Protein AF-0000000070462585 (afdb_homodimer)

pLDDT: mean 96.31, std 3.97, range [63.62, 98.94]

Radius of gyration: 27.95 Å; Cα contacts (8 Å, |Δi|>4): 1468; chains: 2; bounding box: 55×90×60 Å

Organism: Naegleria fowleri (NCBI:txid5763)

Foldseek 3Di:
DEEEEELDDPLLCVLLVVLQVVVPPLHYHYHYYNHAQDLVCLCVCAPGQEYEHEDLRQADLNSLVSCLVSVHAEYEYLAQDDPNHQLQSCVVSNHFYFYQNDQDLCLLLVVLVVLVCCLQQVVVVCVVQVVVVHNDCVVRHGDQLAAFEEEEEDCPPNSVVNLCCSCVPSNYQYEYEDPDDDVSSVVSVHHYDDLLVSQQRGLEYEYDDADDPVQFQVVALVSLVSHAQLHEYTYLHEQRNHPLVNVLVSCVVRSHNAYEYAYHNPLSVPAPDDCVVPDDDPDPSVVSQVPDSRYHYHRSCSQPDPSSSNRSSNVRSVQVSVCVVPVDGDDSRTDDSD/DEEEEELDDPLLCVLLVVLQVVVPPLHYHYHYYNHAQDLVCLCVCAPGQEYEHEDLRQADLNSLVSCLVSVHAEYEYLAQDDPSHQLQSCVVSNHFYFYQNDQDLCLLLVVLVVLVCCLQQVVVVCVVQVVVVHNDCVPRHGDQLAAFEEEEEDCPPNSVVNLCCSCVPSNYQYEYEDPDDDPSSVVSVHHYDDLLVSQQRGLEYEYADADDPVQFQVVALVSLVSHAQLHEYTYLHEQRNHPLVNVLVSCVVRSHNAYEYAYHNPLSPPAPDDCVPPDDDPDPSVVSQVPDSRYHYHRSCSQPDPSSSNRSSNVRSVQVSVCVVPVDGDDSRTDDRD

Sequence (676 aa):
MKIAVFSAKPYDEEFLNQCNETLREQKHTLKFIKSALDESHAVLAKGSDAVCVFVNDPVGESVIDSLAELGIKLILCRCAGYNNVNLKACKKHGITVARVPKYSPYATAEHSVALMLTLNRKTHRAYNRVREGDFSINGLMGFDMNGKNVGIIGTGKIGMLVCKILKCGFGCNVVAYDVYQSQEVKDLGIEYVDLDTLFKTSDIISLHCPLLPSTKYIINDDALEKMKKGVMIINASRGGLLDTKAVIKHLKNGKVGSLGIDTYEHEANTFYENHSAENDLNDELLLRLMSFKNVLVTSHQAFFTQEAMKNIADSVLSTAGKFQKDHKITGEEYVPYEMKIAVFSAKPYDEEFLNQCNETLREQKHTLKFIKSALDESHAVLAKGSDAVCVFVNDPVGESVIDSLAELGIKLILCRCAGYNNVNLKACKKHGITVARVPKYSPYATAEHSVALMLTLNRKTHRAYNRVREGDFSINGLMGFDMNGKNVGIIGTGKIGMLVCKILKCGFGCNVVAYDVYQSQEVKDLGIEYVDLDTLFKTSDIISLHCPLLPSTKYIINDDALEKMKKGVMIINASRGGLLDTKAVIKHLKNGKVGSLGIDTYEHEANTFYENHSAENDLNDELLLRLMSFKNVLVTSHQAFFTQEAMKNIADSVLSTAGKFQKDHKITGEEYVPYE

InterPro domains:
  IPR006139 D-isomer specific 2-hydroxyacid dehydrogenase, catalytic domain [PF00389] (4-326)
  IPR006140 D-isomer specific 2-hydroxyacid dehydrogenase, NAD-binding domain [PF02826] (113-302)
  IPR029752 D-isomer specific 2-hydroxyacid dehydrogenase, NAD-binding domain conserved site 1 [PS00065] (150-178)
  IPR029753 D-isomer specific 2-hydroxyacid dehydrogenase, NAD-binding domain conserved site [PS00670] (198-220)
  IPR029753 D-isomer specific 2-hydroxyacid dehydrogenase, NAD-binding domain conserved site [PS00671] (227-243)
  IPR036291 NAD(P)-binding domain superfamily [SSF51735] (105-303)
  IPR058205 D-lactate dehydrogenase-like [PTHR43026] (1-329)

Structure (mmCIF, N/CA/C/O backbone):
data_AF-0000000070462585-model_v1
#
loop_
_entity.id
_entity.type
_entity.pdbx_description
1 polymer 'D-lactate dehydrogenase'
#
loop_
_atom_site.group_PDB
_atom_site.id
_atom_site.type_symbol
_atom_site.label_atom_id
_atom_site.label_alt_id
_atom_site.label_comp_id
_atom_site.label_asym_id
_atom_site.label_entity_id
_atom_site.label_seq_id
_atom_site.pdbx_PDB_ins_code
_atom_site.Cartn_x
_atom_site.Cartn_y
_atom_site.Cartn_z
_atom_site.occupancy
_atom_site.B_iso_or_equiv
_atom_site.auth_seq_id
_atom_site.auth_comp_id
_atom_site.auth_asym_id
_atom_site.auth_atom_id
_atom_site.pdbx_PDB_model_num
ATOM 1 N N . MET A 1 1 ? 12.164 -34.719 -19.109 1 95.31 1 MET A N 1
ATOM 2 C CA . MET A 1 1 ? 10.883 -35 -19.75 1 95.31 1 MET A CA 1
ATOM 3 C C . MET A 1 1 ? 10.531 -33.875 -20.734 1 95.31 1 MET A C 1
ATOM 5 O O . MET A 1 1 ? 11.109 -32.781 -20.656 1 95.31 1 MET A O 1
ATOM 9 N N . LYS A 1 2 ? 9.703 -34.219 -21.672 1 97.94 2 LYS A N 1
ATOM 10 C CA . LYS A 1 2 ? 9.133 -33.188 -22.547 1 97.94 2 LYS A CA 1
ATOM 11 C C . LYS A 1 2 ? 7.824 -32.656 -21.984 1 97.94 2 LYS A C 1
ATOM 13 O O . LYS A 1 2 ? 6.848 -33.406 -21.844 1 97.94 2 LYS A O 1
ATOM 18 N N . ILE A 1 3 ? 7.828 -31.344 -21.656 1 98.56 3 ILE A N 1
ATOM 19 C CA . ILE A 1 3 ? 6.684 -30.734 -20.984 1 98.56 3 ILE A CA 1
ATOM 20 C C . ILE A 1 3 ? 6.074 -29.656 -21.859 1 98.56 3 ILE A C 1
ATOM 22 O O . ILE A 1 3 ? 6.77 -28.719 -22.281 1 98.56 3 ILE A O 1
ATOM 26 N N . ALA A 1 4 ? 4.816 -29.766 -22.219 1 98.75 4 ALA A N 1
ATOM 27 C CA . ALA A 1 4 ? 4.074 -28.703 -22.906 1 98.75 4 ALA A CA 1
ATOM 28 C C . ALA A 1 4 ? 3.426 -27.75 -21.891 1 98.75 4 ALA A C 1
ATOM 30 O O . ALA A 1 4 ? 2.537 -28.156 -21.141 1 98.75 4 ALA A O 1
ATOM 31 N N . VAL A 1 5 ? 3.857 -26.516 -21.859 1 98.69 5 VAL A N 1
ATOM 32 C CA . VAL A 1 5 ? 3.359 -25.516 -20.922 1 98.69 5 VAL A CA 1
ATOM 33 C C . VAL A 1 5 ? 2.289 -24.672 -21.594 1 98.69 5 VAL A C 1
ATOM 35 O O . VAL A 1 5 ? 2.598 -23.859 -22.484 1 98.69 5 VAL A O 1
ATOM 38 N N . PHE A 1 6 ? 1.065 -24.828 -21.141 1 98.12 6 PHE A N 1
ATOM 39 C CA . PHE A 1 6 ? -0.06 -24.109 -21.734 1 98.12 6 PHE A CA 1
ATOM 40 C C . PHE A 1 6 ? -0.318 -22.797 -21.016 1 98.12 6 PHE A C 1
ATOM 42 O O . PHE A 1 6 ? 0.16 -22.594 -19.891 1 98.12 6 PHE A O 1
ATOM 49 N N . SER A 1 7 ? -1.062 -21.844 -21.656 1 96.06 7 SER A N 1
ATOM 50 C CA . SER A 1 7 ? -1.332 -20.5 -21.125 1 96.06 7 SER A CA 1
ATOM 51 C C . SER A 1 7 ? -0.049 -19.828 -20.656 1 96.06 7 SER A C 1
ATOM 53 O O . SER A 1 7 ? -0.026 -19.188 -19.609 1 96.06 7 SER A O 1
ATOM 55 N N . ALA A 1 8 ? 1.021 -20.109 -21.391 1 96.81 8 ALA A N 1
ATOM 56 C CA . ALA A 1 8 ? 2.334 -19.594 -21.016 1 96.81 8 ALA A CA 1
ATOM 57 C C . ALA A 1 8 ? 2.445 -18.094 -21.297 1 96.81 8 ALA A C 1
ATOM 59 O O . ALA A 1 8 ? 2.145 -17.641 -22.391 1 96.81 8 ALA A O 1
ATOM 60 N N . LYS A 1 9 ? 2.738 -17.375 -20.297 1 96.19 9 LYS A N 1
ATOM 61 C CA . LYS A 1 9 ? 3.057 -15.961 -20.422 1 96.19 9 LYS A CA 1
ATOM 62 C C . LYS A 1 9 ? 4.566 -15.734 -20.391 1 96.19 9 LYS A C 1
ATOM 64 O O . LYS A 1 9 ? 5.328 -16.625 -20 1 96.19 9 LYS A O 1
ATOM 69 N N . PRO A 1 10 ? 5.027 -14.492 -20.797 1 96.38 10 PRO A N 1
ATOM 70 C CA . PRO A 1 10 ? 6.469 -14.234 -20.859 1 96.38 10 PRO A CA 1
ATOM 71 C C . PRO A 1 10 ? 7.16 -14.5 -19.516 1 96.38 10 PRO A C 1
ATOM 73 O O . PRO A 1 10 ? 8.266 -15.039 -19.5 1 96.38 10 PRO A O 1
ATOM 76 N N . TYR A 1 11 ? 6.539 -14.133 -18.484 1 96.75 11 TYR A N 1
ATOM 77 C CA . TYR A 1 11 ? 7.16 -14.336 -17.172 1 96.75 11 TYR A CA 1
ATOM 78 C C . TYR A 1 11 ? 7.234 -15.82 -16.828 1 96.75 11 TYR A C 1
ATOM 80 O O . TYR A 1 11 ? 8.148 -16.25 -16.125 1 96.75 11 TYR A O 1
ATOM 88 N N . ASP A 1 12 ? 6.301 -16.672 -17.297 1 97.5 12 ASP A N 1
ATOM 89 C CA . ASP A 1 12 ? 6.375 -18.125 -17.094 1 97.5 12 ASP A CA 1
ATOM 90 C C . ASP A 1 12 ? 7.609 -18.703 -17.781 1 97.5 12 ASP A C 1
ATOM 92 O O . ASP A 1 12 ? 8.359 -19.469 -17.172 1 97.5 12 ASP A O 1
ATOM 96 N N . GLU A 1 13 ? 7.703 -18.312 -19.062 1 98.19 13 GLU A N 1
ATOM 97 C CA . GLU A 1 13 ? 8.828 -18.797 -19.859 1 98.19 13 GLU A CA 1
ATOM 98 C C . GLU A 1 13 ? 10.156 -18.422 -19.203 1 98.19 13 GLU A C 1
ATOM 100 O O . GLU A 1 13 ? 11.062 -19.266 -19.109 1 98.19 13 GLU A O 1
ATOM 105 N N . GLU A 1 14 ? 10.211 -17.219 -18.734 1 98 14 GLU A N 1
ATOM 106 C CA . GLU A 1 14 ? 11.438 -16.719 -18.125 1 98 14 GLU A CA 1
ATOM 107 C C . GLU A 1 14 ? 11.812 -17.547 -16.906 1 98 14 GLU A C 1
ATOM 109 O O . GLU A 1 14 ? 12.93 -18.062 -16.812 1 98 14 GLU A O 1
ATOM 114 N N . PHE A 1 15 ? 10.961 -17.734 -16.016 1 98.19 15 PHE A N 1
ATOM 115 C CA . PHE A 1 15 ? 11.281 -18.375 -14.742 1 98.19 15 PHE A CA 1
ATOM 116 C C . PHE A 1 15 ? 11.438 -19.875 -14.914 1 98.19 15 PHE A C 1
ATOM 118 O O . PHE A 1 15 ? 12.32 -20.484 -14.305 1 98.19 15 PHE A O 1
ATOM 125 N N . LEU A 1 16 ? 10.602 -20.531 -15.734 1 98.5 16 LEU A N 1
ATOM 126 C CA . LEU A 1 16 ? 10.727 -21.969 -15.984 1 98.5 16 LEU A CA 1
ATOM 127 C C . LEU A 1 16 ? 12.047 -22.281 -16.688 1 98.5 16 LEU A C 1
ATOM 129 O O . LEU A 1 16 ? 12.719 -23.25 -16.344 1 98.5 16 LEU A O 1
ATOM 133 N N . ASN A 1 17 ? 12.398 -21.422 -17.641 1 98.38 17 ASN A N 1
ATOM 134 C CA . ASN A 1 17 ? 13.664 -21.609 -18.328 1 98.38 17 ASN A CA 1
ATOM 135 C C . ASN A 1 17 ? 14.852 -21.422 -17.406 1 98.38 17 ASN A C 1
ATOM 137 O O . ASN A 1 17 ? 15.805 -22.203 -17.422 1 98.38 17 ASN A O 1
ATOM 141 N N . GLN A 1 18 ? 14.82 -20.359 -16.641 1 97.88 18 GLN A N 1
ATOM 142 C CA . GLN A 1 18 ? 15.906 -20.094 -15.695 1 97.88 18 GLN A CA 1
ATOM 143 C C . GLN A 1 18 ? 16.109 -21.266 -14.734 1 97.88 18 GLN A C 1
ATOM 145 O O . GLN A 1 18 ? 17.234 -21.703 -14.516 1 97.88 18 GLN A O 1
ATOM 150 N N . CYS A 1 19 ? 15.031 -21.719 -14.156 1 97.44 19 CYS A N 1
ATOM 151 C CA . CYS A 1 19 ? 15.102 -22.844 -13.234 1 97.44 19 CYS A CA 1
ATOM 152 C C . CYS A 1 19 ? 15.562 -24.109 -13.945 1 97.44 19 CYS A C 1
ATOM 154 O O . CYS A 1 19 ? 16.344 -24.891 -13.398 1 97.44 19 CYS A O 1
ATOM 156 N N . ASN A 1 20 ? 15.047 -24.297 -15.133 1 98 20 ASN A N 1
ATOM 157 C CA . ASN A 1 20 ? 15.406 -25.469 -15.922 1 98 20 ASN A CA 1
ATOM 158 C C . ASN A 1 20 ? 16.906 -25.516 -16.219 1 98 20 ASN A C 1
ATOM 160 O O . ASN A 1 20 ? 17.516 -26.578 -16.219 1 98 20 ASN A O 1
ATOM 164 N N . GLU A 1 21 ? 17.469 -24.328 -16.484 1 96.88 21 GLU A N 1
ATOM 165 C CA . GLU A 1 21 ? 18.891 -24.219 -16.781 1 96.88 21 GLU A CA 1
ATOM 166 C C . GLU A 1 21 ? 19.75 -24.656 -15.594 1 96.88 21 GLU A C 1
ATOM 168 O O . GLU A 1 21 ? 20.844 -25.203 -15.766 1 96.88 21 GLU A O 1
ATOM 173 N N . THR A 1 22 ? 19.25 -24.469 -14.461 1 95.62 22 THR A N 1
ATOM 174 C CA . THR A 1 22 ? 20.016 -24.797 -13.266 1 95.62 22 THR A CA 1
ATOM 175 C C . THR A 1 22 ? 20.031 -26.312 -13.031 1 95.62 22 THR A C 1
ATOM 177 O O . THR A 1 22 ? 20.844 -26.812 -12.25 1 95.62 22 THR A O 1
ATOM 180 N N . LEU A 1 23 ? 19.078 -27.031 -13.766 1 93.38 23 LEU A N 1
ATOM 181 C CA . LEU A 1 23 ? 18.969 -28.484 -13.586 1 93.38 23 LEU A CA 1
ATOM 182 C C . LEU A 1 23 ? 20.047 -29.203 -14.391 1 93.38 23 LEU A C 1
ATOM 184 O O . LEU A 1 23 ? 20.234 -30.406 -14.242 1 93.38 23 LEU A O 1
ATOM 188 N N . ARG A 1 24 ? 20.969 -28.578 -15.25 1 88.5 24 ARG A N 1
ATOM 189 C CA . ARG A 1 24 ? 22.125 -29.094 -15.977 1 88.5 24 ARG A CA 1
ATOM 190 C C . ARG A 1 24 ? 21.75 -30.359 -16.75 1 88.5 24 ARG A C 1
ATOM 192 O O . ARG A 1 24 ? 20.844 -30.328 -17.578 1 88.5 24 ARG A O 1
ATOM 199 N N . GLU A 1 25 ? 21.922 -31.391 -16.25 1 87.25 25 GLU A N 1
ATOM 200 C CA . GLU A 1 25 ? 21.766 -32.625 -16.984 1 87.25 25 GLU A CA 1
ATOM 201 C C . GLU A 1 25 ? 20.359 -33.188 -16.812 1 87.25 25 GLU A C 1
ATOM 203 O O . GLU A 1 25 ? 19.922 -34.062 -17.578 1 87.25 25 GLU A O 1
ATOM 208 N N . GLN A 1 26 ? 19.75 -32.75 -15.875 1 91.25 26 GLN A N 1
ATOM 209 C CA . GLN A 1 26 ? 18.406 -33.219 -15.602 1 91.25 26 GLN A CA 1
ATOM 210 C C . GLN A 1 26 ? 17.359 -32.25 -16.156 1 91.25 26 GLN A C 1
ATOM 212 O O . GLN A 1 26 ? 16.234 -32.188 -15.664 1 91.25 26 GLN A O 1
ATOM 217 N N . LYS A 1 27 ? 17.75 -31.5 -17.156 1 94.94 27 LYS A N 1
ATOM 218 C CA . LYS A 1 27 ? 16.859 -30.5 -17.75 1 94.94 27 LYS A CA 1
ATOM 219 C C . LYS A 1 27 ? 15.695 -31.141 -18.484 1 94.94 27 LYS A C 1
ATOM 221 O O . LYS A 1 27 ? 15.836 -32.25 -19.016 1 94.94 27 LYS A O 1
ATOM 226 N N . HIS A 1 28 ? 14.656 -30.453 -18.422 1 98 28 HIS A N 1
ATOM 227 C CA . HIS A 1 28 ? 13.484 -30.844 -19.188 1 98 28 HIS A CA 1
ATOM 228 C C . HIS A 1 28 ? 13.422 -30.109 -20.531 1 98 28 HIS A C 1
ATOM 230 O O . HIS A 1 28 ? 14.148 -29.125 -20.734 1 98 28 HIS A O 1
ATOM 236 N N . THR A 1 29 ? 12.789 -30.703 -21.469 1 98 29 THR A N 1
ATOM 237 C CA . THR A 1 29 ? 12.461 -29.984 -22.688 1 98 29 THR A CA 1
ATOM 238 C C . THR A 1 29 ? 11.109 -29.281 -22.562 1 98 29 THR A C 1
ATOM 240 O O . THR A 1 29 ? 10.078 -29.938 -22.406 1 98 29 THR A O 1
ATOM 243 N N . LEU A 1 30 ? 11.117 -27.984 -22.594 1 98.5 30 LEU A N 1
ATOM 244 C CA . LEU A 1 30 ? 9.906 -27.203 -22.375 1 98.5 30 LEU A CA 1
ATOM 245 C C . LEU A 1 30 ? 9.359 -26.656 -23.688 1 98.5 30 LEU A C 1
ATOM 247 O O . LEU A 1 30 ? 10.102 -26.062 -24.484 1 98.5 30 LEU A O 1
ATOM 251 N N . LYS A 1 31 ? 8.141 -26.953 -23.969 1 98.38 31 LYS A N 1
ATOM 252 C CA . LYS A 1 31 ? 7.395 -26.375 -25.078 1 98.38 31 LYS A CA 1
ATOM 253 C C . LYS A 1 31 ? 6.332 -25.391 -24.578 1 98.38 31 LYS A C 1
ATOM 255 O O . LYS A 1 31 ? 5.344 -25.812 -23.969 1 98.38 31 LYS A O 1
ATOM 260 N N . PHE A 1 32 ? 6.527 -24.125 -24.859 1 98.44 32 PHE A N 1
ATOM 261 C CA . PHE A 1 32 ? 5.605 -23.109 -24.375 1 98.44 32 PHE A CA 1
ATOM 262 C C . PHE A 1 32 ? 4.504 -22.844 -25.391 1 98.44 32 PHE A C 1
ATOM 264 O O . PHE A 1 32 ? 4.789 -22.594 -26.562 1 98.44 32 PHE A O 1
ATOM 271 N N . ILE A 1 33 ? 3.311 -22.938 -24.922 1 98.06 33 ILE A N 1
ATOM 272 C CA . ILE A 1 33 ? 2.123 -22.719 -25.75 1 98.06 33 ILE A CA 1
ATOM 273 C C . ILE A 1 33 ? 1.298 -21.578 -25.156 1 98.06 33 ILE A C 1
ATOM 275 O O . ILE A 1 33 ? 0.92 -21.609 -23.984 1 98.06 33 ILE A O 1
ATOM 279 N N . LYS A 1 34 ? 0.959 -20.531 -25.875 1 94.81 34 LYS A N 1
ATOM 280 C CA . LYS A 1 34 ? 0.245 -19.359 -25.406 1 94.81 34 LYS A CA 1
ATOM 281 C C . LYS A 1 34 ? -1.223 -19.672 -25.125 1 94.81 34 LYS A C 1
ATOM 283 O O . LYS A 1 34 ? -1.832 -19.094 -24.219 1 94.81 34 LYS A O 1
ATOM 288 N N . SER A 1 35 ? -1.749 -20.609 -25.859 1 95.19 35 SER A N 1
ATOM 289 C CA . SER A 1 35 ? -3.166 -20.938 -25.75 1 95.19 35 SER A CA 1
ATOM 290 C C . SER A 1 35 ? -3.445 -21.781 -24.5 1 95.19 35 SER A C 1
ATOM 292 O O . SER A 1 35 ? -2.576 -22.516 -24.031 1 95.19 35 SER A O 1
ATOM 294 N N . ALA A 1 36 ? -4.656 -21.609 -24.047 1 94.88 36 ALA A N 1
ATOM 295 C CA . ALA A 1 36 ? -5.094 -22.438 -22.922 1 94.88 36 ALA A CA 1
ATOM 296 C C . ALA A 1 36 ? -5.238 -23.906 -23.344 1 94.88 36 ALA A C 1
ATOM 298 O O . ALA A 1 36 ? -5.512 -24.203 -24.5 1 94.88 36 ALA A O 1
ATOM 299 N N . LEU A 1 37 ? -4.941 -24.797 -22.406 1 96.94 37 LEU A N 1
ATOM 300 C CA . LEU A 1 37 ? -5.254 -26.203 -22.625 1 96.94 37 LEU A CA 1
ATOM 301 C C . LEU A 1 37 ? -6.762 -26.438 -22.594 1 96.94 37 LEU A C 1
ATOM 303 O O . LEU A 1 37 ? -7.355 -26.516 -21.516 1 96.94 37 LEU A O 1
ATOM 307 N N . ASP A 1 38 ? -7.348 -26.453 -23.734 1 94.62 38 ASP A N 1
ATOM 308 C CA . ASP A 1 38 ? -8.766 -26.766 -23.906 1 94.62 38 ASP A CA 1
ATOM 309 C C . ASP A 1 38 ? -8.961 -27.844 -24.969 1 94.62 38 ASP A C 1
ATOM 311 O O . ASP A 1 38 ? -7.996 -28.453 -25.438 1 94.62 38 ASP A O 1
ATOM 315 N N . GLU A 1 39 ? -10.172 -28.156 -25.312 1 94.06 39 GLU A N 1
ATOM 316 C CA . GLU A 1 39 ? -10.5 -29.25 -26.219 1 94.06 39 GLU A CA 1
ATOM 317 C C . GLU A 1 39 ? -9.852 -29.031 -27.594 1 94.06 39 GLU A C 1
ATOM 319 O O . GLU A 1 39 ? -9.383 -29.984 -28.219 1 94.06 39 GLU A O 1
ATOM 324 N N . SER A 1 40 ? -9.781 -27.797 -28.016 1 94.5 40 SER A N 1
ATOM 325 C CA . SER A 1 40 ? -9.281 -27.469 -29.344 1 94.5 40 SER A CA 1
ATOM 326 C C . SER A 1 40 ? -7.762 -27.5 -29.391 1 94.5 40 SER A C 1
ATOM 328 O O . SER A 1 40 ? -7.168 -27.719 -30.453 1 94.5 40 SER A O 1
ATOM 330 N N . HIS A 1 41 ? -7.129 -27.344 -28.219 1 96.06 41 HIS A N 1
ATOM 331 C CA . HIS A 1 41 ? -5.688 -27.125 -28.234 1 96.06 41 HIS A CA 1
ATOM 332 C C . HIS A 1 41 ? -4.941 -28.297 -27.609 1 96.06 41 HIS A C 1
ATOM 334 O O . HIS A 1 41 ? -3.711 -28.344 -27.641 1 96.06 41 HIS A O 1
ATOM 340 N N . ALA A 1 42 ? -5.66 -29.266 -27.125 1 97.31 42 ALA A N 1
ATOM 341 C CA . ALA A 1 42 ? -5.043 -30.422 -26.5 1 97.31 42 ALA A CA 1
ATOM 342 C C . ALA A 1 42 ? -4.066 -31.109 -27.438 1 97.31 42 ALA A C 1
ATOM 344 O O . ALA A 1 42 ? -3.051 -31.672 -27.016 1 97.31 42 ALA A O 1
ATOM 345 N N . VAL A 1 43 ? -4.301 -31.094 -28.719 1 97.06 43 VAL A N 1
ATOM 346 C CA . VAL A 1 43 ? -3.496 -31.766 -29.734 1 97.06 43 VAL A CA 1
ATOM 347 C C . VAL A 1 43 ? -2.076 -31.203 -29.734 1 97.06 43 VAL A C 1
ATOM 349 O O . VAL A 1 43 ? -1.131 -31.875 -30.141 1 97.06 43 VAL A O 1
ATOM 352 N N . LEU A 1 44 ? -1.913 -29.969 -29.25 1 97.69 44 LEU A N 1
ATOM 353 C CA . LEU A 1 44 ? -0.609 -29.312 -29.219 1 97.69 44 LEU A CA 1
ATOM 354 C C . LEU A 1 44 ? 0.323 -30 -28.234 1 97.69 44 LEU A C 1
ATOM 356 O O . LEU A 1 44 ? 1.533 -29.766 -28.25 1 97.69 44 LEU A O 1
ATOM 360 N N . ALA A 1 45 ? -0.189 -30.859 -27.391 1 98.12 45 ALA A N 1
ATOM 361 C CA . ALA A 1 45 ? 0.605 -31.609 -26.422 1 98.12 45 ALA A CA 1
ATOM 362 C C . ALA A 1 45 ? 1.259 -32.812 -27.062 1 98.12 45 ALA A C 1
ATOM 364 O O . ALA A 1 45 ? 2.016 -33.531 -26.422 1 98.12 45 ALA A O 1
ATOM 365 N N . LYS A 1 46 ? 0.967 -33.062 -28.359 1 97.81 46 LYS A N 1
ATOM 366 C CA . LYS A 1 46 ? 1.528 -34.219 -29.047 1 97.81 46 LYS A CA 1
ATOM 367 C C . LYS A 1 46 ? 3.047 -34.25 -28.922 1 97.81 46 LYS A C 1
ATOM 369 O O . LYS A 1 46 ? 3.721 -33.219 -29.109 1 97.81 46 LYS A O 1
ATOM 374 N N . GLY A 1 47 ? 3.578 -35.406 -28.609 1 97.19 47 GLY A N 1
ATOM 375 C CA . GLY A 1 47 ? 5.016 -35.594 -28.484 1 97.19 47 GLY A CA 1
ATOM 376 C C . GLY A 1 47 ? 5.543 -35.25 -27.109 1 97.19 47 GLY A C 1
ATOM 377 O O . GLY A 1 47 ? 6.727 -35.438 -26.828 1 97.19 47 GLY A O 1
ATOM 378 N N . SER A 1 48 ? 4.719 -34.781 -26.172 1 98 48 SER A N 1
ATOM 379 C CA . SER A 1 48 ? 5.117 -34.438 -24.812 1 98 48 SER A CA 1
ATOM 380 C C . SER A 1 48 ? 4.844 -35.594 -23.844 1 98 48 SER A C 1
ATOM 382 O O . SER A 1 48 ? 4.016 -36.469 -24.109 1 98 48 SER A O 1
ATOM 384 N N . ASP A 1 49 ? 5.547 -35.594 -22.75 1 97.44 49 ASP A N 1
ATOM 385 C CA . ASP A 1 49 ? 5.344 -36.562 -21.672 1 97.44 49 ASP A CA 1
ATOM 386 C C . ASP A 1 49 ? 4.355 -36.031 -20.641 1 97.44 49 ASP A C 1
ATOM 388 O O . ASP A 1 49 ? 3.688 -36.812 -19.953 1 97.44 49 ASP A O 1
ATOM 392 N N . ALA A 1 50 ? 4.336 -34.719 -20.484 1 98.38 50 ALA A N 1
ATOM 393 C CA . ALA A 1 50 ? 3.52 -34.031 -19.469 1 98.38 50 ALA A CA 1
ATOM 394 C C . ALA A 1 50 ? 2.994 -32.719 -20 1 98.38 50 ALA A C 1
ATOM 396 O O . ALA A 1 50 ? 3.531 -32.156 -20.969 1 98.38 50 ALA A O 1
ATOM 397 N N . VAL A 1 51 ? 1.941 -32.25 -19.359 1 98.62 51 VAL A N 1
ATOM 398 C CA . VAL A 1 51 ? 1.455 -30.891 -19.625 1 98.62 51 VAL A CA 1
ATOM 399 C C . VAL A 1 51 ? 1.491 -30.062 -18.344 1 98.62 51 VAL A C 1
ATOM 401 O O . VAL A 1 51 ? 1.349 -30.609 -17.25 1 98.62 51 VAL A O 1
ATOM 404 N N . CYS A 1 52 ? 1.788 -28.828 -18.484 1 98.5 52 CYS A N 1
ATOM 405 C CA . CYS A 1 52 ? 1.74 -27.859 -17.406 1 98.5 52 CYS A CA 1
ATOM 406 C C . CYS A 1 52 ? 0.642 -26.828 -17.641 1 98.5 52 CYS A C 1
ATOM 408 O O . CYS A 1 52 ? 0.607 -26.188 -18.703 1 98.5 52 CYS A O 1
ATOM 410 N N . VAL A 1 53 ? -0.281 -26.688 -16.656 1 97.69 53 VAL A N 1
ATOM 411 C CA . VAL A 1 53 ? -1.457 -25.844 -16.875 1 97.69 53 VAL A CA 1
ATOM 412 C C . VAL A 1 53 ? -1.563 -24.812 -15.75 1 97.69 53 VAL A C 1
ATOM 414 O O . VAL A 1 53 ? -0.813 -24.875 -14.773 1 97.69 53 VAL A O 1
ATOM 417 N N . PHE A 1 54 ? -2.443 -23.828 -15.938 1 94.88 54 PHE A N 1
ATOM 418 C CA . PHE A 1 54 ? -2.689 -22.766 -14.969 1 94.88 54 PHE A CA 1
ATOM 419 C C . PHE A 1 54 ? -4.16 -22.734 -14.562 1 94.88 54 PHE A C 1
ATOM 421 O O . PHE A 1 54 ? -4.957 -23.547 -15.047 1 94.88 54 PHE A O 1
ATOM 428 N N . VAL A 1 55 ? -4.496 -21.906 -13.703 1 89.25 55 VAL A N 1
ATOM 429 C CA . VAL A 1 55 ? -5.738 -21.922 -12.938 1 89.25 55 VAL A CA 1
ATOM 430 C C . VAL A 1 55 ? -6.93 -21.766 -13.875 1 89.25 55 VAL A C 1
ATOM 432 O O . VAL A 1 55 ? -8.008 -22.312 -13.617 1 89.25 55 VAL A O 1
ATOM 435 N N . ASN A 1 56 ? -6.781 -21.156 -15.023 1 88.31 56 ASN A N 1
ATOM 436 C CA . ASN A 1 56 ? -7.938 -20.859 -15.859 1 88.31 56 ASN A CA 1
ATOM 437 C C . ASN A 1 56 ? -8.023 -21.828 -17.047 1 88.31 56 ASN A C 1
ATOM 439 O O . ASN A 1 56 ? -8.938 -21.734 -17.859 1 88.31 56 ASN A O 1
ATOM 443 N N . ASP A 1 57 ? -7.117 -22.812 -17.172 1 93.75 57 ASP A N 1
ATOM 444 C CA . ASP A 1 57 ? -7.195 -23.859 -18.203 1 93.75 57 ASP A CA 1
ATOM 445 C C . ASP A 1 57 ? -8.344 -24.812 -17.922 1 93.75 57 ASP A C 1
ATOM 447 O O . ASP A 1 57 ? -8.391 -25.453 -16.859 1 93.75 57 ASP A O 1
ATOM 451 N N . PRO A 1 58 ? -9.25 -24.906 -18.828 1 93.5 58 PRO A N 1
ATOM 452 C CA . PRO A 1 58 ? -10.383 -25.797 -18.609 1 93.5 58 PRO A CA 1
ATOM 453 C C . PRO A 1 58 ? -10.055 -27.266 -18.906 1 93.5 58 PRO A C 1
ATOM 455 O O . PRO A 1 58 ? -10.383 -27.766 -19.984 1 93.5 58 PRO A O 1
ATOM 458 N N . VAL A 1 59 ? -9.477 -27.984 -17.984 1 96.38 59 VAL A N 1
ATOM 459 C CA . VAL A 1 59 ? -9.016 -29.344 -18.172 1 96.38 59 VAL A CA 1
ATOM 460 C C . VAL A 1 59 ? -10.125 -30.328 -17.797 1 96.38 59 VAL A C 1
ATOM 462 O O . VAL A 1 59 ? -9.984 -31.094 -16.844 1 96.38 59 VAL A O 1
ATOM 465 N N . GLY A 1 60 ? -11.172 -30.266 -18.625 1 96.31 60 GLY A N 1
ATOM 466 C CA . GLY A 1 60 ? -12.32 -31.125 -18.406 1 96.31 60 GLY A CA 1
ATOM 467 C C . GLY A 1 60 ? -12.148 -32.531 -18.953 1 96.31 60 GLY A C 1
ATOM 468 O O . GLY A 1 60 ? -11.047 -32.906 -19.359 1 96.31 60 GLY A O 1
ATOM 469 N N . GLU A 1 61 ? -13.188 -33.312 -18.969 1 97.38 61 GLU A N 1
ATOM 470 C CA . GLU A 1 61 ? -13.18 -34.719 -19.344 1 97.38 61 GLU A CA 1
ATOM 471 C C . GLU A 1 61 ? -12.688 -34.906 -20.781 1 97.38 61 GLU A C 1
ATOM 473 O O . GLU A 1 61 ? -11.836 -35.75 -21.062 1 97.38 61 GLU A O 1
ATOM 478 N N . SER A 1 62 ? -13.242 -34.125 -21.656 1 97.81 62 SER A N 1
ATOM 479 C CA . SER A 1 62 ? -12.883 -34.25 -23.062 1 97.81 62 SER A CA 1
ATOM 480 C C . SER A 1 62 ? -11.406 -33.969 -23.281 1 97.81 62 SER A C 1
ATOM 482 O O . SER A 1 62 ? -10.758 -34.625 -24.109 1 97.81 62 SER A O 1
ATOM 484 N N . VAL A 1 63 ? -10.883 -32.969 -22.594 1 98.31 63 VAL A N 1
ATOM 485 C CA . VAL A 1 63 ? -9.477 -32.625 -22.703 1 98.31 63 VAL A CA 1
ATOM 486 C C . VAL A 1 63 ? -8.609 -33.781 -22.172 1 98.31 63 VAL A C 1
ATOM 488 O O . VAL A 1 63 ? -7.613 -34.125 -22.812 1 98.31 63 VAL A O 1
ATOM 491 N N . ILE A 1 64 ? -8.984 -34.375 -21.078 1 98.12 64 ILE A N 1
ATOM 492 C CA . ILE A 1 64 ? -8.234 -35.438 -20.453 1 98.12 64 ILE A CA 1
ATOM 493 C C . ILE A 1 64 ? -8.234 -36.656 -21.375 1 98.12 64 ILE A C 1
ATOM 495 O O . ILE A 1 64 ? -7.215 -37.344 -21.516 1 98.12 64 ILE A O 1
ATOM 499 N N . ASP A 1 65 ? -9.398 -36.938 -22.031 1 98 65 ASP A N 1
ATOM 500 C CA . ASP A 1 65 ? -9.477 -38.031 -23 1 98 65 ASP A CA 1
ATOM 501 C C . ASP A 1 65 ? -8.461 -37.844 -24.125 1 98 65 ASP A C 1
ATOM 503 O O . ASP A 1 65 ? -7.766 -38.781 -24.516 1 98 65 ASP A O 1
ATOM 507 N N . SER A 1 66 ? -8.438 -36.625 -24.578 1 98.06 66 SER A N 1
ATOM 508 C CA . SER A 1 66 ? -7.5 -36.312 -25.641 1 98.06 66 SER A CA 1
ATOM 509 C C . SER A 1 66 ? -6.055 -36.469 -25.188 1 98.06 66 SER A C 1
ATOM 511 O O . SER A 1 66 ? -5.223 -37 -25.922 1 98.06 66 SER A O 1
ATOM 513 N N . LEU A 1 67 ? -5.711 -36 -24.016 1 98.44 67 LEU A N 1
ATOM 514 C CA . LEU A 1 67 ? -4.367 -36.125 -23.453 1 98.44 67 LEU A CA 1
ATOM 515 C C . LEU A 1 67 ? -3.973 -37.594 -23.312 1 98.44 67 LEU A C 1
ATOM 517 O O . LEU A 1 67 ? -2.832 -37.969 -23.594 1 98.44 67 LEU A O 1
ATOM 521 N N . ALA A 1 68 ? -4.914 -38.438 -22.859 1 97.94 68 ALA A N 1
ATOM 522 C CA . ALA A 1 68 ? -4.668 -39.844 -22.719 1 97.94 68 ALA A CA 1
ATOM 523 C C . ALA A 1 68 ? -4.332 -40.5 -24.047 1 97.94 68 ALA A C 1
ATOM 525 O O . ALA A 1 68 ? -3.43 -41.344 -24.141 1 97.94 68 ALA A O 1
ATOM 526 N N . GLU A 1 69 ? -5.062 -40.125 -25.047 1 97.94 69 GLU A N 1
ATOM 527 C CA . GLU A 1 69 ? -4.828 -40.656 -26.391 1 97.94 69 GLU A CA 1
ATOM 528 C C . GLU A 1 69 ? -3.434 -40.281 -26.891 1 97.94 69 GLU A C 1
ATOM 530 O O . GLU A 1 69 ? -2.82 -41.031 -27.656 1 97.94 69 GLU A O 1
ATOM 535 N N . LEU A 1 70 ? -2.969 -39.125 -26.438 1 98 70 LEU A N 1
ATOM 536 C CA . LEU A 1 70 ? -1.657 -38.625 -26.844 1 98 70 LEU A CA 1
ATOM 537 C C . LEU A 1 70 ? -0.555 -39.25 -26 1 98 70 LEU A C 1
ATOM 539 O O . LEU A 1 70 ? 0.631 -39 -26.234 1 98 70 LEU A O 1
ATOM 543 N N . GLY A 1 71 ? -0.939 -40 -24.984 1 97.38 71 GLY A N 1
ATOM 544 C CA . GLY A 1 71 ? 0.033 -40.719 -24.156 1 97.38 71 GLY A CA 1
ATOM 545 C C . GLY A 1 71 ? 0.544 -39.875 -23 1 97.38 71 GLY A C 1
ATOM 546 O O . GLY A 1 71 ? 1.569 -40.219 -22.391 1 97.38 71 GLY A O 1
ATOM 547 N N . ILE A 1 72 ? -0.108 -38.75 -22.672 1 97.88 72 ILE A N 1
ATOM 548 C CA . ILE A 1 72 ? 0.293 -37.875 -21.547 1 97.88 72 ILE A CA 1
ATOM 549 C C . ILE A 1 72 ? 0.035 -38.594 -20.234 1 97.88 72 ILE A C 1
ATOM 551 O O . ILE A 1 72 ? -1.041 -39.188 -20.031 1 97.88 72 ILE A O 1
ATOM 555 N N . LYS A 1 73 ? 0.977 -38.562 -19.344 1 96.69 73 LYS A N 1
ATOM 556 C CA . LYS A 1 73 ? 0.857 -39.281 -18.094 1 96.69 73 LYS A CA 1
ATOM 557 C C . LYS A 1 73 ? 0.859 -38.375 -16.891 1 96.69 73 LYS A C 1
ATOM 559 O O . LYS A 1 73 ? 0.523 -38.781 -15.773 1 96.69 73 LYS A O 1
ATOM 564 N N . LEU A 1 74 ? 1.127 -37.062 -17.078 1 98.12 74 LEU A N 1
ATOM 565 C CA . LEU A 1 74 ? 1.308 -36.156 -15.961 1 98.12 74 LEU A CA 1
ATOM 566 C C . LEU A 1 74 ? 0.753 -34.781 -16.312 1 98.12 74 LEU A C 1
ATOM 568 O O . LEU A 1 74 ? 1.027 -34.25 -17.375 1 98.12 74 LEU A O 1
ATOM 572 N N . ILE A 1 75 ? -0.12 -34.312 -15.438 1 98.38 75 ILE A N 1
ATOM 573 C CA . ILE A 1 75 ? -0.584 -32.938 -15.484 1 98.38 75 ILE A CA 1
ATOM 574 C C . ILE A 1 75 ? 0.015 -32.125 -14.32 1 98.38 75 ILE A C 1
ATOM 576 O O . ILE A 1 75 ? -0.178 -32.5 -13.156 1 98.38 75 ILE A O 1
ATOM 580 N N . LEU A 1 76 ? 0.792 -31.156 -14.656 1 98.25 76 LEU A N 1
ATOM 581 C CA . LEU A 1 76 ? 1.403 -30.266 -13.672 1 98.25 76 LEU A CA 1
ATOM 582 C C . LEU A 1 76 ? 0.633 -28.953 -13.57 1 98.25 76 LEU A C 1
ATOM 584 O O . LEU A 1 76 ? 0.65 -28.141 -14.5 1 98.25 76 LEU A O 1
ATOM 588 N N . CYS A 1 77 ? -0.044 -28.75 -12.453 1 96.88 77 CYS A N 1
ATOM 589 C CA . CYS A 1 77 ? -0.66 -27.453 -12.195 1 96.88 77 CYS A CA 1
ATOM 590 C C . CYS A 1 77 ? 0.345 -26.484 -11.578 1 96.88 77 CYS A C 1
ATOM 592 O O . CYS A 1 77 ? 0.855 -26.734 -10.484 1 96.88 77 CYS A O 1
ATOM 594 N N . ARG A 1 78 ? 0.633 -25.406 -12.266 1 96.69 78 ARG A N 1
ATOM 595 C CA . ARG A 1 78 ? 1.587 -24.469 -11.695 1 96.69 78 ARG A CA 1
ATOM 596 C C . ARG A 1 78 ? 0.885 -23.453 -10.805 1 96.69 78 ARG A C 1
ATOM 598 O O . ARG A 1 78 ? 1.142 -22.25 -10.898 1 96.69 78 ARG A O 1
ATOM 605 N N . CYS A 1 79 ? -0.062 -23.859 -10.023 1 93.25 79 CYS A N 1
ATOM 606 C CA . CYS A 1 79 ? -0.861 -23.141 -9.031 1 93.25 79 CYS A CA 1
ATOM 607 C C . CYS A 1 79 ? -1.273 -24.078 -7.898 1 93.25 79 CYS A C 1
ATOM 609 O O . CYS A 1 79 ? -1.101 -25.297 -7.996 1 93.25 79 CYS A O 1
ATOM 611 N N . ALA A 1 80 ? -1.745 -23.5 -6.855 1 89.75 80 ALA A N 1
ATOM 612 C CA . ALA A 1 80 ? -2.152 -24.312 -5.711 1 89.75 80 ALA A CA 1
ATOM 613 C C . ALA A 1 80 ? -3.5 -24.984 -5.961 1 89.75 80 ALA A C 1
ATOM 615 O O . ALA A 1 80 ? -3.723 -26.109 -5.535 1 89.75 80 ALA A O 1
ATOM 616 N N . GLY A 1 81 ? -4.359 -24.281 -6.594 1 85.94 81 GLY A N 1
ATOM 617 C CA . GLY A 1 81 ? -5.688 -24.812 -6.867 1 85.94 81 GLY A CA 1
ATOM 618 C C . GLY A 1 81 ? -5.723 -25.75 -8.062 1 85.94 81 GLY A C 1
ATOM 619 O O . GLY A 1 81 ? -4.824 -25.719 -8.906 1 85.94 81 GLY A O 1
ATOM 620 N N . TYR A 1 82 ? -6.715 -26.656 -8.094 1 89.5 82 TYR A N 1
ATOM 621 C CA . TYR A 1 82 ? -6.836 -27.609 -9.188 1 89.5 82 TYR A CA 1
ATOM 622 C C . TYR A 1 82 ? -8.297 -27.859 -9.531 1 89.5 82 TYR A C 1
ATOM 624 O O . TYR A 1 82 ? -8.656 -28.953 -10 1 89.5 82 TYR A O 1
ATOM 632 N N . ASN A 1 83 ? -9.102 -26.844 -9.25 1 83.75 83 ASN A N 1
ATOM 633 C CA . ASN A 1 83 ? -10.539 -26.969 -9.492 1 83.75 83 ASN A CA 1
ATOM 634 C C . ASN A 1 83 ? -10.844 -27.094 -10.977 1 83.75 83 ASN A C 1
ATOM 636 O O . ASN A 1 83 ? -11.898 -27.594 -11.359 1 83.75 83 ASN A O 1
ATOM 640 N N . ASN A 1 84 ? -9.984 -26.688 -11.781 1 89.12 84 ASN A N 1
ATOM 641 C CA . ASN A 1 84 ? -10.18 -26.672 -13.234 1 89.12 84 ASN A CA 1
ATOM 642 C C . ASN A 1 84 ? -9.836 -28.016 -13.852 1 89.12 84 ASN A C 1
ATOM 644 O O . ASN A 1 84 ? -10 -28.203 -15.062 1 89.12 84 ASN A O 1
ATOM 648 N N . VAL A 1 85 ? -9.422 -29.031 -13.094 1 95.19 85 VAL A N 1
ATOM 649 C CA . VAL A 1 85 ? -9.008 -30.328 -13.594 1 95.19 85 VAL A CA 1
ATOM 650 C C . VAL A 1 85 ? -10.031 -31.391 -13.195 1 95.19 85 VAL A C 1
ATOM 652 O O . VAL A 1 85 ? -10.383 -31.5 -12.016 1 95.19 85 VAL A O 1
ATOM 655 N N . ASN A 1 86 ? -10.539 -32.156 -14.156 1 95.94 86 ASN A N 1
ATOM 656 C CA . ASN A 1 86 ? -11.445 -33.25 -13.883 1 95.94 86 ASN A CA 1
ATOM 657 C C . ASN A 1 86 ? -10.695 -34.469 -13.352 1 95.94 86 ASN A C 1
ATOM 659 O O . ASN A 1 86 ? -10.234 -35.312 -14.133 1 95.94 86 ASN A O 1
ATOM 663 N N . LEU A 1 87 ? -10.641 -34.656 -12.078 1 96.5 87 LEU A N 1
ATOM 664 C CA . LEU A 1 87 ? -9.828 -35.688 -11.438 1 96.5 87 LEU A CA 1
ATOM 665 C C . LEU A 1 87 ? -10.391 -37.062 -11.711 1 96.5 87 LEU A C 1
ATOM 667 O O . LEU A 1 87 ? -9.641 -38.031 -11.812 1 96.5 87 LEU A O 1
ATOM 671 N N . LYS A 1 88 ? -11.727 -37.188 -11.859 1 96.31 88 LYS A N 1
ATOM 672 C CA . LYS A 1 88 ? -12.344 -38.469 -12.188 1 96.31 88 LYS A CA 1
ATOM 673 C C . LYS A 1 88 ? -11.859 -39 -13.531 1 96.31 88 LYS A C 1
ATOM 675 O O . LYS A 1 88 ? -11.562 -40.188 -13.68 1 96.31 88 LYS A O 1
ATOM 680 N N . ALA A 1 89 ? -11.828 -38.125 -14.461 1 97.19 89 ALA A N 1
ATOM 681 C CA . ALA A 1 89 ? -11.328 -38.5 -15.781 1 97.19 89 ALA A CA 1
ATOM 682 C C . ALA A 1 89 ? -9.852 -38.844 -15.727 1 97.19 89 ALA A C 1
ATOM 684 O O . ALA A 1 89 ? -9.414 -39.781 -16.422 1 97.19 89 ALA A O 1
ATOM 685 N N . CYS A 1 90 ? -9.055 -38.156 -14.953 1 97.69 90 CYS A N 1
ATOM 686 C CA . CYS A 1 90 ? -7.637 -38.469 -14.789 1 97.69 90 CYS A CA 1
ATOM 687 C C . CYS A 1 90 ? -7.441 -39.875 -14.227 1 97.69 90 CYS A C 1
ATOM 689 O O . CYS A 1 90 ? -6.586 -40.625 -14.695 1 97.69 90 CYS A O 1
ATOM 691 N N . LYS A 1 91 ? -8.227 -40.219 -13.242 1 96.56 91 LYS A N 1
ATOM 692 C CA . LYS A 1 91 ? -8.18 -41.531 -12.625 1 96.56 91 LYS A CA 1
ATOM 693 C C . LYS A 1 91 ? -8.484 -42.625 -13.648 1 96.56 91 LYS A C 1
ATOM 695 O O . LYS A 1 91 ? -7.777 -43.625 -13.719 1 96.56 91 LYS A O 1
ATOM 700 N N . LYS A 1 92 ? -9.523 -42.406 -14.383 1 96.88 92 LYS A N 1
ATOM 701 C CA . LYS A 1 92 ? -9.961 -43.344 -15.406 1 96.88 92 LYS A CA 1
ATOM 702 C C . LYS A 1 92 ? -8.828 -43.688 -16.375 1 96.88 92 LYS A C 1
ATOM 704 O O . LYS A 1 92 ? -8.68 -44.812 -16.797 1 96.88 92 LYS A O 1
ATOM 709 N N . HIS A 1 93 ? -8 -42.688 -16.703 1 97.31 93 HIS A N 1
ATOM 710 C CA . HIS A 1 93 ? -6.973 -42.875 -17.719 1 97.31 93 HIS A CA 1
ATOM 711 C C . HIS A 1 93 ? -5.602 -43.094 -17.094 1 97.31 93 HIS A C 1
ATOM 713 O O . HIS A 1 93 ? -4.602 -43.25 -17.797 1 97.31 93 HIS A O 1
ATOM 719 N N . GLY A 1 94 ? -5.52 -43.031 -15.766 1 96.06 94 GLY A N 1
ATOM 720 C CA . GLY A 1 94 ? -4.266 -43.219 -15.062 1 96.06 94 GLY A CA 1
ATOM 721 C C . GLY A 1 94 ? -3.311 -42.031 -15.219 1 96.06 94 GLY A C 1
ATOM 722 O O . GLY A 1 94 ? -2.098 -42.219 -15.312 1 96.06 94 GLY A O 1
ATOM 723 N N . ILE A 1 95 ? -3.795 -40.875 -15.383 1 97.38 95 ILE A N 1
ATOM 724 C CA . ILE A 1 95 ? -2.975 -39.656 -15.492 1 97.38 95 ILE A CA 1
ATOM 725 C C . ILE A 1 95 ? -2.754 -39.062 -14.109 1 97.38 95 ILE A C 1
ATOM 727 O O . ILE A 1 95 ? -3.711 -38.781 -13.383 1 97.38 95 ILE A O 1
ATOM 731 N N . THR A 1 96 ? -1.502 -38.844 -13.711 1 97.56 96 THR A N 1
ATOM 732 C CA . THR A 1 96 ? -1.146 -38.25 -12.43 1 97.56 96 THR A CA 1
ATOM 733 C C . THR A 1 96 ? -1.289 -36.75 -12.477 1 97.56 96 THR A C 1
ATOM 735 O O . THR A 1 96 ? -0.947 -36.125 -13.484 1 97.56 96 THR A O 1
ATOM 738 N N . VAL A 1 97 ? -1.835 -36.156 -11.414 1 97.69 97 VAL A N 1
ATOM 739 C CA . VAL A 1 97 ? -1.969 -34.719 -11.32 1 97.69 97 VAL A CA 1
ATOM 740 C C . VAL A 1 97 ? -1.137 -34.188 -10.141 1 97.69 97 VAL A C 1
ATOM 742 O O . VAL A 1 97 ? -1.174 -34.781 -9.047 1 97.69 97 VAL A O 1
ATOM 745 N N . ALA A 1 98 ? -0.324 -33.25 -10.422 1 97.31 98 ALA A N 1
ATOM 746 C CA . ALA A 1 98 ? 0.47 -32.594 -9.391 1 97.31 98 ALA A CA 1
ATOM 747 C C . ALA A 1 98 ? 0.208 -31.094 -9.367 1 97.31 98 ALA A C 1
ATOM 749 O O . ALA A 1 98 ? -0.202 -30.516 -10.375 1 97.31 98 ALA A O 1
ATOM 750 N N . ARG A 1 99 ? 0.381 -30.469 -8.219 1 96.19 99 ARG A N 1
ATOM 751 C CA . ARG A 1 99 ? 0.169 -29.031 -8.039 1 96.19 99 ARG A CA 1
ATOM 752 C C . ARG A 1 99 ? 1.314 -28.406 -7.254 1 96.19 99 ARG A C 1
ATOM 754 O O . ARG A 1 99 ? 2.246 -29.109 -6.844 1 96.19 99 ARG A O 1
ATOM 761 N N . VAL A 1 100 ? 1.309 -27.094 -7.168 1 95.88 100 VAL A N 1
ATOM 762 C CA . VAL A 1 100 ? 2.232 -26.344 -6.324 1 95.88 100 VAL A CA 1
ATOM 763 C C . VAL A 1 100 ? 1.521 -25.891 -5.047 1 95.88 100 VAL A C 1
ATOM 765 O O . VAL A 1 100 ? 0.852 -24.859 -5.027 1 95.88 100 VAL A O 1
ATOM 768 N N . PRO A 1 101 ? 1.657 -26.641 -4.027 1 89.12 101 PRO A N 1
ATOM 769 C CA . PRO A 1 101 ? 0.849 -26.375 -2.84 1 89.12 101 PRO A CA 1
ATOM 770 C C . PRO A 1 101 ? 1.187 -25.016 -2.201 1 89.12 101 PRO A C 1
ATOM 772 O O . PRO A 1 101 ? 0.303 -24.359 -1.661 1 89.12 101 PRO A O 1
ATOM 775 N N . LYS A 1 102 ? 2.475 -24.703 -2.145 1 88.5 102 LYS A N 1
ATOM 776 C CA . LYS A 1 102 ? 2.936 -23.453 -1.549 1 88.5 102 LYS A CA 1
ATOM 777 C C . LYS A 1 102 ? 4.008 -22.797 -2.412 1 88.5 102 LYS A C 1
ATOM 779 O O . LYS A 1 102 ? 4.879 -23.469 -2.959 1 88.5 102 LYS A O 1
ATOM 784 N N . TYR A 1 103 ? 3.887 -21.641 -2.639 1 88.88 103 TYR A N 1
ATOM 785 C CA . TYR A 1 103 ? 4.922 -20.922 -3.373 1 88.88 103 TYR A CA 1
ATOM 786 C C . TYR A 1 103 ? 5.418 -19.719 -2.578 1 88.88 103 TYR A C 1
ATOM 788 O O . TYR A 1 103 ? 6.617 -19.438 -2.553 1 88.88 103 TYR A O 1
ATOM 796 N N . SER A 1 104 ? 4.578 -18.906 -2.033 1 93.31 104 SER A N 1
ATOM 797 C CA . SER A 1 104 ? 4.965 -17.844 -1.114 1 93.31 104 SER A CA 1
ATOM 798 C C . SER A 1 104 ? 3.76 -17.312 -0.338 1 93.31 104 SER A C 1
ATOM 800 O O . SER A 1 104 ? 3.031 -16.453 -0.824 1 93.31 104 SER A O 1
ATOM 802 N N . PRO A 1 105 ? 3.602 -17.812 0.822 1 95.25 105 PRO A N 1
ATOM 803 C CA . PRO A 1 105 ? 2.498 -17.25 1.604 1 95.25 105 PRO A CA 1
ATOM 804 C C . PRO A 1 105 ? 2.688 -15.766 1.899 1 95.25 105 PRO A C 1
ATOM 806 O O . PRO A 1 105 ? 1.714 -15.062 2.182 1 95.25 105 PRO A O 1
ATOM 809 N N . TYR A 1 106 ? 3.941 -15.289 1.822 1 98.44 106 TYR A N 1
ATOM 810 C CA . TYR A 1 106 ? 4.234 -13.875 2.051 1 98.44 106 TYR A CA 1
ATOM 811 C C . TYR A 1 106 ? 3.654 -13.016 0.937 1 98.44 106 TYR A C 1
ATOM 813 O O . TYR A 1 106 ? 3.119 -11.93 1.195 1 98.44 106 TYR A O 1
ATOM 821 N N . ALA A 1 107 ? 3.711 -13.547 -0.323 1 98.44 107 ALA A N 1
ATOM 822 C CA . ALA A 1 107 ? 3.244 -12.781 -1.479 1 98.44 107 ALA A CA 1
ATOM 823 C C . ALA A 1 107 ? 1.784 -12.375 -1.311 1 98.44 107 ALA A C 1
ATOM 825 O O . ALA A 1 107 ? 1.45 -11.188 -1.409 1 98.44 107 ALA A O 1
ATOM 826 N N . THR A 1 108 ? 0.943 -13.32 -0.988 1 98.12 108 THR A N 1
ATOM 827 C CA . THR A 1 108 ? -0.489 -13.055 -0.896 1 98.12 108 THR A CA 1
ATOM 828 C C . THR A 1 108 ? -0.812 -12.25 0.362 1 98.12 108 THR A C 1
ATOM 830 O O . THR A 1 108 ? -1.646 -11.344 0.329 1 98.12 108 THR A O 1
ATOM 833 N N . ALA A 1 109 ? -0.155 -12.547 1.495 1 98.81 109 ALA A N 1
ATOM 834 C CA . ALA A 1 109 ? -0.388 -11.82 2.738 1 98.81 109 ALA A CA 1
ATOM 835 C C . ALA A 1 109 ? -0.032 -10.344 2.582 1 98.81 109 ALA A C 1
ATOM 837 O O . ALA A 1 109 ? -0.83 -9.469 2.92 1 98.81 109 ALA A O 1
ATOM 838 N N . GLU A 1 110 ? 1.147 -10.109 2.02 1 98.94 110 GLU A N 1
ATOM 839 C CA . GLU A 1 110 ? 1.637 -8.75 1.855 1 98.94 110 GLU A CA 1
ATOM 840 C C . GLU A 1 110 ? 0.802 -7.98 0.833 1 98.94 110 GLU A C 1
ATOM 842 O O . GLU A 1 110 ? 0.599 -6.773 0.97 1 98.94 110 GLU A O 1
ATOM 847 N N . HIS A 1 111 ? 0.287 -8.711 -0.169 1 98.88 111 HIS A N 1
ATOM 848 C CA . HIS A 1 111 ? -0.58 -8.07 -1.151 1 98.88 111 HIS A CA 1
ATOM 849 C C . HIS A 1 111 ? -1.902 -7.641 -0.523 1 98.88 111 HIS A C 1
ATOM 851 O O . HIS A 1 111 ? -2.447 -6.59 -0.869 1 98.88 111 HIS A O 1
ATOM 857 N N . SER A 1 112 ? -2.424 -8.453 0.39 1 98.88 112 SER A N 1
ATOM 858 C CA . SER A 1 112 ? -3.641 -8.07 1.101 1 98.88 112 SER A CA 1
ATOM 859 C C . SER A 1 112 ? -3.455 -6.758 1.846 1 98.88 112 SER A C 1
ATOM 861 O O . SER A 1 112 ? -4.332 -5.891 1.813 1 98.88 112 SER A O 1
ATOM 863 N N . VAL A 1 113 ? -2.307 -6.586 2.449 1 98.94 113 VAL A N 1
ATOM 864 C CA . VAL A 1 113 ? -2.016 -5.352 3.176 1 98.94 113 VAL A CA 1
ATOM 865 C C . VAL A 1 113 ? -1.792 -4.211 2.188 1 98.94 113 VAL A C 1
ATOM 867 O O . VAL A 1 113 ? -2.166 -3.066 2.457 1 98.94 113 VAL A O 1
ATOM 870 N N . ALA A 1 114 ? -1.188 -4.523 1.027 1 98.94 114 ALA A N 1
ATOM 871 C CA . ALA A 1 114 ? -1.031 -3.52 -0.021 1 98.94 114 ALA A CA 1
ATOM 872 C C . ALA A 1 114 ? -2.385 -2.982 -0.474 1 98.94 114 ALA A C 1
ATOM 874 O O . ALA A 1 114 ? -2.543 -1.777 -0.685 1 98.94 114 ALA A O 1
ATOM 875 N N . LEU A 1 115 ? -3.361 -3.912 -0.619 1 98.94 115 LEU A N 1
ATOM 876 C CA . LEU A 1 115 ? -4.707 -3.484 -0.981 1 98.94 115 LEU A CA 1
ATOM 877 C C . LEU A 1 115 ? -5.297 -2.57 0.089 1 98.94 115 LEU A C 1
ATOM 879 O O . LEU A 1 115 ? -5.875 -1.529 -0.229 1 98.94 115 LEU A O 1
ATOM 883 N N . MET A 1 116 ? -5.109 -2.932 1.382 1 98.94 116 MET A N 1
ATOM 884 C CA . MET A 1 116 ? -5.609 -2.135 2.498 1 98.94 116 MET A CA 1
ATOM 885 C C . MET A 1 116 ? -5.066 -0.712 2.438 1 98.94 116 MET A C 1
ATOM 887 O O . MET A 1 116 ? -5.828 0.253 2.494 1 98.94 116 MET A O 1
ATOM 891 N N . LEU A 1 117 ? -3.768 -0.623 2.279 1 98.94 117 LEU A N 1
ATOM 892 C CA . LEU A 1 117 ? -3.105 0.671 2.398 1 98.94 117 LEU A CA 1
ATOM 893 C C . LEU A 1 117 ? -3.377 1.537 1.173 1 98.94 117 LEU A C 1
ATOM 895 O O . LEU A 1 117 ? -3.508 2.758 1.286 1 98.94 117 LEU A O 1
ATOM 899 N N . THR A 1 118 ? -3.424 0.901 -0.056 1 98.88 118 THR A N 1
ATOM 900 C CA . THR A 1 118 ? -3.76 1.647 -1.263 1 98.88 118 THR A CA 1
ATOM 901 C C . THR A 1 118 ? -5.145 2.277 -1.142 1 98.88 118 THR A C 1
ATOM 903 O O . THR A 1 118 ? -5.324 3.457 -1.446 1 98.88 118 THR A O 1
ATOM 906 N N . LEU A 1 119 ? -6.086 1.507 -0.635 1 98.81 119 LEU A N 1
ATOM 907 C CA . LEU A 1 119 ? -7.449 1.992 -0.455 1 98.81 119 LEU A CA 1
ATOM 908 C C . LEU A 1 119 ? -7.512 3.045 0.647 1 98.81 119 LEU A C 1
ATOM 910 O O . LEU A 1 119 ? -8.18 4.07 0.494 1 98.81 119 LEU A O 1
ATOM 914 N N . ASN A 1 120 ? -6.805 2.799 1.739 1 98.81 120 ASN A N 1
ATOM 915 C CA . ASN A 1 120 ? -6.824 3.672 2.91 1 98.81 120 ASN A CA 1
ATOM 916 C C . ASN A 1 120 ? -6.191 5.027 2.609 1 98.81 120 ASN A C 1
ATOM 918 O O . ASN A 1 120 ? -6.781 6.07 2.896 1 98.81 120 ASN A O 1
ATOM 922 N N . ARG A 1 121 ? -5.043 4.98 1.916 1 98.81 121 ARG A N 1
ATOM 923 C CA . ARG A 1 121 ? -4.281 6.211 1.735 1 98.81 121 ARG A CA 1
ATOM 924 C C . ARG A 1 121 ? -4.457 6.762 0.326 1 98.81 121 ARG A C 1
ATOM 926 O O . ARG A 1 121 ? -3.9 7.809 -0.011 1 98.81 121 ARG A O 1
ATOM 933 N N . LYS A 1 122 ? -5.25 6.074 -0.508 1 98.62 122 LYS A N 1
ATOM 934 C CA . LYS A 1 122 ? -5.648 6.492 -1.849 1 98.62 122 LYS A CA 1
ATOM 935 C C . LYS A 1 122 ? -4.426 6.824 -2.703 1 98.62 122 LYS A C 1
ATOM 937 O O . LYS A 1 122 ? -4.422 7.824 -3.426 1 98.62 122 LYS A O 1
ATOM 942 N N . THR A 1 123 ? -3.418 5.973 -2.598 1 98.69 123 THR A N 1
ATOM 943 C CA . THR A 1 123 ? -2.193 6.227 -3.352 1 98.69 123 THR A CA 1
ATOM 944 C C . THR A 1 123 ? -2.439 6.07 -4.848 1 98.69 123 THR A C 1
ATOM 946 O O . THR A 1 123 ? -1.799 6.742 -5.66 1 98.69 123 THR A O 1
ATOM 949 N N . HIS A 1 124 ? -3.41 5.188 -5.254 1 98.12 124 HIS A N 1
ATOM 950 C CA . HIS A 1 124 ? -3.76 5.008 -6.66 1 98.12 124 HIS A CA 1
ATOM 951 C C . HIS A 1 124 ? -4.402 6.266 -7.234 1 98.12 124 HIS A C 1
ATOM 953 O O . HIS A 1 124 ? -4.125 6.648 -8.375 1 98.12 124 HIS A O 1
ATOM 959 N N . ARG A 1 125 ? -5.211 6.957 -6.441 1 97.75 125 ARG A N 1
ATOM 960 C CA . ARG A 1 125 ? -5.832 8.203 -6.875 1 97.75 125 ARG A CA 1
ATOM 961 C C . ARG A 1 125 ? -4.812 9.336 -6.93 1 97.75 125 ARG A C 1
ATOM 963 O O . ARG A 1 125 ? -4.805 10.133 -7.871 1 97.75 125 ARG A O 1
ATOM 970 N N . ALA A 1 126 ? -3.988 9.414 -5.887 1 98.12 126 ALA A N 1
ATOM 971 C CA . ALA A 1 126 ? -2.932 10.43 -5.867 1 98.12 126 ALA A CA 1
ATOM 972 C C . ALA A 1 126 ? -2.031 10.305 -7.094 1 98.12 126 ALA A C 1
ATOM 974 O O . ALA A 1 126 ? -1.68 11.312 -7.715 1 98.12 126 ALA A O 1
ATOM 975 N N . TYR A 1 127 ? -1.678 9.047 -7.465 1 97.94 127 TYR A N 1
ATOM 976 C CA . TYR A 1 127 ? -0.853 8.766 -8.633 1 97.94 127 TYR A CA 1
ATOM 977 C C . TYR A 1 127 ? -1.454 9.383 -9.891 1 97.94 127 TYR A C 1
ATOM 979 O O . TYR A 1 127 ? -0.752 10.039 -10.664 1 97.94 127 TYR A O 1
ATOM 987 N N . ASN A 1 128 ? -2.723 9.203 -10.07 1 96.69 128 ASN A N 1
ATOM 988 C CA . ASN A 1 128 ? -3.408 9.711 -11.25 1 96.69 128 ASN A CA 1
ATOM 989 C C . ASN A 1 128 ? -3.555 11.227 -11.211 1 96.69 128 ASN A C 1
ATOM 991 O O . ASN A 1 128 ? -3.34 11.898 -12.219 1 96.69 128 ASN A O 1
ATOM 995 N N . ARG A 1 129 ? -3.842 11.773 -10.062 1 96.38 129 ARG A N 1
ATOM 996 C CA . ARG A 1 129 ? -4.117 13.195 -9.922 1 96.38 129 ARG A CA 1
ATOM 997 C C . ARG A 1 129 ? -2.867 14.023 -10.195 1 96.38 129 ARG A C 1
ATOM 999 O O . ARG A 1 129 ? -2.918 15.016 -10.93 1 96.38 129 ARG A O 1
ATOM 1006 N N . VAL A 1 130 ? -1.777 13.648 -9.625 1 95.75 130 VAL A N 1
ATOM 1007 C CA . VAL A 1 130 ? -0.555 14.438 -9.75 1 95.75 130 VAL A CA 1
ATOM 1008 C C . VAL A 1 130 ? -0.107 14.461 -11.211 1 95.75 130 VAL A C 1
ATOM 1010 O O . VAL A 1 130 ? 0.426 15.469 -11.688 1 95.75 130 VAL A O 1
ATOM 1013 N N . ARG A 1 131 ? -0.348 13.406 -11.93 1 93.94 131 ARG A N 1
ATOM 1014 C CA . ARG A 1 131 ? 0.044 13.32 -13.336 1 93.94 131 ARG A CA 1
ATOM 1015 C C . ARG A 1 131 ? -0.825 14.227 -14.203 1 93.94 131 ARG A C 1
ATOM 1017 O O . ARG A 1 131 ? -0.445 14.57 -15.32 1 93.94 131 ARG A O 1
ATOM 1024 N N . GLU A 1 132 ? -1.973 14.609 -13.664 1 93.5 132 GLU A N 1
ATOM 1025 C CA . GLU A 1 132 ? -2.842 15.57 -14.344 1 93.5 132 GLU A CA 1
ATOM 1026 C C . GLU A 1 132 ? -2.617 16.984 -13.82 1 93.5 132 GLU A C 1
ATOM 1028 O O . GLU A 1 132 ? -3.361 17.906 -14.164 1 93.5 132 GLU A O 1
ATOM 1033 N N . GLY A 1 133 ? -1.666 17.109 -12.906 1 94.31 133 GLY A N 1
ATOM 1034 C CA . GLY A 1 133 ? -1.32 18.422 -12.367 1 94.31 133 GLY A CA 1
ATOM 1035 C C . GLY A 1 133 ? -2.156 18.812 -11.164 1 94.31 133 GLY A C 1
ATOM 1036 O O . GLY A 1 133 ? -2.137 19.969 -10.734 1 94.31 133 GLY A O 1
ATOM 1037 N N . ASP A 1 134 ? -2.936 17.906 -10.703 1 96.25 134 ASP A N 1
ATOM 1038 C CA . ASP A 1 134 ? -3.73 18.156 -9.5 1 96.25 134 ASP A CA 1
ATOM 1039 C C . ASP A 1 134 ? -3.014 17.641 -8.25 1 96.25 134 ASP A C 1
ATOM 1041 O O . ASP A 1 134 ? -3.039 16.438 -7.969 1 96.25 134 ASP A O 1
ATOM 1045 N N . PHE A 1 135 ? -2.527 18.578 -7.449 1 96.69 135 PHE A N 1
ATOM 1046 C CA . PHE A 1 135 ? -1.766 18.234 -6.254 1 96.69 135 PHE A CA 1
ATOM 1047 C C . PHE A 1 135 ? -2.592 18.484 -4.996 1 96.69 135 PHE A C 1
ATOM 1049 O O . PHE A 1 135 ? -2.061 18.453 -3.885 1 96.69 135 PHE A O 1
ATOM 1056 N N . SER A 1 136 ? -3.865 18.797 -5.141 1 96.06 136 SER A N 1
ATOM 1057 C CA . SER A 1 136 ? -4.73 18.922 -3.975 1 96.06 136 SER A CA 1
ATOM 1058 C C . SER A 1 136 ? -4.941 17.594 -3.283 1 96.06 136 SER A C 1
ATOM 1060 O O . SER A 1 136 ? -4.895 16.531 -3.928 1 96.06 136 SER A O 1
ATOM 1062 N N . ILE A 1 137 ? -5.156 17.578 -2.006 1 97.06 137 ILE A N 1
ATOM 1063 C CA . ILE A 1 137 ? -5.266 16.297 -1.307 1 97.06 137 ILE A CA 1
ATOM 1064 C C . ILE A 1 137 ? -6.688 16.125 -0.787 1 97.06 137 ILE A C 1
ATOM 1066 O O . ILE A 1 137 ? -6.98 15.148 -0.087 1 97.06 137 ILE A O 1
ATOM 1070 N N . ASN A 1 138 ? -7.562 17.125 -1.134 1 96.06 138 ASN A N 1
ATOM 1071 C CA . ASN A 1 138 ? -8.969 16.938 -0.793 1 96.06 138 ASN A CA 1
ATOM 1072 C C . ASN A 1 138 ? -9.531 15.648 -1.374 1 96.06 138 ASN A C 1
ATOM 1074 O O . ASN A 1 138 ? -9.352 15.367 -2.561 1 96.06 138 ASN A O 1
ATOM 1078 N N . GLY A 1 139 ? -10.172 14.891 -0.543 1 96.5 139 GLY A N 1
ATOM 1079 C CA . GLY A 1 139 ? -10.734 13.625 -0.986 1 96.5 139 GLY A CA 1
ATOM 1080 C C . GLY A 1 139 ? -9.773 12.461 -0.831 1 96.5 139 GLY A C 1
ATOM 1081 O O . GLY A 1 139 ? -10.133 11.312 -1.118 1 96.5 139 GLY A O 1
ATOM 1082 N N . LEU A 1 140 ? -8.578 12.703 -0.295 1 98.06 140 LEU A N 1
ATOM 1083 C CA . LEU A 1 140 ? -7.578 11.648 -0.182 1 98.06 140 LEU A CA 1
ATOM 1084 C C . LEU A 1 140 ? -7.32 11.297 1.28 1 98.06 140 LEU A C 1
ATOM 1086 O O . LEU A 1 140 ? -6.328 10.641 1.601 1 98.06 140 LEU A O 1
ATOM 1090 N N . MET A 1 141 ? -8.188 11.742 2.184 1 98.19 141 MET A N 1
ATOM 1091 C CA . MET A 1 141 ? -8 11.516 3.613 1 98.19 141 MET A CA 1
ATOM 1092 C C . MET A 1 141 ? -8.117 10.031 3.945 1 98.19 141 MET A C 1
ATOM 1094 O O . MET A 1 141 ? -9.047 9.359 3.49 1 98.19 141 MET A O 1
ATOM 1098 N N . GLY A 1 142 ? -7.156 9.5 4.648 1 98.38 142 GLY A N 1
ATOM 1099 C CA . GLY A 1 142 ? -7.207 8.141 5.16 1 98.38 142 GLY A CA 1
ATOM 1100 C C . GLY A 1 142 ? -7.398 8.078 6.664 1 98.38 142 GLY A C 1
ATOM 1101 O O . GLY A 1 142 ? -7.992 8.984 7.258 1 98.38 142 GLY A O 1
ATOM 1102 N N . PHE A 1 143 ? -7.02 6.98 7.277 1 98.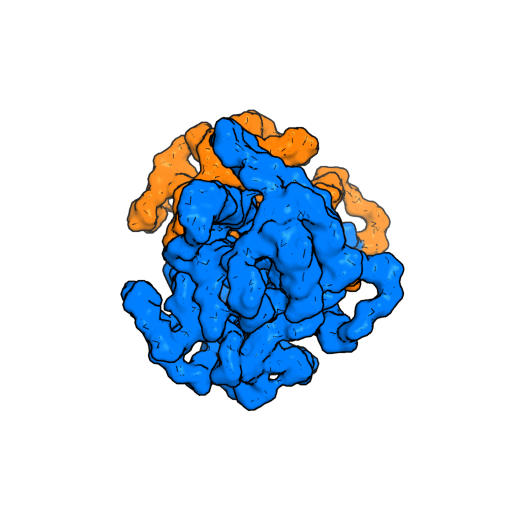75 143 PHE A N 1
ATOM 1103 C CA . PHE A 1 143 ? -7.039 6.801 8.727 1 98.75 143 PHE A CA 1
ATOM 1104 C C . PHE A 1 143 ? -5.781 6.082 9.203 1 98.75 143 PHE A C 1
ATOM 1106 O O . PHE A 1 143 ? -5.082 5.457 8.406 1 98.75 143 PHE A O 1
ATOM 1113 N N . ASP A 1 144 ? -5.422 6.246 10.406 1 98.75 144 ASP A N 1
ATOM 1114 C CA . ASP A 1 144 ? -4.344 5.465 11.008 1 98.75 144 ASP A CA 1
ATOM 1115 C C . ASP A 1 144 ? -4.75 3.998 11.156 1 98.75 144 ASP A C 1
ATOM 1117 O O . ASP A 1 144 ? -5.816 3.697 11.695 1 98.75 144 ASP A O 1
ATOM 1121 N N . MET A 1 145 ? -3.938 3.088 10.656 1 98.88 145 MET A N 1
ATOM 1122 C CA . MET A 1 145 ? -4.148 1.664 10.898 1 98.88 145 MET A CA 1
ATOM 1123 C C . MET A 1 145 ? -4.047 1.343 12.383 1 98.88 145 MET A C 1
ATOM 1125 O O . MET A 1 145 ? -4.789 0.502 12.898 1 98.88 145 MET A O 1
ATOM 1129 N N . ASN A 1 146 ? -3.068 2.021 13.008 1 98.81 146 ASN A N 1
ATOM 1130 C CA . ASN A 1 146 ? -2.854 1.807 14.438 1 98.81 146 ASN A CA 1
ATOM 1131 C C . ASN A 1 146 ? -4.145 1.979 15.234 1 98.81 146 ASN A C 1
ATOM 1133 O O . ASN A 1 146 ? -4.836 2.99 15.094 1 98.81 146 ASN A O 1
ATOM 1137 N N . GLY A 1 147 ? -4.496 0.953 15.953 1 98.56 147 GLY A N 1
ATOM 1138 C CA . GLY A 1 147 ? -5.648 1.029 16.844 1 98.56 147 GLY A CA 1
ATOM 1139 C C . GLY A 1 147 ? -6.941 0.6 16.172 1 98.56 147 GLY A C 1
ATOM 1140 O O . GLY A 1 147 ? -7.965 0.437 16.844 1 98.56 147 GLY A O 1
ATOM 1141 N N . LYS A 1 148 ? -6.996 0.469 14.867 1 98.88 148 LYS A N 1
ATOM 1142 C CA . LYS A 1 148 ? -8.203 0.031 14.18 1 98.88 148 LYS A CA 1
ATOM 1143 C C . LYS A 1 148 ? -8.516 -1.433 14.484 1 98.88 148 LYS A C 1
ATOM 1145 O O . LYS A 1 148 ? -7.598 -2.242 14.656 1 98.88 148 LYS A O 1
ATOM 1150 N N . ASN A 1 149 ? -9.773 -1.78 14.547 1 98.94 149 ASN A N 1
ATOM 1151 C CA . ASN A 1 149 ? -10.227 -3.156 14.734 1 98.94 149 ASN A CA 1
ATOM 1152 C C . ASN A 1 149 ? -10.258 -3.918 13.414 1 98.94 149 ASN A C 1
ATOM 1154 O O . ASN A 1 149 ? -10.977 -3.535 12.484 1 98.94 149 ASN A O 1
ATOM 1158 N N . VAL A 1 150 ? -9.508 -5.004 13.359 1 98.94 150 VAL A 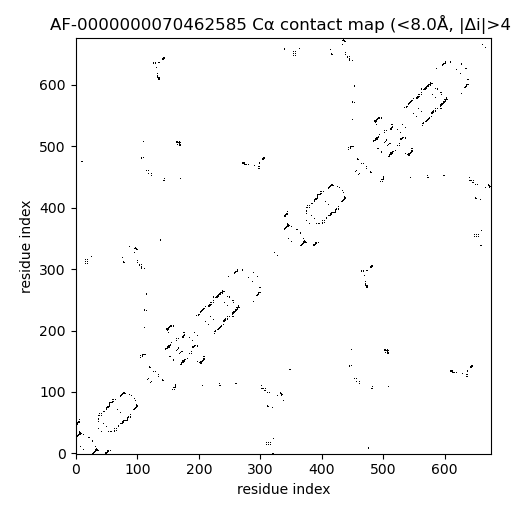N 1
ATOM 1159 C CA . VAL A 1 150 ? -9.438 -5.777 12.125 1 98.94 150 VAL A CA 1
ATOM 1160 C C . VAL A 1 150 ? -9.891 -7.211 12.383 1 98.94 150 VAL A C 1
ATOM 1162 O O . VAL A 1 150 ? -9.445 -7.848 13.344 1 98.94 150 VAL A O 1
ATOM 1165 N N . GLY A 1 151 ? -10.852 -7.691 11.602 1 98.94 151 GLY A N 1
ATOM 1166 C CA . GLY A 1 151 ? -11.289 -9.078 11.633 1 98.94 151 GLY A CA 1
ATOM 1167 C C . GLY A 1 151 ? -10.68 -9.922 10.531 1 98.94 151 GLY A C 1
ATOM 1168 O O . GLY A 1 151 ? -10.82 -9.602 9.352 1 98.94 151 GLY A O 1
ATOM 1169 N N . ILE A 1 152 ? -10.039 -11.023 10.93 1 98.94 152 ILE A N 1
ATOM 1170 C CA . ILE A 1 152 ? -9.43 -11.945 9.977 1 98.94 152 ILE A CA 1
ATOM 1171 C C . ILE A 1 152 ? -10.242 -13.227 9.906 1 98.94 152 ILE A C 1
ATOM 1173 O O . ILE A 1 152 ? -10.453 -13.891 10.922 1 98.94 152 ILE A O 1
ATOM 1177 N N . ILE A 1 153 ? -10.727 -13.539 8.734 1 98.88 153 ILE A N 1
ATOM 1178 C CA . ILE A 1 153 ? -11.445 -14.789 8.531 1 98.88 153 ILE A CA 1
ATOM 1179 C C . ILE A 1 153 ? -10.539 -15.797 7.82 1 98.88 153 ILE A C 1
ATOM 1181 O O . ILE A 1 153 ? -10.227 -15.633 6.637 1 98.88 153 ILE A O 1
ATOM 1185 N N . GLY A 1 154 ? -10.188 -16.844 8.453 1 98.56 154 GLY A N 1
ATOM 1186 C CA . GLY A 1 154 ? -9.195 -17.797 7.98 1 98.56 154 GLY A CA 1
ATOM 1187 C C . GLY A 1 154 ? -7.805 -17.516 8.531 1 98.56 154 GLY A C 1
ATOM 1188 O O . GLY A 1 154 ? -7.246 -16.438 8.305 1 98.56 154 GLY A O 1
ATOM 1189 N N . THR A 1 155 ? -7.27 -18.5 9.312 1 98.31 155 THR A N 1
ATOM 1190 C CA . THR A 1 155 ? -5.988 -18.266 9.969 1 98.31 155 THR A CA 1
ATOM 1191 C C . THR A 1 155 ? -4.992 -19.375 9.602 1 98.31 155 THR A C 1
ATOM 1193 O O . THR A 1 155 ? -4.211 -19.812 10.453 1 98.31 155 THR A O 1
ATOM 1196 N N . GLY A 1 156 ? -5.113 -19.844 8.273 1 96.31 156 GLY A N 1
ATOM 1197 C CA . GLY A 1 156 ? -3.998 -20.609 7.754 1 96.31 156 GLY A CA 1
ATOM 1198 C C . GLY A 1 156 ? -2.711 -19.812 7.664 1 96.31 156 GLY A C 1
ATOM 1199 O O . GLY A 1 156 ? -2.559 -18.797 8.336 1 96.31 156 GLY A O 1
ATOM 1200 N N . LYS A 1 157 ? -1.759 -20.297 6.879 1 95.62 157 LYS A N 1
ATOM 1201 C CA . LYS A 1 157 ? -0.453 -19.641 6.809 1 95.62 157 LYS A CA 1
ATOM 1202 C C . LYS A 1 157 ? -0.588 -18.188 6.387 1 95.62 157 LYS A C 1
ATOM 1204 O O . LYS A 1 157 ? 0.016 -17.297 6.996 1 95.62 157 LYS A O 1
ATOM 1209 N N . ILE A 1 158 ? -1.385 -17.938 5.316 1 97.31 158 ILE A N 1
ATOM 1210 C CA . ILE A 1 158 ? -1.539 -16.594 4.793 1 97.31 158 ILE A CA 1
ATOM 1211 C C . ILE A 1 158 ? -2.24 -15.711 5.824 1 97.31 158 ILE A C 1
ATOM 1213 O O . ILE A 1 158 ? -1.772 -14.617 6.137 1 97.31 158 ILE A O 1
ATOM 1217 N N . GLY A 1 159 ? -3.377 -16.172 6.375 1 98.44 159 GLY A N 1
ATOM 1218 C CA . GLY A 1 159 ? -4.105 -15.43 7.391 1 98.44 159 GLY A CA 1
ATOM 1219 C C . GLY A 1 159 ? -3.268 -15.109 8.609 1 98.44 159 GLY A C 1
ATOM 1220 O O . GLY A 1 159 ? -3.354 -14.008 9.156 1 98.44 159 GLY A O 1
ATOM 1221 N N . MET A 1 160 ? -2.471 -16.078 9.031 1 98.5 160 MET A N 1
ATOM 1222 C CA . MET A 1 160 ? -1.587 -15.891 10.18 1 98.5 160 MET A CA 1
ATOM 1223 C C . MET A 1 160 ? -0.574 -14.781 9.906 1 98.5 160 MET A C 1
ATOM 1225 O O . MET A 1 160 ? -0.312 -13.945 10.781 1 98.5 160 MET A O 1
ATOM 1229 N N . LEU A 1 161 ? -0.021 -14.75 8.727 1 98.69 161 LEU A N 1
ATOM 1230 C CA . LEU A 1 161 ? 0.949 -13.719 8.375 1 98.69 161 LEU A CA 1
ATOM 1231 C C . LEU A 1 161 ? 0.294 -12.344 8.344 1 98.69 161 LEU A C 1
ATOM 1233 O O . LEU A 1 161 ? 0.898 -11.352 8.766 1 98.69 161 LEU A O 1
ATOM 1237 N N . VAL A 1 162 ? -0.949 -12.234 7.84 1 98.88 162 VAL A N 1
ATOM 1238 C CA . VAL A 1 162 ? -1.678 -10.969 7.848 1 98.88 162 VAL A CA 1
ATOM 1239 C C . VAL A 1 162 ? -1.909 -10.516 9.289 1 98.88 162 VAL A C 1
ATOM 1241 O O . VAL A 1 162 ? -1.725 -9.344 9.609 1 98.88 162 VAL A O 1
ATOM 1244 N N . CYS A 1 163 ? -2.266 -11.477 10.156 1 98.88 163 CYS A N 1
ATOM 1245 C CA . CYS A 1 163 ? -2.418 -11.188 11.578 1 98.88 163 CYS A CA 1
ATOM 1246 C C . CYS A 1 163 ? -1.144 -10.578 12.148 1 98.88 163 CYS A C 1
ATOM 1248 O O . CYS A 1 163 ? -1.195 -9.562 12.844 1 98.88 163 CYS A O 1
ATOM 1250 N N . LYS A 1 164 ? -0.072 -11.164 11.82 1 98.81 164 LYS A N 1
ATOM 1251 C CA . LYS A 1 164 ? 1.219 -10.727 12.336 1 98.81 164 LYS A CA 1
ATOM 1252 C C . LYS A 1 164 ? 1.538 -9.305 11.883 1 98.81 164 LYS A C 1
ATOM 1254 O O . LYS A 1 164 ? 1.919 -8.453 12.695 1 98.81 164 LYS A O 1
ATOM 1259 N N . ILE A 1 165 ? 1.363 -9.039 10.625 1 98.94 165 ILE A N 1
ATOM 1260 C CA . ILE A 1 165 ? 1.667 -7.727 10.062 1 98.94 165 ILE A CA 1
ATOM 1261 C C . ILE A 1 165 ? 0.801 -6.664 10.734 1 98.94 165 ILE A C 1
ATOM 1263 O O . ILE A 1 165 ? 1.306 -5.625 11.164 1 98.94 165 ILE A O 1
ATOM 1267 N N . LEU A 1 166 ? -0.492 -6.953 10.844 1 98.94 166 LEU A N 1
ATOM 1268 C CA . LEU A 1 166 ? -1.444 -5.953 11.312 1 98.94 166 LEU A CA 1
ATOM 1269 C C . LEU A 1 166 ? -1.315 -5.742 12.82 1 98.94 166 LEU A C 1
ATOM 1271 O O . LEU A 1 166 ? -1.378 -4.609 13.305 1 98.94 166 LEU A O 1
ATOM 1275 N N . LYS A 1 167 ? -1.114 -6.797 13.578 1 98.75 167 LYS A N 1
ATOM 1276 C CA . LYS A 1 167 ? -1.043 -6.688 15.031 1 98.75 167 LYS A CA 1
ATOM 1277 C C . LYS A 1 167 ? 0.343 -6.23 15.477 1 98.75 167 LYS A C 1
ATOM 1279 O O . LYS A 1 167 ? 0.478 -5.211 16.156 1 98.75 167 LYS A O 1
ATOM 1284 N N . CYS A 1 168 ? 1.384 -6.918 15.039 1 98.56 168 CYS A N 1
ATOM 1285 C CA . CYS A 1 168 ? 2.73 -6.676 15.547 1 98.56 168 CYS A CA 1
ATOM 1286 C C . CYS A 1 168 ? 3.369 -5.484 14.844 1 98.56 168 CYS A C 1
ATOM 1288 O O . CYS A 1 168 ? 4.203 -4.789 15.43 1 98.56 168 CYS A O 1
ATOM 1290 N N . GLY A 1 169 ? 3.029 -5.242 13.633 1 98.75 169 GLY A N 1
ATOM 1291 C CA . GLY A 1 169 ? 3.592 -4.137 12.867 1 98.75 169 GLY A CA 1
ATOM 1292 C C . GLY A 1 169 ? 2.799 -2.85 13.016 1 98.75 169 GLY A C 1
ATOM 1293 O O . GLY A 1 169 ? 3.236 -1.917 13.688 1 98.75 169 GLY A O 1
ATOM 1294 N N . PHE A 1 170 ? 1.558 -2.889 12.609 1 98.88 170 PHE A N 1
ATOM 1295 C CA . PHE A 1 170 ? 0.765 -1.672 12.484 1 98.88 170 PHE A CA 1
ATOM 1296 C C . PHE A 1 170 ? 0.076 -1.339 13.805 1 98.88 170 PHE A C 1
ATOM 1298 O O . PHE A 1 170 ? -0.42 -0.225 13.984 1 98.88 170 PHE A O 1
ATOM 1305 N N . GLY A 1 171 ? 0.04 -2.305 14.758 1 98.75 171 GLY A N 1
ATOM 1306 C CA . GLY A 1 171 ? -0.559 -2.041 16.062 1 98.75 171 GLY A CA 1
ATOM 1307 C C . GLY A 1 171 ? -2.076 -2.039 16.016 1 98.75 171 GLY A C 1
ATOM 1308 O O . GLY A 1 171 ? -2.717 -1.349 16.812 1 98.75 171 GLY A O 1
ATOM 1309 N N . CYS A 1 172 ? -2.678 -2.785 15.109 1 98.88 172 CYS A N 1
ATOM 1310 C CA . CYS A 1 172 ? -4.125 -2.93 15.039 1 98.88 172 CYS A CA 1
ATOM 1311 C C . CYS A 1 172 ? -4.637 -3.832 16.156 1 98.88 172 CYS A C 1
ATOM 1313 O O . CYS A 1 172 ? -3.875 -4.609 16.734 1 98.88 172 CYS A O 1
ATOM 1315 N N . ASN A 1 173 ? -5.895 -3.627 16.516 1 98.88 173 ASN A N 1
ATOM 1316 C CA . ASN A 1 173 ? -6.621 -4.602 17.328 1 98.88 173 ASN A CA 1
ATOM 1317 C C . ASN A 1 173 ? -7.207 -5.715 16.453 1 98.88 173 ASN A C 1
ATOM 1319 O O . ASN A 1 173 ? -8.258 -5.535 15.836 1 98.88 173 ASN A O 1
ATOM 1323 N N . VAL A 1 174 ? -6.582 -6.926 16.484 1 98.88 174 VAL A N 1
ATOM 1324 C CA . VAL A 1 174 ? -6.941 -7.977 15.539 1 98.88 174 VAL A CA 1
ATOM 1325 C C . VAL A 1 174 ? -7.719 -9.078 16.25 1 98.88 174 VAL A C 1
ATOM 1327 O O . VAL A 1 174 ? -7.332 -9.516 17.344 1 98.88 174 VAL A O 1
ATOM 1330 N N . VAL A 1 175 ? -8.836 -9.445 15.75 1 98.88 175 VAL A N 1
ATOM 1331 C CA . VAL A 1 175 ? -9.555 -10.656 16.141 1 98.88 175 VAL A CA 1
ATOM 1332 C C . VAL A 1 175 ? -9.656 -11.602 14.945 1 98.88 175 VAL A C 1
ATOM 1334 O O . VAL A 1 175 ? -9.484 -11.18 13.797 1 98.88 175 VAL A O 1
ATOM 1337 N N . ALA A 1 176 ? -9.898 -12.875 15.195 1 98.88 176 ALA A N 1
ATOM 1338 C CA . ALA A 1 176 ? -9.891 -13.844 14.102 1 98.88 176 ALA A CA 1
ATOM 1339 C C . ALA A 1 176 ? -11.062 -14.812 14.219 1 98.88 176 ALA A C 1
ATOM 1341 O O . ALA A 1 176 ? -11.648 -14.969 15.297 1 98.88 176 ALA A O 1
ATOM 1342 N N . TYR A 1 177 ? -11.43 -15.367 13.117 1 98.81 177 TYR A N 1
ATOM 1343 C CA . TYR A 1 177 ? -12.367 -16.484 13.031 1 98.81 177 TYR A CA 1
ATOM 1344 C C . TYR A 1 177 ? -11.812 -17.594 12.156 1 98.81 177 TYR A C 1
ATOM 1346 O O . TYR A 1 177 ? -11.305 -17.344 11.062 1 98.81 177 TYR A O 1
ATOM 1354 N N . ASP A 1 178 ? -11.891 -18.703 12.578 1 98.19 178 ASP A N 1
ATOM 1355 C CA . ASP A 1 178 ? -11.57 -19.938 11.852 1 98.19 178 ASP A CA 1
ATOM 1356 C C . ASP A 1 178 ? -12.172 -21.156 12.547 1 98.19 178 ASP A C 1
ATOM 1358 O O . ASP A 1 178 ? -12.25 -21.188 13.781 1 98.19 178 ASP A O 1
ATOM 1362 N N . VAL A 1 179 ? -12.633 -22.125 11.797 1 96.94 179 VAL A N 1
ATOM 1363 C CA . VAL A 1 179 ? -13.141 -23.344 12.391 1 96.94 179 VAL A CA 1
ATOM 1364 C C . VAL A 1 179 ? -12 -24.109 13.055 1 96.94 179 VAL A C 1
ATOM 1366 O O . VAL A 1 179 ? -12.211 -24.828 14.047 1 96.94 179 VAL A O 1
ATOM 1369 N N . TYR A 1 180 ? -10.797 -23.953 12.578 1 96.12 180 TYR A N 1
ATOM 1370 C CA . TYR A 1 180 ? -9.578 -24.484 13.188 1 96.12 180 TYR A CA 1
ATOM 1371 C C . TYR A 1 180 ? -8.695 -23.359 13.703 1 96.12 180 TYR A C 1
ATOM 1373 O O . TYR A 1 180 ? -8.109 -22.625 12.922 1 96.12 180 TYR A O 1
ATOM 1381 N N . GLN A 1 181 ? -8.484 -23.375 14.961 1 96.25 181 GLN A N 1
ATOM 1382 C CA . GLN A 1 181 ? -7.758 -22.25 15.57 1 96.25 181 GLN A CA 1
ATOM 1383 C C . GLN A 1 181 ? -6.258 -22.531 15.602 1 96.25 181 GLN A C 1
ATOM 1385 O O . GLN A 1 181 ? -5.828 -23.641 15.953 1 96.25 181 GLN A O 1
ATOM 1390 N N . SER A 1 182 ? -5.512 -21.641 15.141 1 96.69 182 SER A N 1
ATOM 1391 C CA . SER A 1 182 ? -4.059 -21.734 15.07 1 96.69 182 SER A CA 1
ATOM 1392 C C . SER A 1 182 ? -3.412 -21.312 16.391 1 96.69 182 SER A C 1
ATOM 1394 O O . SER A 1 182 ? -3.682 -20.219 16.891 1 96.69 182 SER A O 1
ATOM 1396 N N . GLN A 1 183 ? -2.541 -22.109 16.906 1 97.12 183 GLN A N 1
ATOM 1397 C CA . GLN A 1 183 ? -1.808 -21.766 18.125 1 97.12 183 GLN A CA 1
ATOM 1398 C C . GLN A 1 183 ? -0.883 -20.562 17.875 1 97.12 183 GLN A C 1
ATOM 1400 O O . GLN A 1 183 ? -0.696 -19.734 18.766 1 97.12 183 GLN A O 1
ATOM 1405 N N . GLU A 1 184 ? -0.318 -20.531 16.703 1 97.38 184 GLU A N 1
ATOM 1406 C CA . GLU A 1 184 ? 0.555 -19.422 16.344 1 97.38 184 GLU A CA 1
ATOM 1407 C C . GLU A 1 184 ? -0.181 -18.078 16.438 1 97.38 184 GLU A C 1
ATOM 1409 O O . GLU A 1 184 ? 0.382 -17.094 16.906 1 97.38 184 GLU A O 1
ATOM 1414 N N . VAL A 1 185 ? -1.4 -18.078 15.992 1 98.19 185 VAL A N 1
ATOM 1415 C CA . VAL A 1 185 ? -2.219 -16.875 16.031 1 98.19 185 VAL A CA 1
ATOM 1416 C C . VAL A 1 185 ? -2.557 -16.531 17.469 1 98.19 185 VAL A C 1
ATOM 1418 O O . VAL A 1 185 ? -2.486 -15.359 17.875 1 98.19 185 VAL A O 1
ATOM 1421 N N . LYS A 1 186 ? -2.873 -17.516 18.266 1 98.25 186 LYS A N 1
ATOM 1422 C CA . LYS A 1 186 ? -3.141 -17.297 19.688 1 98.25 186 LYS A CA 1
ATOM 1423 C C . LYS A 1 186 ? -1.909 -16.75 20.391 1 98.25 186 LYS A C 1
ATOM 1425 O O . LYS A 1 186 ? -2.025 -15.875 21.266 1 98.25 186 LYS A O 1
ATOM 1430 N N . ASP A 1 187 ? -0.769 -17.203 20 1 98.06 187 ASP A N 1
ATOM 1431 C CA . ASP A 1 187 ? 0.483 -16.781 20.625 1 98.06 187 ASP A CA 1
ATOM 1432 C C . ASP A 1 187 ? 0.767 -15.312 20.344 1 98.06 187 ASP A C 1
ATOM 1434 O O . ASP A 1 187 ? 1.526 -14.672 21.062 1 98.06 187 ASP A O 1
ATOM 1438 N N . LEU A 1 188 ? 0.193 -14.789 19.328 1 97.75 188 LEU A N 1
ATOM 1439 C CA . LEU A 1 188 ? 0.332 -13.367 19.016 1 97.75 188 LEU A CA 1
ATOM 1440 C C . LEU A 1 188 ? -0.583 -12.523 19.891 1 97.75 188 LEU A C 1
ATOM 1442 O O . LEU A 1 188 ? -0.559 -11.297 19.828 1 97.75 188 LEU A O 1
ATOM 1446 N N . GLY A 1 189 ? -1.428 -13.188 20.641 1 98.19 189 GLY A N 1
ATOM 1447 C CA . GLY A 1 189 ? -2.371 -12.484 21.5 1 98.19 189 GLY A CA 1
ATOM 1448 C C . GLY A 1 189 ? -3.688 -12.18 20.812 1 98.19 189 GLY A C 1
ATOM 1449 O O . GLY A 1 189 ? -4.418 -11.273 21.234 1 98.19 189 GLY A O 1
ATOM 1450 N N . ILE A 1 190 ? -4 -12.883 19.75 1 98.69 190 ILE A N 1
ATOM 1451 C CA . ILE A 1 190 ? -5.211 -12.633 18.984 1 98.69 190 ILE A CA 1
ATOM 1452 C C . ILE A 1 190 ? -6.328 -13.555 19.453 1 98.69 190 ILE A C 1
ATOM 1454 O O . ILE A 1 190 ? -6.129 -14.766 19.594 1 98.69 190 ILE A O 1
ATOM 1458 N N . GLU A 1 191 ? -7.441 -13 19.719 1 98.62 191 GLU A N 1
ATOM 1459 C CA . GLU A 1 191 ? -8.609 -13.742 20.203 1 98.62 191 GLU A CA 1
ATOM 1460 C C . GLU A 1 191 ? -9.453 -14.242 19.031 1 98.62 191 GLU A C 1
ATOM 1462 O O . GLU A 1 191 ? -9.656 -13.523 18.047 1 98.62 191 GLU A O 1
ATOM 1467 N N . TYR A 1 192 ? -9.898 -15.484 19.156 1 98.75 192 TYR A N 1
ATOM 1468 C CA . TYR A 1 192 ? -10.891 -16 18.219 1 98.75 192 TYR A CA 1
ATOM 1469 C C . TYR A 1 192 ? -12.297 -15.656 18.688 1 98.75 192 TYR A C 1
ATOM 1471 O O . TYR A 1 192 ? -12.633 -15.805 19.859 1 98.75 192 TYR A O 1
ATOM 1479 N N . VAL A 1 193 ? -13.07 -15.148 17.781 1 98.75 193 VAL A N 1
ATOM 1480 C CA . VAL A 1 193 ? -14.453 -14.781 18.078 1 98.75 193 VAL A CA 1
ATOM 1481 C C . VAL A 1 193 ? -15.383 -15.383 17.031 1 98.75 193 VAL A C 1
ATOM 1483 O O . VAL A 1 193 ? -14.922 -15.93 16.016 1 98.75 193 VAL A O 1
ATOM 1486 N N . ASP A 1 194 ? -16.719 -15.336 17.281 1 98.44 194 ASP A N 1
ATOM 1487 C CA . ASP A 1 194 ? -17.672 -15.805 16.266 1 98.44 194 ASP A CA 1
ATOM 1488 C C . ASP A 1 194 ? -17.844 -14.758 15.172 1 98.44 194 ASP A C 1
ATOM 1490 O O . ASP A 1 194 ? -17.422 -13.617 15.312 1 98.44 194 ASP A O 1
ATOM 1494 N N . LEU A 1 195 ? -18.391 -15.125 14.102 1 98.62 195 LEU A N 1
ATOM 1495 C CA . LEU A 1 195 ? -18.531 -14.266 12.938 1 98.62 195 LEU A CA 1
ATOM 1496 C C . LEU A 1 195 ? -19.375 -13.039 13.266 1 98.62 195 LEU A C 1
ATOM 1498 O O . LEU A 1 195 ? -19.078 -11.938 12.797 1 98.62 195 LEU A O 1
ATOM 1502 N N . ASP A 1 196 ? -20.422 -13.211 14 1 98.62 196 ASP A N 1
ATOM 1503 C CA . ASP A 1 196 ? -21.281 -12.094 14.352 1 98.62 196 ASP A CA 1
ATOM 1504 C C . ASP A 1 196 ? -20.5 -11 15.078 1 98.62 196 ASP A C 1
ATOM 1506 O O . ASP A 1 196 ? -20.609 -9.82 14.734 1 98.62 196 ASP A O 1
ATOM 1510 N N . THR A 1 197 ? -19.75 -11.422 16.047 1 98.81 197 THR A N 1
ATOM 1511 C CA . THR A 1 197 ? -18.906 -10.484 16.781 1 98.81 197 THR A CA 1
ATOM 1512 C C . THR A 1 197 ? -17.891 -9.82 15.859 1 98.81 197 THR A C 1
ATOM 1514 O O . THR A 1 197 ? -17.703 -8.602 15.914 1 98.81 197 THR A O 1
ATOM 1517 N N . LEU A 1 198 ? -17.297 -10.594 15.039 1 98.88 198 LEU A N 1
ATOM 1518 C CA . LEU A 1 198 ? -16.297 -10.086 14.109 1 98.88 198 LEU A CA 1
ATOM 1519 C C . LEU A 1 198 ? -16.891 -9.031 13.188 1 98.88 198 LEU A C 1
ATOM 1521 O O . LEU A 1 198 ? -16.328 -7.949 13.023 1 98.88 198 LEU A O 1
ATOM 1525 N N . PHE A 1 199 ? -18.031 -9.32 12.609 1 98.88 199 PHE A N 1
ATOM 1526 C CA . PHE A 1 199 ? -18.703 -8.422 11.68 1 98.88 199 PHE A CA 1
ATOM 1527 C C . PHE A 1 199 ? -19.062 -7.113 12.375 1 98.88 199 PHE A C 1
ATOM 1529 O O . PHE A 1 199 ? -18.859 -6.031 11.82 1 98.88 199 PHE A O 1
ATOM 1536 N N . LYS A 1 200 ? -19.484 -7.133 13.594 1 98.69 200 LYS A N 1
ATOM 1537 C CA . LYS A 1 200 ? -20.047 -5.98 14.297 1 98.69 200 LYS A CA 1
ATOM 1538 C C . LYS A 1 200 ? -18.953 -5.051 14.789 1 98.69 200 LYS A C 1
ATOM 1540 O O . LYS A 1 200 ? -19.188 -3.855 14.992 1 98.69 200 LYS A O 1
ATOM 1545 N N . THR A 1 201 ? -17.75 -5.555 14.906 1 98.69 201 THR A N 1
ATOM 1546 C CA . THR A 1 201 ? -16.766 -4.773 15.641 1 98.69 201 THR A CA 1
ATOM 1547 C C . THR A 1 201 ? -15.633 -4.332 14.719 1 98.69 201 THR A C 1
ATOM 1549 O O . THR A 1 201 ? -14.859 -3.436 15.07 1 98.69 201 THR A O 1
ATOM 1552 N N . SER A 1 202 ? -15.516 -4.902 13.562 1 98.94 202 SER A N 1
ATOM 1553 C CA . SER A 1 202 ? -14.336 -4.695 12.734 1 98.94 202 SER A CA 1
ATOM 1554 C C . SER A 1 202 ? -14.484 -3.455 11.859 1 98.94 202 SER A C 1
ATOM 1556 O O . SER A 1 202 ? -15.539 -3.229 11.273 1 98.94 202 SER A O 1
ATOM 1558 N N . ASP A 1 203 ? -13.414 -2.635 11.82 1 98.88 203 ASP A N 1
ATOM 1559 C CA . ASP A 1 203 ? -13.297 -1.553 10.852 1 98.88 203 ASP A CA 1
ATOM 1560 C C . ASP A 1 203 ? -12.828 -2.076 9.492 1 98.88 203 ASP A C 1
ATOM 1562 O O . ASP A 1 203 ? -13.125 -1.487 8.453 1 98.88 203 ASP A O 1
ATOM 1566 N N . ILE A 1 204 ? -12.039 -3.145 9.484 1 98.94 204 ILE A N 1
ATOM 1567 C CA . ILE A 1 204 ? -11.5 -3.838 8.32 1 98.94 204 ILE A CA 1
ATOM 1568 C C . ILE A 1 204 ? -11.727 -5.34 8.461 1 98.94 204 ILE A C 1
ATOM 1570 O O . ILE A 1 204 ? -11.539 -5.902 9.539 1 98.94 204 ILE A O 1
ATOM 1574 N N . ILE A 1 205 ? -12.156 -5.969 7.402 1 98.94 205 ILE A N 1
ATOM 1575 C CA . ILE A 1 205 ? -12.312 -7.418 7.375 1 98.94 205 ILE A CA 1
ATOM 1576 C C . ILE A 1 205 ? -11.523 -8 6.203 1 98.94 205 ILE A C 1
ATOM 1578 O O . ILE A 1 205 ? -11.648 -7.52 5.07 1 98.94 205 ILE A O 1
ATOM 1582 N N . SER A 1 206 ? -10.719 -8.977 6.434 1 98.94 206 SER A N 1
ATOM 1583 C CA . SER A 1 206 ? -9.891 -9.609 5.414 1 98.94 206 SER A CA 1
ATOM 1584 C C . SER A 1 206 ? -10.156 -11.109 5.344 1 98.94 206 SER A C 1
ATOM 1586 O O . SER A 1 206 ? -10.195 -11.789 6.371 1 98.94 206 SER A O 1
ATOM 1588 N N . LEU A 1 207 ? -10.328 -11.641 4.16 1 98.88 207 LEU A N 1
ATOM 1589 C CA . LEU A 1 207 ? -10.727 -13.023 3.943 1 98.88 207 LEU A CA 1
ATOM 1590 C C . LEU A 1 207 ? -9.539 -13.867 3.488 1 98.88 207 LEU A C 1
ATOM 1592 O O . LEU A 1 207 ? -8.875 -13.531 2.506 1 98.88 207 LEU A O 1
ATOM 1596 N N . HIS A 1 208 ? -9.281 -14.984 4.145 1 98.19 208 HIS A N 1
ATOM 1597 C CA . HIS A 1 208 ? -8.164 -15.883 3.857 1 98.19 208 HIS A CA 1
ATOM 1598 C C . HIS A 1 208 ? -8.562 -17.344 4.066 1 98.19 208 HIS A C 1
ATOM 1600 O O . HIS A 1 208 ? -7.762 -18.141 4.547 1 98.19 208 HIS A O 1
ATOM 1606 N N . CYS A 1 209 ? -9.766 -17.688 3.793 1 96.69 209 CYS A N 1
ATOM 1607 C CA . CYS A 1 209 ? -10.258 -19.047 3.98 1 96.69 209 CYS A CA 1
ATOM 1608 C C . CYS A 1 209 ? -10.609 -19.688 2.641 1 96.69 209 CYS A C 1
ATOM 1610 O O . CYS A 1 209 ? -10.789 -18.984 1.642 1 96.69 209 CYS A O 1
ATOM 1612 N N . PRO A 1 210 ? -10.648 -21.047 2.549 1 93.44 210 PRO A N 1
ATOM 1613 C CA . PRO A 1 210 ? -11.008 -21.719 1.298 1 93.44 210 PRO A CA 1
ATOM 1614 C C . PRO A 1 210 ? -12.477 -21.547 0.93 1 93.44 210 PRO A C 1
ATOM 1616 O O . PRO A 1 210 ? -13.281 -21.125 1.764 1 93.44 210 PRO A O 1
ATOM 1619 N N . LEU A 1 211 ? -12.742 -21.734 -0.318 1 93.5 211 LEU A N 1
ATOM 1620 C CA . LEU A 1 211 ? -14.125 -21.75 -0.779 1 93.5 211 LEU A CA 1
ATOM 1621 C C . LEU A 1 211 ? -14.742 -23.125 -0.619 1 93.5 211 LEU A C 1
ATOM 1623 O O . LEU A 1 211 ? -14.352 -24.078 -1.308 1 93.5 211 LEU A O 1
ATOM 1627 N N . LEU A 1 212 ? -15.508 -23.328 0.274 1 93.75 212 LEU A N 1
ATOM 1628 C CA . LEU A 1 212 ? -16.297 -24.5 0.596 1 93.75 212 LEU A CA 1
ATOM 1629 C C . LEU A 1 212 ? -17.797 -24.188 0.58 1 93.75 212 LEU A C 1
ATOM 1631 O O . LEU A 1 212 ? -18.172 -23.016 0.595 1 93.75 212 LEU A O 1
ATOM 1635 N N . PRO A 1 213 ? -18.625 -25.219 0.47 1 95.38 213 PRO A N 1
ATOM 1636 C CA . PRO A 1 213 ? -20.047 -24.922 0.579 1 95.38 213 PRO A CA 1
ATOM 1637 C C . PRO A 1 213 ? -20.391 -24.094 1.818 1 95.38 213 PRO A C 1
ATOM 1639 O O . PRO A 1 213 ? -21.25 -23.219 1.761 1 95.38 213 PRO A O 1
ATOM 1642 N N . SER A 1 214 ? -19.656 -24.312 2.879 1 96.06 214 SER A N 1
ATOM 1643 C CA . SER A 1 214 ? -19.906 -23.641 4.148 1 96.06 214 SER A CA 1
ATOM 1644 C C . SER A 1 214 ? -19.391 -22.203 4.137 1 96.06 214 SER A C 1
ATOM 1646 O O . SER A 1 214 ? -19.797 -21.375 4.957 1 96.06 214 SER A O 1
ATOM 1648 N N . THR A 1 215 ? -18.484 -21.875 3.234 1 97.38 215 THR A N 1
ATOM 1649 C CA . THR A 1 215 ? -17.875 -20.547 3.236 1 97.38 215 THR A CA 1
ATOM 1650 C C . THR A 1 215 ? -18.297 -19.766 1.995 1 97.38 215 THR A C 1
ATOM 1652 O O . THR A 1 215 ? -17.969 -18.578 1.853 1 97.38 215 THR A O 1
ATOM 1655 N N . LYS A 1 216 ? -19 -20.453 1.085 1 97.88 216 LYS A N 1
ATOM 1656 C CA . LYS A 1 216 ? -19.516 -19.734 -0.08 1 97.88 216 LYS A CA 1
ATOM 1657 C C . LYS A 1 216 ? -20.391 -18.562 0.34 1 97.88 216 LYS A C 1
ATOM 1659 O O . LYS A 1 216 ? -21.312 -18.719 1.134 1 97.88 216 LYS A O 1
ATOM 1664 N N . TYR A 1 217 ? -20.109 -17.375 -0.137 1 98.44 217 TYR A N 1
ATOM 1665 C CA . TYR A 1 217 ? -20.844 -16.156 0.168 1 98.44 217 TYR A CA 1
ATOM 1666 C C . TYR A 1 217 ? -20.906 -15.914 1.672 1 98.44 217 TYR A C 1
ATOM 1668 O O . TYR A 1 217 ? -21.938 -15.508 2.201 1 98.44 217 TYR A O 1
ATOM 1676 N N . ILE A 1 218 ? -19.719 -16.266 2.336 1 98.56 218 ILE A N 1
ATOM 1677 C CA . ILE A 1 218 ? -19.625 -15.945 3.754 1 98.56 218 ILE A CA 1
ATOM 1678 C C . ILE A 1 218 ? -19.859 -14.453 3.957 1 98.56 218 ILE A C 1
ATOM 1680 O O . ILE A 1 218 ? -20.359 -14.031 5.004 1 98.56 218 ILE A O 1
ATOM 1684 N N . ILE A 1 219 ? -19.547 -13.672 2.99 1 98.75 219 ILE A N 1
ATOM 1685 C CA . ILE A 1 219 ? -19.938 -12.266 2.936 1 98.75 219 ILE A CA 1
ATOM 1686 C C . ILE A 1 219 ? -21.172 -12.102 2.049 1 98.75 219 ILE A C 1
ATOM 1688 O O . ILE A 1 219 ? -21.047 -11.859 0.847 1 98.75 219 ILE A O 1
ATOM 1692 N N . ASN A 1 220 ? -22.297 -12.328 2.561 1 98.56 220 ASN A N 1
ATOM 1693 C CA . ASN A 1 220 ? -23.578 -12.141 1.894 1 98.56 220 ASN A CA 1
ATOM 1694 C C . ASN A 1 220 ? -24.312 -10.914 2.43 1 98.56 220 ASN A C 1
ATOM 1696 O O . ASN A 1 220 ? -23.75 -10.133 3.197 1 98.56 220 ASN A O 1
ATOM 1700 N N . ASP A 1 221 ? -25.516 -10.703 1.976 1 98.62 221 ASP A N 1
ATOM 1701 C CA . ASP A 1 221 ? -26.297 -9.531 2.328 1 98.62 221 ASP A CA 1
ATOM 1702 C C . ASP A 1 221 ? -26.484 -9.422 3.84 1 98.62 221 ASP A C 1
ATOM 1704 O O . ASP A 1 221 ? -26.312 -8.344 4.418 1 98.62 221 ASP A O 1
ATOM 1708 N N . ASP A 1 222 ? -26.766 -10.508 4.48 1 98.56 222 ASP A N 1
ATOM 1709 C CA . ASP A 1 222 ? -27 -10.539 5.922 1 98.56 222 ASP A CA 1
ATOM 1710 C C . ASP A 1 222 ? -25.719 -10.18 6.684 1 98.56 222 ASP A C 1
ATOM 1712 O O . ASP A 1 222 ? -25.766 -9.43 7.66 1 98.56 222 ASP A O 1
ATOM 1716 N N . ALA A 1 223 ? -24.625 -10.75 6.293 1 98.81 223 ALA A N 1
ATOM 1717 C CA . ALA A 1 223 ? -23.344 -10.453 6.914 1 98.81 223 ALA A CA 1
ATOM 1718 C C . ALA A 1 223 ? -23.016 -8.961 6.801 1 98.81 223 ALA A C 1
ATOM 1720 O O . ALA A 1 223 ? -22.594 -8.336 7.781 1 98.81 223 ALA A O 1
ATOM 1721 N N . LEU A 1 224 ? -23.188 -8.422 5.664 1 98.81 224 LEU A N 1
ATOM 1722 C CA . LEU A 1 224 ? -22.875 -7.023 5.383 1 98.81 224 LEU A CA 1
ATOM 1723 C C . LEU A 1 224 ? -23.719 -6.086 6.23 1 98.81 224 LEU A C 1
ATOM 1725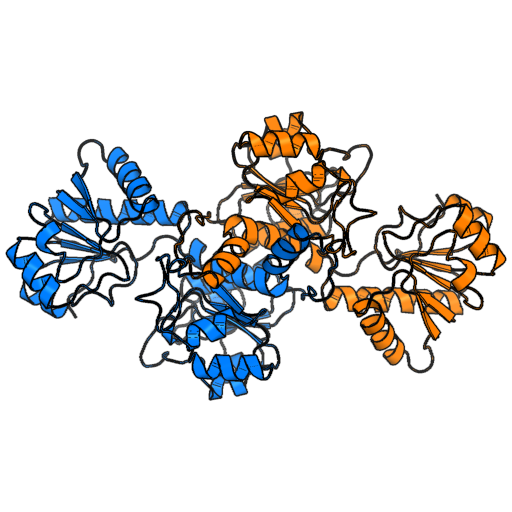 O O . LEU A 1 224 ? -23.234 -5.055 6.703 1 98.81 224 LEU A O 1
ATOM 1729 N N . GLU A 1 225 ? -24.953 -6.422 6.445 1 98.38 225 GLU A N 1
ATOM 1730 C CA . GLU A 1 225 ? -25.844 -5.609 7.25 1 98.38 225 GLU A CA 1
ATOM 1731 C C . GLU A 1 225 ? -25.359 -5.496 8.688 1 98.38 225 GLU A C 1
ATOM 1733 O O . GLU A 1 225 ? -25.562 -4.469 9.344 1 98.38 225 GLU A O 1
ATOM 1738 N N . LYS A 1 226 ? -24.688 -6.473 9.125 1 98.56 226 LYS A N 1
ATOM 1739 C CA . LYS A 1 226 ? -24.234 -6.527 10.516 1 98.56 226 LYS A CA 1
ATOM 1740 C C . LYS A 1 226 ? -22.969 -5.707 10.711 1 98.56 226 LYS A C 1
ATOM 1742 O O . LYS A 1 226 ? -22.594 -5.395 11.844 1 98.56 226 LYS A O 1
ATOM 1747 N N . MET A 1 227 ? -22.281 -5.344 9.656 1 98.81 227 MET A N 1
ATOM 1748 C CA . MET A 1 227 ? -20.969 -4.727 9.742 1 98.81 227 MET A CA 1
ATOM 1749 C C . MET A 1 227 ? -21.078 -3.242 10.07 1 98.81 227 MET A C 1
ATOM 1751 O O . MET A 1 227 ? -22.156 -2.666 9.992 1 98.81 227 MET A O 1
ATOM 1755 N N . LYS A 1 228 ? -19.984 -2.645 10.516 1 98.56 228 LYS A N 1
ATOM 1756 C CA . LYS A 1 228 ? -19.906 -1.208 10.766 1 98.56 228 LYS A CA 1
ATOM 1757 C C . LYS A 1 228 ? -20.109 -0.415 9.477 1 98.56 228 LYS A C 1
ATOM 1759 O O . LYS A 1 228 ? -19.672 -0.841 8.406 1 98.56 228 LYS A O 1
ATOM 1764 N N . LYS A 1 229 ? -20.766 0.726 9.586 1 98.31 229 LYS A N 1
ATOM 1765 C CA . LYS A 1 229 ? -20.812 1.632 8.438 1 98.31 229 LYS A CA 1
ATOM 1766 C C . LYS A 1 229 ? -19.406 2.061 8.023 1 98.31 229 LYS A C 1
ATOM 1768 O O . LYS A 1 229 ? -18.594 2.445 8.867 1 98.31 229 LYS A O 1
ATOM 1773 N N . GLY A 1 230 ? -19.078 1.929 6.715 1 98.44 230 GLY A N 1
ATOM 1774 C CA . GLY A 1 230 ? -17.781 2.35 6.207 1 98.44 230 GLY A CA 1
ATOM 1775 C C . GLY A 1 230 ? -16.734 1.254 6.27 1 98.44 230 GLY A C 1
ATOM 1776 O O . GLY A 1 230 ? -15.547 1.512 6.062 1 98.44 230 GLY A O 1
ATOM 1777 N N . VAL A 1 231 ? -17.141 0.009 6.484 1 98.88 231 VAL A N 1
ATOM 1778 C CA . VAL A 1 231 ? -16.219 -1.104 6.652 1 98.88 231 VAL A CA 1
ATOM 1779 C C . VAL A 1 231 ? -15.391 -1.284 5.379 1 98.88 231 VAL A C 1
ATOM 1781 O O . VAL A 1 231 ? -15.891 -1.085 4.273 1 98.88 231 VAL A O 1
ATOM 1784 N N . MET A 1 232 ? -14.102 -1.58 5.562 1 98.88 232 MET A N 1
ATOM 1785 C CA . MET A 1 232 ? -13.242 -2.008 4.469 1 98.88 232 MET A CA 1
ATOM 1786 C C . MET A 1 232 ? -13.188 -3.529 4.375 1 98.88 232 MET A C 1
ATOM 1788 O O . MET A 1 232 ? -12.969 -4.211 5.379 1 98.88 232 MET A O 1
ATOM 1792 N N . ILE A 1 233 ? -13.383 -4.082 3.174 1 98.94 233 ILE A N 1
ATOM 1793 C CA . ILE A 1 233 ? -13.336 -5.527 2.973 1 98.94 233 ILE A CA 1
ATOM 1794 C C . ILE A 1 233 ? -12.234 -5.871 1.968 1 98.94 233 ILE A C 1
ATOM 1796 O O . ILE A 1 233 ? -12.141 -5.246 0.91 1 98.94 233 ILE A O 1
ATOM 1800 N N . ILE A 1 234 ? -11.406 -6.859 2.33 1 98.94 234 ILE A N 1
ATOM 1801 C CA . ILE A 1 234 ? -10.305 -7.312 1.492 1 98.94 234 ILE A CA 1
ATOM 1802 C C . ILE A 1 234 ? -10.469 -8.805 1.188 1 98.94 234 ILE A C 1
ATOM 1804 O O . ILE A 1 234 ? -10.695 -9.609 2.094 1 98.94 234 ILE A O 1
ATOM 1808 N N . ASN A 1 235 ? -10.391 -9.156 -0.091 1 98.75 235 ASN A N 1
ATOM 1809 C CA . ASN A 1 235 ? -10.438 -10.555 -0.491 1 98.75 235 ASN A CA 1
ATOM 1810 C C . ASN A 1 235 ? -9.359 -10.891 -1.512 1 98.75 235 ASN A C 1
ATOM 1812 O O . ASN A 1 235 ? -9.484 -10.555 -2.689 1 98.75 235 ASN A O 1
ATOM 1816 N N . ALA A 1 236 ? -8.312 -11.492 -1.051 1 97.06 236 ALA A N 1
ATOM 1817 C CA . ALA A 1 236 ? -7.266 -12.016 -1.932 1 97.06 236 ALA A CA 1
ATOM 1818 C C . ALA A 1 236 ? -7.238 -13.539 -1.901 1 97.06 236 ALA A C 1
ATOM 1820 O O . ALA A 1 236 ? -6.18 -14.148 -2.078 1 97.06 236 ALA A O 1
ATOM 1821 N N . SER A 1 237 ? -8.359 -14.102 -1.517 1 95.44 237 SER A N 1
ATOM 1822 C CA . SER A 1 237 ? -8.516 -15.555 -1.438 1 95.44 237 SER A CA 1
ATOM 1823 C C . SER A 1 237 ? -9.336 -16.078 -2.607 1 95.44 237 SER A C 1
ATOM 1825 O O . SER A 1 237 ? -8.883 -16.062 -3.754 1 95.44 237 SER A O 1
ATOM 1827 N N . ARG A 1 238 ? -10.609 -16.484 -2.373 1 94.38 238 ARG A N 1
ATOM 1828 C CA . ARG A 1 238 ? -11.469 -17 -3.432 1 94.38 238 ARG A CA 1
ATOM 1829 C C . ARG A 1 238 ? -12.641 -16.047 -3.689 1 94.38 238 ARG A C 1
ATOM 1831 O O . ARG A 1 238 ? -13.242 -15.531 -2.75 1 94.38 238 ARG A O 1
ATOM 1838 N N . GLY A 1 239 ? -12.914 -15.805 -4.988 1 96.06 239 GLY A N 1
ATOM 1839 C CA . GLY A 1 239 ? -13.93 -14.836 -5.355 1 96.06 239 GLY A CA 1
ATOM 1840 C C . GLY A 1 239 ? -15.305 -15.164 -4.797 1 96.06 239 GLY A C 1
ATOM 1841 O O . GLY A 1 239 ? -16.031 -14.266 -4.367 1 96.06 239 GLY A O 1
ATOM 1842 N N . GLY A 1 240 ? -15.609 -16.484 -4.727 1 96.62 240 GLY A N 1
ATOM 1843 C CA . GLY A 1 240 ? -16.938 -16.938 -4.324 1 96.62 240 GLY A CA 1
ATOM 1844 C C . GLY A 1 240 ? -17.203 -16.75 -2.844 1 96.62 240 GLY A C 1
ATOM 1845 O O . GLY A 1 240 ? -18.297 -17.047 -2.365 1 96.62 240 GLY A O 1
ATOM 1846 N N . LEU A 1 241 ? -16.266 -16.188 -2.111 1 98.25 241 LEU A N 1
ATOM 1847 C CA . LEU A 1 241 ? -16.484 -15.883 -0.7 1 98.25 241 LEU A CA 1
ATOM 1848 C C . LEU A 1 241 ? -17.375 -14.656 -0.53 1 98.25 241 LEU A C 1
ATOM 1850 O O . LEU A 1 241 ? -17.984 -14.477 0.519 1 98.25 241 LEU A O 1
ATOM 1854 N N . LEU A 1 242 ? -17.391 -13.828 -1.545 1 98.25 242 LEU A N 1
ATOM 1855 C CA . LEU A 1 242 ? -18.188 -12.609 -1.562 1 98.25 242 LEU A CA 1
ATOM 1856 C C . LEU A 1 242 ? -19.375 -12.75 -2.516 1 98.25 242 LEU A C 1
ATOM 1858 O O . LEU A 1 242 ? -19.203 -13.148 -3.67 1 98.25 242 LEU A O 1
ATOM 1862 N N . ASP A 1 243 ? -20.562 -12.484 -2.057 1 98.44 243 ASP A N 1
ATOM 1863 C CA . ASP A 1 243 ? -21.688 -12.25 -2.951 1 98.44 243 ASP A CA 1
ATOM 1864 C C . ASP A 1 243 ? -21.594 -10.875 -3.605 1 98.44 243 ASP A C 1
ATOM 1866 O O . ASP A 1 243 ? -21.938 -9.859 -2.994 1 98.44 243 ASP A O 1
ATOM 1870 N N . THR A 1 244 ? -21.188 -10.859 -4.828 1 98.12 244 THR A N 1
ATOM 1871 C CA . THR A 1 244 ? -20.844 -9.617 -5.508 1 98.12 244 THR A CA 1
ATOM 1872 C C . THR A 1 244 ? -22.047 -8.688 -5.582 1 98.12 244 THR A C 1
ATOM 1874 O O . THR A 1 244 ? -21.922 -7.48 -5.371 1 98.12 244 THR A O 1
ATOM 1877 N N . LYS A 1 245 ? -23.188 -9.25 -5.906 1 98.25 245 LYS A N 1
ATOM 1878 C CA . LYS A 1 245 ? -24.391 -8.43 -5.98 1 98.25 245 LYS A CA 1
ATOM 1879 C C . LYS A 1 245 ? -24.688 -7.742 -4.648 1 98.25 245 LYS A C 1
ATOM 1881 O O . LYS A 1 245 ? -25 -6.555 -4.613 1 98.25 245 LYS A O 1
ATOM 1886 N N . ALA A 1 246 ? -24.562 -8.5 -3.592 1 98.56 246 ALA A N 1
ATOM 1887 C CA . ALA A 1 246 ? -24.797 -7.949 -2.256 1 98.56 246 ALA A CA 1
ATOM 1888 C C . ALA A 1 246 ? -23.781 -6.859 -1.931 1 98.56 246 ALA A C 1
ATOM 1890 O O . ALA A 1 246 ? -24.141 -5.805 -1.4 1 98.56 246 ALA A O 1
ATOM 1891 N N . VAL A 1 247 ? -22.547 -7.074 -2.211 1 98.62 247 VAL A N 1
ATOM 1892 C CA . VAL A 1 247 ? -21.484 -6.133 -1.902 1 98.62 247 VAL A CA 1
ATOM 1893 C C . VAL A 1 247 ? -21.719 -4.82 -2.65 1 98.62 247 VAL A C 1
ATOM 1895 O O . VAL A 1 247 ? -21.531 -3.738 -2.092 1 98.62 247 VAL A O 1
ATOM 1898 N N . ILE A 1 248 ? -22.109 -4.902 -3.934 1 98.56 248 ILE A N 1
ATOM 1899 C CA . ILE A 1 248 ? -22.375 -3.717 -4.742 1 98.56 248 ILE A CA 1
ATOM 1900 C C . ILE A 1 248 ? -23.5 -2.898 -4.105 1 98.56 248 ILE A C 1
ATOM 1902 O O . ILE A 1 248 ? -23.406 -1.673 -4.012 1 98.56 248 ILE A O 1
ATOM 1906 N N . LYS A 1 249 ? -24.531 -3.656 -3.682 1 98.38 249 LYS A N 1
ATOM 1907 C CA . LYS A 1 249 ? -25.641 -2.996 -2.99 1 98.38 249 LYS A CA 1
ATOM 1908 C C . LYS A 1 249 ? -25.141 -2.191 -1.795 1 98.38 249 LYS A C 1
ATOM 1910 O O . LYS A 1 249 ? -25.516 -1.034 -1.611 1 98.38 249 LYS A O 1
ATOM 1915 N N . HIS A 1 250 ? -24.234 -2.689 -1.074 1 98.62 250 HIS A N 1
ATOM 1916 C CA . HIS A 1 250 ? -23.781 -2.074 0.167 1 98.62 250 HIS A CA 1
ATOM 1917 C C . HIS A 1 250 ? -22.656 -1.077 -0.093 1 98.62 250 HIS A C 1
ATOM 1919 O O . HIS A 1 250 ? -22.359 -0.236 0.759 1 98.62 250 HIS A O 1
ATOM 1925 N N . LEU A 1 251 ? -21.984 -1.164 -1.23 1 98.56 251 LEU A N 1
ATOM 1926 C CA . LEU A 1 251 ? -21.109 -0.088 -1.685 1 98.56 251 LEU A CA 1
ATOM 1927 C C . LEU A 1 251 ? -21.906 1.167 -2.006 1 98.56 251 LEU A C 1
ATOM 1929 O O . LEU A 1 251 ? -21.516 2.273 -1.63 1 98.56 251 LEU A O 1
ATOM 1933 N N . LYS A 1 252 ? -23.047 1.016 -2.627 1 97.44 252 LYS A N 1
ATOM 1934 C CA . LYS A 1 252 ? -23.891 2.121 -3.066 1 97.44 252 LYS A CA 1
ATOM 1935 C C . LYS A 1 252 ? -24.469 2.881 -1.873 1 97.44 252 LYS A C 1
ATOM 1937 O O . LYS A 1 252 ? -24.594 4.105 -1.917 1 97.44 252 LYS A O 1
ATOM 1942 N N . ASN A 1 253 ? -24.75 2.156 -0.789 1 96.88 253 ASN A N 1
ATOM 1943 C CA . ASN A 1 253 ? -25.391 2.826 0.336 1 96.88 253 ASN A CA 1
ATOM 1944 C C . ASN A 1 253 ? -24.375 3.248 1.395 1 96.88 253 ASN A C 1
ATOM 1946 O O . ASN A 1 253 ? -24.75 3.768 2.447 1 96.88 253 ASN A O 1
ATOM 1950 N N . GLY A 1 254 ? -23.109 2.936 1.203 1 96.88 254 GLY A N 1
ATOM 1951 C CA . GLY A 1 254 ? -22.047 3.457 2.051 1 96.88 254 GLY A CA 1
ATOM 1952 C C . GLY A 1 254 ? -21.703 2.537 3.207 1 96.88 254 GLY A C 1
ATOM 1953 O O . GLY A 1 254 ? -20.766 2.812 3.971 1 96.88 254 GLY A O 1
ATOM 1954 N N . LYS A 1 255 ? -22.469 1.444 3.361 1 97.81 255 LYS A N 1
ATOM 1955 C CA . LYS A 1 255 ? -22.109 0.469 4.387 1 97.81 255 LYS A CA 1
ATOM 1956 C C . LYS A 1 255 ? -20.688 -0.047 4.18 1 97.81 255 LYS A C 1
ATOM 1958 O O . LYS A 1 255 ? -19.875 -0.059 5.113 1 97.81 255 LYS A O 1
ATOM 1963 N N . VAL A 1 256 ? -20.469 -0.479 2.969 1 98.75 256 VAL A N 1
ATOM 1964 C CA . VAL A 1 256 ? -19.109 -0.819 2.598 1 98.75 256 VAL A CA 1
ATOM 1965 C C . VAL A 1 256 ? -18.359 0.437 2.143 1 98.75 256 VAL A C 1
ATOM 1967 O O . VAL A 1 256 ? -18.656 0.993 1.084 1 98.75 256 VAL A O 1
ATOM 1970 N N . GLY A 1 257 ? -17.375 0.83 2.932 1 98.56 257 GLY A N 1
ATOM 1971 C CA . GLY A 1 257 ? -16.641 2.049 2.635 1 98.56 257 GLY A CA 1
ATOM 1972 C C . GLY A 1 257 ? -15.578 1.862 1.568 1 98.56 257 GLY A C 1
ATOM 1973 O O . GLY A 1 257 ? -15.227 2.809 0.862 1 98.56 257 GLY A O 1
ATOM 1974 N N . SER A 1 258 ? -15 0.671 1.509 1 98.69 258 SER A N 1
ATOM 1975 C CA . SER A 1 258 ? -14.016 0.336 0.479 1 98.69 258 SER A CA 1
ATOM 1976 C C . SER A 1 258 ? -13.891 -1.174 0.306 1 98.69 258 SER A C 1
ATOM 1978 O O . SER A 1 258 ? -14.125 -1.934 1.248 1 98.69 258 SER A O 1
ATOM 1980 N N . LEU A 1 259 ? -13.562 -1.59 -0.899 1 98.94 259 LEU A N 1
ATOM 1981 C CA . LEU A 1 259 ? -13.422 -2.998 -1.258 1 98.94 259 LEU A CA 1
ATOM 1982 C C . LEU A 1 259 ? -12.148 -3.232 -2.057 1 98.94 259 LEU A C 1
ATOM 1984 O O . LEU A 1 259 ? -11.906 -2.566 -3.066 1 98.94 259 LEU A O 1
ATOM 1988 N N . GLY A 1 260 ? -11.273 -4.09 -1.569 1 98.88 260 GLY A N 1
ATOM 1989 C CA . GLY A 1 260 ? -10.117 -4.582 -2.309 1 98.88 260 GLY A CA 1
ATOM 1990 C C . GLY A 1 260 ? -10.211 -6.062 -2.631 1 98.88 260 GLY A C 1
ATOM 1991 O O . GLY A 1 260 ? -10.297 -6.895 -1.728 1 98.88 260 GLY A O 1
ATOM 1992 N N . ILE A 1 261 ? -10.188 -6.402 -3.934 1 98.75 261 ILE A N 1
ATOM 1993 C CA . ILE A 1 261 ? -10.305 -7.809 -4.312 1 98.75 261 ILE A CA 1
ATOM 1994 C C . ILE A 1 261 ? -9.211 -8.172 -5.309 1 98.75 261 ILE A C 1
ATOM 1996 O O . ILE A 1 261 ? -8.867 -7.367 -6.184 1 98.75 261 ILE A O 1
ATOM 2000 N N . ASP A 1 262 ? -8.672 -9.352 -5.125 1 98.38 262 ASP A N 1
ATOM 2001 C CA . ASP A 1 262 ? -7.723 -9.922 -6.074 1 98.38 262 ASP A CA 1
ATOM 2002 C C . ASP A 1 262 ? -8.336 -11.109 -6.812 1 98.38 262 ASP A C 1
ATOM 2004 O O . ASP A 1 262 ? -7.742 -11.633 -7.766 1 98.38 262 ASP A O 1
ATOM 2008 N N . THR A 1 263 ? -9.445 -11.57 -6.328 1 96.5 263 THR A N 1
ATOM 2009 C CA . THR A 1 263 ? -10.227 -12.641 -6.941 1 96.5 263 THR A CA 1
ATOM 2010 C C . THR A 1 263 ? -11.68 -12.219 -7.109 1 96.5 263 THR A C 1
ATOM 2012 O O . THR A 1 263 ? -12.156 -11.312 -6.418 1 96.5 263 THR A O 1
ATOM 2015 N N . TYR A 1 264 ? -12.305 -12.75 -8.023 1 95.69 264 TYR A N 1
ATOM 2016 C CA . TYR A 1 264 ? -13.672 -12.438 -8.414 1 95.69 264 TYR A CA 1
ATOM 2017 C C . TYR A 1 264 ? -14.43 -13.711 -8.805 1 95.69 264 TYR A C 1
ATOM 2019 O O . TYR A 1 264 ? -13.852 -14.617 -9.406 1 95.69 264 TYR A O 1
ATOM 2027 N N . GLU A 1 265 ? -15.625 -13.789 -8.406 1 93.25 265 GLU A N 1
ATOM 2028 C CA . GLU A 1 265 ? -16.359 -15.047 -8.523 1 93.25 265 GLU A CA 1
ATOM 2029 C C . GLU A 1 265 ? -16.516 -15.461 -9.984 1 93.25 265 GLU A C 1
ATOM 2031 O O . GLU A 1 265 ? -16.609 -16.656 -10.289 1 93.25 265 GLU A O 1
ATOM 2036 N N . HIS A 1 266 ? -16.484 -14.547 -10.953 1 91 266 HIS A N 1
ATOM 2037 C CA . HIS A 1 266 ? -16.609 -14.883 -12.367 1 91 266 HIS A CA 1
ATOM 2038 C C . HIS A 1 266 ? -15.367 -14.469 -13.148 1 91 266 HIS A C 1
ATOM 2040 O O . HIS A 1 266 ? -15.477 -13.945 -14.266 1 91 266 HIS A O 1
ATOM 2046 N N . GLU A 1 267 ? -14.188 -14.797 -12.555 1 90.12 267 GLU A N 1
ATOM 2047 C CA . GLU A 1 267 ? -12.953 -14.25 -13.109 1 90.12 267 GLU A CA 1
ATOM 2048 C C . GLU A 1 267 ? -12.414 -15.117 -14.242 1 90.12 267 GLU A C 1
ATOM 2050 O O . GLU A 1 267 ? -11.562 -14.68 -15.016 1 90.12 267 GLU A O 1
ATOM 2055 N N . ALA A 1 268 ? -12.789 -16.328 -14.469 1 83.88 268 ALA A N 1
ATOM 2056 C CA . ALA A 1 268 ? -12.164 -17.344 -15.305 1 83.88 268 ALA A CA 1
ATOM 2057 C C . ALA A 1 268 ? -11.938 -16.844 -16.719 1 83.88 268 ALA A C 1
ATOM 2059 O O . ALA A 1 268 ? -10.867 -17.047 -17.297 1 83.88 268 ALA A O 1
ATOM 2060 N N . ASN A 1 269 ? -12.797 -16.078 -17.297 1 82.94 269 ASN A N 1
ATOM 2061 C CA . ASN A 1 269 ? -12.641 -15.688 -18.703 1 82.94 269 ASN A CA 1
ATOM 2062 C C . ASN A 1 269 ? -12.164 -14.242 -18.812 1 82.94 269 ASN A C 1
ATOM 2064 O O . ASN A 1 269 ? -12.039 -13.711 -19.922 1 82.94 269 ASN A O 1
ATOM 2068 N N . THR A 1 270 ? -11.773 -13.703 -17.75 1 91.06 270 THR A N 1
ATOM 2069 C CA . THR A 1 270 ? -11.469 -12.281 -17.812 1 91.06 270 THR A CA 1
ATOM 2070 C C . THR A 1 270 ? -10.078 -12.008 -17.234 1 91.06 270 THR A C 1
ATOM 2072 O O . THR A 1 270 ? -9.242 -11.391 -17.891 1 91.06 270 THR A O 1
ATOM 2075 N N . PHE A 1 271 ? -9.75 -12.484 -16.094 1 92.44 271 PHE A N 1
ATOM 2076 C CA . PHE A 1 271 ? -8.492 -12.195 -15.422 1 92.44 271 PHE A CA 1
ATOM 2077 C C . PHE A 1 271 ? -7.312 -12.773 -16.188 1 92.44 271 PHE A C 1
ATOM 2079 O O . PHE A 1 271 ? -7.465 -13.758 -16.906 1 92.44 271 PHE A O 1
ATOM 2086 N N . TYR A 1 272 ? -6.195 -12.211 -16.203 1 92.56 272 TYR A N 1
ATOM 2087 C CA . TYR A 1 272 ? -4.922 -12.578 -16.797 1 92.56 272 TYR A CA 1
ATOM 2088 C C . TYR A 1 272 ? -4.902 -12.227 -18.281 1 92.56 272 TYR A C 1
ATOM 2090 O O . TYR A 1 272 ? -3.883 -12.406 -18.953 1 92.56 272 TYR A O 1
ATOM 2098 N N . GLU A 1 273 ? -5.996 -11.711 -18.766 1 92.06 273 GLU A N 1
ATOM 2099 C CA . GLU A 1 273 ? -6.094 -11.398 -20.188 1 92.06 273 GLU A CA 1
ATOM 2100 C C . GLU A 1 273 ? -6.328 -9.914 -20.422 1 92.06 273 GLU A C 1
ATOM 2102 O O . GLU A 1 273 ? -6.875 -9.227 -19.547 1 92.06 273 GLU A O 1
ATOM 2107 N N . ASN A 1 274 ? -5.895 -9.461 -21.594 1 93.75 274 ASN A N 1
ATOM 2108 C CA . ASN A 1 274 ? -6.102 -8.07 -21.984 1 93.75 274 ASN A CA 1
ATOM 2109 C C . ASN A 1 274 ? -7.328 -7.922 -22.891 1 93.75 274 ASN A C 1
ATOM 2111 O O . ASN A 1 274 ? -7.301 -8.328 -24.047 1 93.75 274 ASN A O 1
ATOM 2115 N N . HIS A 1 275 ? -8.312 -7.324 -22.359 1 94 275 HIS A N 1
ATOM 2116 C CA . HIS A 1 275 ? -9.555 -7.141 -23.094 1 94 275 HIS A CA 1
ATOM 2117 C C . HIS A 1 275 ? -9.734 -5.684 -23.516 1 94 275 HIS A C 1
ATOM 2119 O O . HIS A 1 275 ? -10.852 -5.254 -23.812 1 94 275 HIS A O 1
ATOM 2125 N N . SER A 1 276 ? -8.695 -4.918 -23.484 1 91.38 276 SER A N 1
ATOM 2126 C CA . SER A 1 276 ? -8.781 -3.477 -23.688 1 91.38 276 SER A CA 1
ATOM 2127 C C . SER A 1 276 ? -9.219 -3.143 -25.109 1 91.38 276 SER A C 1
ATOM 2129 O O . SER A 1 276 ? -9.734 -2.051 -25.359 1 91.38 276 SER A O 1
ATOM 2131 N N . ALA A 1 277 ? -9.008 -4.074 -26.031 1 90.81 277 ALA A N 1
ATOM 2132 C CA . ALA A 1 277 ? -9.367 -3.836 -27.422 1 90.81 277 ALA A CA 1
ATOM 2133 C C . ALA A 1 277 ? -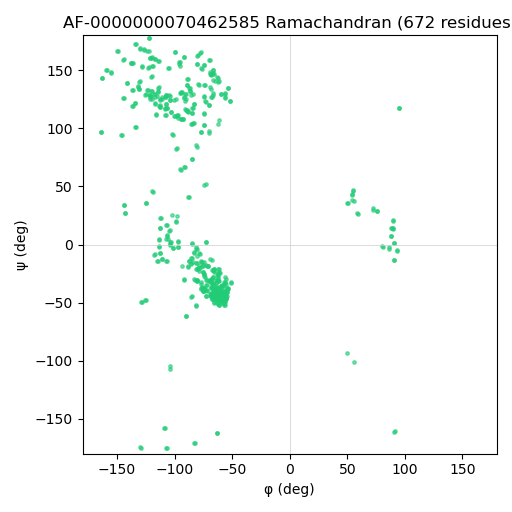10.828 -4.18 -27.672 1 90.81 277 ALA A C 1
ATOM 2135 O O . ALA A 1 277 ? -11.375 -3.873 -28.75 1 90.81 277 ALA A O 1
ATOM 2136 N N . GLU A 1 278 ? -11.336 -4.812 -26.688 1 84.25 278 GLU A N 1
ATOM 2137 C CA . GLU A 1 278 ? -12.734 -5.219 -26.812 1 84.25 278 GLU A CA 1
ATOM 2138 C C . GLU A 1 278 ? -13.672 -4.125 -26.312 1 84.25 278 GLU A C 1
ATOM 2140 O O . GLU A 1 278 ? -13.336 -3.398 -25.375 1 84.25 278 GLU A O 1
ATOM 2145 N N . ASN A 1 279 ? -14.781 -3.961 -26.984 1 74.25 279 ASN A N 1
ATOM 2146 C CA . ASN A 1 279 ? -15.695 -2.889 -26.609 1 74.25 279 ASN A CA 1
ATOM 2147 C C . ASN A 1 279 ? -16.5 -3.254 -25.359 1 74.25 279 ASN A C 1
ATOM 2149 O O . ASN A 1 279 ? -16.953 -2.371 -24.625 1 74.25 279 ASN A O 1
ATOM 2153 N N . ASP A 1 280 ? -16.766 -4.484 -25.281 1 74.75 280 ASP A N 1
ATOM 2154 C CA . ASP A 1 280 ? -17.641 -4.781 -24.141 1 74.75 280 ASP A CA 1
ATOM 2155 C C . ASP A 1 280 ? -17.156 -6.016 -23.391 1 74.75 280 ASP A C 1
ATOM 2157 O O . ASP A 1 280 ? -16.922 -7.07 -23.984 1 74.75 280 ASP A O 1
ATOM 2161 N N . LEU A 1 281 ? -16.828 -5.711 -22.062 1 83.56 281 LEU A N 1
ATOM 2162 C CA . LEU A 1 281 ? -16.719 -6.836 -21.141 1 83.56 281 LEU A CA 1
ATOM 2163 C C . LEU A 1 281 ? -18.094 -7.379 -20.781 1 83.56 281 LEU A C 1
ATOM 2165 O O . LEU A 1 281 ? -19.016 -6.609 -20.516 1 83.56 281 LEU A O 1
ATOM 2169 N N . ASN A 1 282 ? -18.5 -8.531 -21.141 1 84.56 282 ASN A N 1
ATOM 2170 C CA . ASN A 1 282 ? -19.812 -9.125 -20.875 1 84.56 282 ASN A CA 1
ATOM 2171 C C . ASN A 1 282 ? -19.953 -9.531 -19.422 1 84.56 282 ASN A C 1
ATOM 2173 O O . ASN A 1 282 ? -20.234 -10.695 -19.125 1 84.56 282 ASN A O 1
ATOM 2177 N N . ASP A 1 283 ? -19.672 -8.617 -18.516 1 93.19 283 ASP A N 1
ATOM 2178 C CA . ASP A 1 283 ? -19.844 -8.844 -17.078 1 93.19 283 ASP A CA 1
ATOM 2179 C C . ASP A 1 283 ? -20.25 -7.555 -16.359 1 93.19 283 ASP A C 1
ATOM 2181 O O . ASP A 1 283 ? -19.391 -6.789 -15.922 1 93.19 283 ASP A O 1
ATOM 2185 N N . GLU A 1 284 ? -21.5 -7.363 -16.188 1 94.12 284 GLU A N 1
ATOM 2186 C CA . GLU A 1 284 ? -22.047 -6.121 -15.648 1 94.12 284 GLU A CA 1
ATOM 2187 C C . GLU A 1 284 ? -21.641 -5.918 -14.195 1 94.12 284 GLU A C 1
ATOM 2189 O O . GLU A 1 284 ? -21.438 -4.785 -13.758 1 94.12 284 GLU A O 1
ATOM 2194 N N . LEU A 1 285 ? -21.531 -6.977 -13.516 1 96 285 LEU A N 1
ATOM 2195 C CA . LEU A 1 285 ? -21.156 -6.879 -12.109 1 96 285 LEU A CA 1
ATOM 2196 C C . LEU A 1 285 ? -19.703 -6.41 -11.969 1 96 285 LEU A C 1
ATOM 2198 O O . LEU A 1 285 ? -19.406 -5.535 -11.156 1 96 285 LEU A O 1
ATOM 2202 N N . LEU A 1 286 ? -18.844 -6.973 -12.758 1 95.69 286 LEU A N 1
ATOM 2203 C CA . LEU A 1 286 ? -17.438 -6.57 -12.727 1 95.69 286 LEU A CA 1
ATOM 2204 C C . LEU A 1 286 ? -17.281 -5.121 -13.164 1 95.69 286 LEU A C 1
ATOM 2206 O O . LEU A 1 286 ? -16.516 -4.363 -12.555 1 95.69 286 LEU A O 1
ATOM 2210 N N . LEU A 1 287 ? -17.984 -4.754 -14.188 1 94.56 287 LEU A N 1
ATOM 2211 C CA . LEU A 1 287 ? -17.953 -3.379 -14.68 1 94.56 287 LEU A CA 1
ATOM 2212 C C . LEU A 1 287 ? -18.422 -2.406 -13.602 1 94.56 287 LEU A C 1
ATOM 2214 O O . LEU A 1 287 ? -17.844 -1.33 -13.438 1 94.56 287 LEU A O 1
ATOM 2218 N N . ARG A 1 288 ? -19.453 -2.805 -12.938 1 95.88 288 ARG A N 1
ATOM 2219 C CA . ARG A 1 288 ? -19.969 -1.957 -11.867 1 95.88 288 ARG A CA 1
ATOM 2220 C C . ARG A 1 288 ? -18.953 -1.823 -10.742 1 95.88 288 ARG A C 1
ATOM 2222 O O . ARG A 1 288 ? -18.703 -0.723 -10.234 1 95.88 288 ARG A O 1
ATOM 2229 N N . LEU A 1 289 ? -18.312 -2.924 -10.312 1 97.25 289 LEU A N 1
ATOM 2230 C CA . LEU A 1 289 ? -17.281 -2.891 -9.289 1 97.25 289 LEU A CA 1
ATOM 2231 C C . LEU A 1 289 ? -16.156 -1.919 -9.664 1 97.25 289 LEU A C 1
ATOM 2233 O O . LEU A 1 289 ? -15.734 -1.11 -8.836 1 97.25 289 LEU A O 1
ATOM 2237 N N . MET A 1 290 ? -15.75 -1.95 -10.891 1 95.5 290 MET A N 1
ATOM 2238 C CA . MET A 1 290 ? -14.609 -1.163 -11.359 1 95.5 290 MET A CA 1
ATOM 2239 C C . MET A 1 290 ? -14.969 0.317 -11.445 1 95.5 290 MET A C 1
ATOM 2241 O O . MET A 1 290 ? -14.086 1.171 -11.523 1 95.5 290 MET A O 1
ATOM 2245 N N . SER A 1 291 ? -16.25 0.623 -11.461 1 95 291 SER A N 1
ATOM 2246 C CA . SER A 1 291 ? -16.688 2.006 -11.609 1 95 291 SER A CA 1
ATOM 2247 C C . SER A 1 291 ? -16.609 2.756 -10.281 1 95 291 SER A C 1
ATOM 2249 O O . SER A 1 291 ? -16.641 3.988 -10.258 1 95 291 SER A O 1
ATOM 2251 N N . PHE A 1 292 ? -16.594 2.012 -9.18 1 96.19 292 PHE A N 1
ATOM 2252 C CA . PHE A 1 292 ? -16.5 2.645 -7.867 1 96.19 292 PHE A CA 1
ATOM 2253 C C . PHE A 1 292 ? -15.094 3.168 -7.609 1 96.19 292 PHE A C 1
ATOM 2255 O O . PHE A 1 292 ? -14.109 2.461 -7.844 1 96.19 292 PHE A O 1
ATOM 2262 N N . LYS A 1 293 ? -14.883 4.359 -7.062 1 92.75 293 LYS A N 1
ATOM 2263 C CA . LYS A 1 293 ? -13.578 4.938 -6.758 1 92.75 293 LYS A CA 1
ATOM 2264 C C . LYS A 1 293 ? -12.953 4.277 -5.527 1 92.75 293 LYS A C 1
ATOM 2266 O O . LYS A 1 293 ? -11.742 4.324 -5.34 1 92.75 293 LYS A O 1
ATOM 2271 N N . ASN A 1 294 ? -13.844 3.742 -4.68 1 97.44 294 ASN A N 1
ATOM 2272 C CA . ASN A 1 294 ? -13.375 3.131 -3.439 1 97.44 294 ASN A CA 1
ATOM 2273 C C . ASN A 1 294 ? -13.289 1.612 -3.562 1 97.44 294 ASN A C 1
ATOM 2275 O O . ASN A 1 294 ? -13.328 0.9 -2.559 1 97.44 294 ASN A O 1
ATOM 2279 N N . VAL A 1 295 ? -13.227 1.103 -4.82 1 98.69 295 VAL A N 1
ATOM 2280 C CA . VAL A 1 295 ? -13 -0.313 -5.094 1 98.69 295 VAL A CA 1
ATOM 2281 C C . VAL A 1 295 ? -11.695 -0.492 -5.863 1 98.69 295 VAL A C 1
ATOM 2283 O O . VAL A 1 295 ? -11.422 0.238 -6.82 1 98.69 295 VAL A O 1
ATOM 2286 N N . LEU A 1 296 ? -10.852 -1.367 -5.391 1 98.75 296 LEU A N 1
ATOM 2287 C CA . LEU A 1 296 ? -9.594 -1.737 -6.023 1 98.75 296 LEU A CA 1
ATOM 2288 C C . LEU A 1 296 ? -9.602 -3.203 -6.445 1 98.75 296 LEU A C 1
ATOM 2290 O O . LEU A 1 296 ? -9.695 -4.098 -5.602 1 98.75 296 LEU A O 1
ATOM 2294 N N . VAL A 1 297 ? -9.602 -3.445 -7.746 1 98.44 297 VAL A N 1
ATOM 2295 C CA . VAL A 1 297 ? -9.57 -4.789 -8.312 1 98.44 297 VAL A CA 1
ATOM 2296 C C . VAL A 1 297 ? -8.188 -5.07 -8.898 1 98.44 297 VAL A C 1
ATOM 2298 O O . VAL A 1 297 ? -7.707 -4.328 -9.758 1 98.44 297 VAL A O 1
ATOM 2301 N N . THR A 1 298 ? -7.512 -6.035 -8.375 1 98.38 298 THR A N 1
ATOM 2302 C CA . THR A 1 298 ? -6.332 -6.598 -9.023 1 98.38 298 THR A CA 1
ATOM 2303 C C . THR A 1 298 ? -6.648 -7.961 -9.633 1 98.38 298 THR A C 1
ATOM 2305 O O . THR A 1 298 ? -7.574 -8.641 -9.188 1 98.38 298 THR A O 1
ATOM 2308 N N . SER A 1 299 ? -5.992 -8.328 -10.617 1 97.12 299 SER A N 1
ATOM 2309 C CA . SER A 1 299 ? -6.363 -9.469 -11.461 1 97.12 299 SER A CA 1
ATOM 2310 C C . SER A 1 299 ? -5.641 -10.734 -11.023 1 97.12 299 SER A C 1
ATOM 2312 O O . SER A 1 299 ? -4.879 -11.32 -11.797 1 97.12 299 SER A O 1
ATOM 2314 N N . HIS A 1 300 ? -5.953 -11.156 -9.844 1 96.44 300 HIS A N 1
ATOM 2315 C CA . HIS A 1 300 ? -5.379 -12.383 -9.289 1 96.44 300 HIS A CA 1
ATOM 2316 C C . HIS A 1 300 ? -3.857 -12.344 -9.32 1 96.44 300 HIS A C 1
ATOM 2318 O O . HIS A 1 300 ? -3.215 -13.305 -9.758 1 96.44 300 HIS A O 1
ATOM 2324 N N . GLN A 1 301 ? -3.283 -11.289 -8.93 1 97.44 301 GLN A N 1
ATOM 2325 C CA . GLN A 1 301 ? -1.843 -11.078 -9.016 1 97.44 301 GLN A CA 1
ATOM 2326 C C . GLN A 1 301 ? -1.183 -11.188 -7.648 1 97.44 301 GLN A C 1
ATOM 2328 O O . GLN A 1 301 ? 0.025 -10.977 -7.516 1 97.44 301 GLN A O 1
ATOM 2333 N N . ALA A 1 302 ? -1.93 -11.539 -6.586 1 97.69 302 ALA A N 1
ATOM 2334 C CA . ALA A 1 302 ? -1.413 -11.57 -5.219 1 97.69 302 ALA A CA 1
ATOM 2335 C C . ALA A 1 302 ? -0.184 -12.469 -5.117 1 97.69 302 ALA A C 1
ATOM 2337 O O . ALA A 1 302 ? 0.744 -12.18 -4.359 1 97.69 302 ALA A O 1
ATOM 2338 N N . PHE A 1 303 ? -0.132 -13.539 -5.902 1 96.38 303 PHE A N 1
ATOM 2339 C CA . PHE A 1 303 ? 0.972 -14.492 -5.832 1 96.38 303 PHE A CA 1
ATOM 2340 C C . PHE A 1 303 ? 2.205 -13.938 -6.539 1 96.38 303 PHE A C 1
ATOM 2342 O O . PHE A 1 303 ? 3.314 -14.438 -6.344 1 96.38 303 PHE A O 1
ATOM 2349 N N . PHE A 1 304 ? 2.082 -12.898 -7.34 1 97.88 304 PHE A N 1
ATOM 2350 C CA . PHE A 1 304 ? 2.973 -12.562 -8.445 1 97.88 304 PHE A CA 1
ATOM 2351 C C . PHE A 1 304 ? 4.18 -11.773 -7.949 1 97.88 304 PHE A C 1
ATOM 2353 O O . PHE A 1 304 ? 4.32 -10.594 -8.258 1 97.88 304 PHE A O 1
ATOM 2360 N N . THR A 1 305 ? 5.102 -12.469 -7.281 1 98.5 305 THR A N 1
ATOM 2361 C CA . THR A 1 305 ? 6.391 -11.945 -6.844 1 98.5 305 THR A CA 1
ATOM 2362 C C . THR A 1 305 ? 7.535 -12.758 -7.441 1 98.5 305 THR A C 1
ATOM 2364 O O . THR A 1 305 ? 7.336 -13.898 -7.867 1 98.5 305 THR A O 1
ATOM 2367 N N . GLN A 1 306 ? 8.695 -12.164 -7.449 1 98.06 306 GLN A N 1
ATOM 2368 C CA . GLN A 1 306 ? 9.883 -12.859 -7.93 1 98.06 306 GLN A CA 1
ATOM 2369 C C . GLN A 1 306 ? 10.109 -14.156 -7.16 1 98.06 306 GLN A C 1
ATOM 2371 O O . GLN A 1 306 ? 10.406 -15.195 -7.754 1 98.06 306 GLN A O 1
ATOM 2376 N N . GLU A 1 307 ? 9.953 -14.086 -5.863 1 98.06 307 GLU A N 1
ATOM 2377 C CA . GLU A 1 307 ? 10.156 -15.242 -4.992 1 98.06 307 GLU A CA 1
ATOM 2378 C C . GLU A 1 307 ? 9.133 -16.328 -5.285 1 98.06 307 GLU A C 1
ATOM 2380 O O . GLU A 1 307 ? 9.484 -17.5 -5.414 1 98.06 307 GLU A O 1
ATOM 2385 N N . ALA A 1 308 ? 7.883 -15.953 -5.438 1 97.94 308 ALA A N 1
ATOM 2386 C CA . ALA A 1 308 ? 6.82 -16.922 -5.703 1 97.94 308 ALA A CA 1
ATOM 2387 C C . ALA A 1 308 ? 7.02 -17.594 -7.059 1 97.94 308 ALA A C 1
ATOM 2389 O O . ALA A 1 308 ? 6.883 -18.812 -7.176 1 97.94 308 ALA A O 1
ATOM 2390 N N . MET A 1 309 ? 7.348 -16.797 -8.062 1 97.88 309 MET A N 1
ATOM 2391 C CA . MET A 1 309 ? 7.52 -17.344 -9.414 1 97.88 309 MET A CA 1
ATOM 2392 C C . MET A 1 309 ? 8.672 -18.344 -9.453 1 97.88 309 MET A C 1
ATOM 2394 O O . MET A 1 309 ? 8.578 -19.375 -10.109 1 97.88 309 MET A O 1
ATOM 2398 N N . LYS A 1 310 ? 9.773 -18 -8.789 1 97.88 310 LYS A N 1
ATOM 2399 C CA . LYS A 1 310 ? 10.906 -18.906 -8.703 1 97.88 310 LYS A CA 1
ATOM 2400 C C . LYS A 1 310 ? 10.508 -20.219 -8.016 1 97.88 310 LYS A C 1
ATOM 2402 O O . LYS A 1 310 ? 10.859 -21.297 -8.484 1 97.88 310 LYS A O 1
ATOM 2407 N N . ASN A 1 311 ? 9.758 -20.094 -6.938 1 97.56 311 ASN A N 1
ATOM 2408 C CA . ASN A 1 311 ? 9.312 -21.266 -6.195 1 97.56 311 ASN A CA 1
ATOM 2409 C C . ASN A 1 311 ? 8.375 -22.141 -7.027 1 97.56 311 ASN A C 1
ATOM 2411 O O . ASN A 1 311 ? 8.438 -23.359 -6.957 1 97.56 311 ASN A O 1
ATOM 2415 N N . ILE A 1 312 ? 7.48 -21.516 -7.746 1 97.62 312 ILE A N 1
ATOM 2416 C CA . ILE A 1 312 ? 6.551 -22.25 -8.609 1 97.62 312 ILE A CA 1
ATOM 2417 C C . ILE A 1 312 ? 7.332 -23.031 -9.664 1 97.62 312 ILE A C 1
ATOM 2419 O O . ILE A 1 312 ? 7.109 -24.219 -9.852 1 97.62 312 ILE A O 1
ATOM 2423 N N . ALA A 1 313 ? 8.297 -22.344 -10.336 1 98 313 ALA A N 1
ATOM 2424 C CA . ALA A 1 313 ? 9.109 -23 -11.367 1 98 313 ALA A CA 1
ATOM 2425 C C . ALA A 1 313 ? 9.891 -24.172 -10.789 1 98 313 ALA A C 1
ATOM 2427 O O . ALA A 1 313 ? 9.906 -25.266 -11.375 1 98 313 ALA A O 1
ATOM 2428 N N . ASP A 1 314 ? 10.477 -23.953 -9.625 1 97.19 314 ASP A N 1
ATOM 2429 C CA . ASP A 1 314 ? 11.242 -25 -8.961 1 97.19 314 ASP A CA 1
ATOM 2430 C C . ASP A 1 314 ? 10.359 -26.203 -8.617 1 97.19 314 ASP A C 1
ATOM 2432 O O . ASP A 1 314 ? 10.75 -27.344 -8.836 1 97.19 314 ASP A O 1
ATOM 2436 N N . SER A 1 315 ? 9.195 -25.906 -8.086 1 96.69 315 SER A N 1
ATOM 2437 C CA . SER A 1 315 ? 8.273 -26.969 -7.691 1 96.69 315 SER A CA 1
ATOM 2438 C C . SER A 1 315 ? 7.809 -27.781 -8.898 1 96.69 315 SER A C 1
ATOM 2440 O O . SER A 1 315 ? 7.797 -29 -8.859 1 96.69 315 SER A O 1
ATOM 2442 N N . VAL A 1 316 ? 7.434 -27.078 -9.945 1 97.44 316 VAL A N 1
ATOM 2443 C CA . VAL A 1 316 ? 6.93 -27.719 -11.156 1 97.44 316 VAL A CA 1
ATOM 2444 C C . VAL A 1 316 ? 8.008 -28.6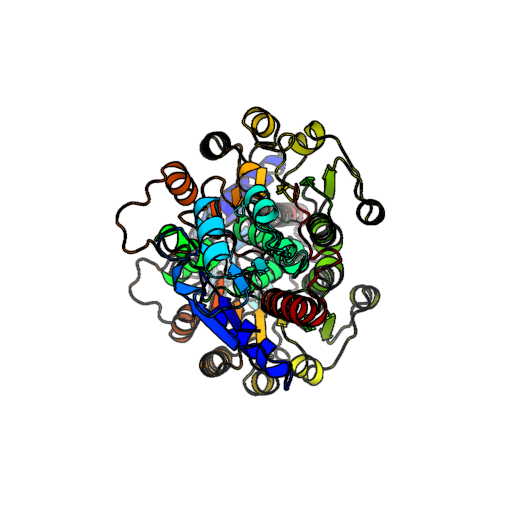41 -11.734 1 97.44 316 VAL A C 1
ATOM 2446 O O . VAL A 1 316 ? 7.75 -29.828 -11.992 1 97.44 316 VAL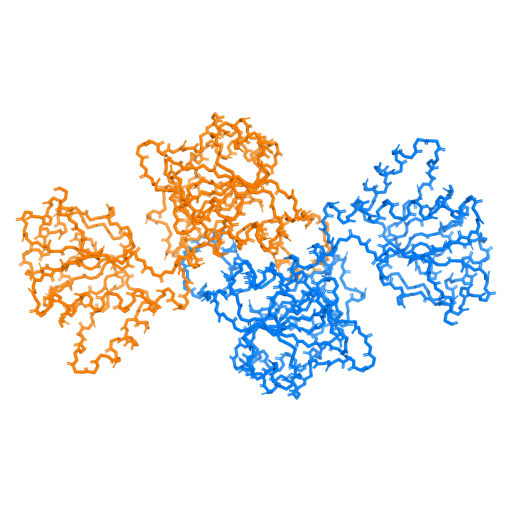 A O 1
ATOM 2449 N N . LEU A 1 317 ? 9.234 -28.188 -11.875 1 97.69 317 LEU A N 1
ATOM 2450 C CA . LEU A 1 317 ? 10.305 -28.922 -12.539 1 97.69 317 LEU A CA 1
ATOM 2451 C C . LEU A 1 317 ? 10.82 -30.047 -11.641 1 97.69 317 LEU A C 1
ATOM 2453 O O . LEU A 1 317 ? 11.18 -31.125 -12.125 1 97.69 317 LEU A O 1
ATOM 2457 N N . SER A 1 318 ? 10.867 -29.734 -10.336 1 96 318 SER A N 1
ATOM 2458 C CA . SER A 1 318 ? 11.281 -30.781 -9.406 1 96 318 SER A CA 1
ATOM 2459 C C . SER A 1 318 ? 10.273 -31.922 -9.391 1 96 318 SER A C 1
ATOM 2461 O O . SER A 1 318 ? 10.664 -33.094 -9.344 1 96 318 SER A O 1
ATOM 2463 N N . THR A 1 319 ? 9 -31.609 -9.398 1 96.75 319 THR A N 1
ATOM 2464 C CA . THR A 1 319 ? 7.945 -32.625 -9.422 1 96.75 319 THR A CA 1
ATOM 2465 C C . THR A 1 319 ? 8.016 -33.438 -10.711 1 96.75 319 THR A C 1
ATOM 2467 O O . THR A 1 319 ? 7.863 -34.656 -10.68 1 96.75 319 THR A O 1
ATOM 2470 N N . ALA A 1 320 ? 8.242 -32.781 -11.82 1 97.19 320 ALA A N 1
ATOM 2471 C CA . ALA A 1 320 ? 8.406 -33.469 -13.102 1 97.19 320 ALA A CA 1
ATOM 2472 C C . ALA A 1 320 ? 9.586 -34.438 -13.055 1 97.19 320 ALA A C 1
ATOM 2474 O O . ALA A 1 320 ? 9.492 -35.562 -13.555 1 97.19 320 ALA A O 1
ATOM 2475 N N . GLY A 1 321 ? 10.68 -33.969 -12.484 1 96.31 321 GLY A N 1
ATOM 2476 C CA . GLY A 1 321 ? 11.852 -34.812 -12.344 1 96.31 321 GLY A CA 1
ATOM 2477 C C . GLY A 1 321 ? 11.594 -36.031 -11.492 1 96.31 321 GLY A C 1
ATOM 2478 O O . GLY A 1 321 ? 12.047 -37.125 -11.836 1 96.31 321 GLY A O 1
ATOM 2479 N N . LYS A 1 322 ? 10.922 -35.812 -10.422 1 95.5 322 LYS A N 1
ATOM 2480 C CA . LYS A 1 322 ? 10.57 -36.938 -9.555 1 95.5 322 LYS A CA 1
ATOM 2481 C C . LYS A 1 322 ? 9.695 -37.969 -10.297 1 95.5 322 LYS A C 1
ATOM 2483 O O . LYS A 1 322 ? 9.906 -39.156 -10.18 1 95.5 322 LYS A O 1
ATOM 2488 N N . PHE A 1 323 ? 8.75 -37.5 -11.008 1 96.94 323 PHE A N 1
ATOM 2489 C CA . PHE A 1 323 ? 7.867 -38.375 -11.766 1 96.94 323 PHE A CA 1
ATOM 2490 C C . PHE A 1 323 ? 8.641 -39.125 -12.844 1 96.94 323 PHE A C 1
ATOM 2492 O O . PHE A 1 323 ? 8.352 -40.281 -13.125 1 96.94 323 PHE A O 1
ATOM 2499 N N . GLN A 1 324 ? 9.531 -38.406 -13.516 1 94.81 324 GLN A N 1
ATOM 2500 C CA . GLN A 1 324 ? 10.344 -39.031 -14.555 1 94.81 324 GLN A CA 1
ATOM 2501 C C . GLN A 1 324 ? 11.141 -40.188 -13.992 1 94.81 324 GLN A C 1
ATOM 2503 O O . GLN A 1 324 ? 11.297 -41.219 -14.664 1 94.81 324 GLN A O 1
ATOM 2508 N N . LYS A 1 325 ? 11.562 -40.062 -12.812 1 93.81 325 LYS A N 1
ATOM 2509 C CA . LYS A 1 325 ? 12.422 -41.062 -12.188 1 93.81 325 LYS A CA 1
ATOM 2510 C C . LYS A 1 325 ? 11.586 -42.188 -11.555 1 93.81 325 LYS A C 1
ATOM 2512 O O . LYS A 1 325 ? 11.867 -43.344 -11.766 1 93.81 325 LYS A O 1
ATOM 2517 N N . ASP A 1 326 ? 10.516 -41.781 -10.828 1 94.56 326 ASP A N 1
ATOM 2518 C CA . ASP A 1 326 ? 9.828 -42.75 -9.969 1 94.56 326 ASP A CA 1
ATOM 2519 C C . ASP A 1 326 ? 8.484 -43.156 -10.562 1 94.56 326 ASP A C 1
ATOM 2521 O O . ASP A 1 326 ? 7.859 -44.125 -10.102 1 94.56 326 ASP A O 1
ATOM 2525 N N . HIS A 1 327 ? 8.008 -42.469 -11.5 1 92.88 327 HIS A N 1
ATOM 2526 C CA . HIS A 1 327 ? 6.699 -42.656 -12.117 1 92.88 327 HIS A CA 1
ATOM 2527 C C . HIS A 1 327 ? 5.582 -42.531 -11.086 1 92.88 327 HIS A C 1
ATOM 2529 O O . HIS A 1 327 ? 4.551 -43.219 -11.195 1 92.88 327 HIS A O 1
ATOM 2535 N N . LYS A 1 328 ? 5.934 -41.75 -10.062 1 92.5 328 LYS A N 1
ATOM 2536 C CA . LYS A 1 328 ? 4.953 -41.469 -9.023 1 92.5 328 LYS A CA 1
ATOM 2537 C C . LYS A 1 328 ? 5.289 -40.156 -8.312 1 92.5 328 LYS A C 1
ATOM 2539 O O . LYS A 1 328 ? 6.449 -39.75 -8.289 1 92.5 328 LYS A O 1
ATOM 2544 N N . ILE A 1 329 ? 4.301 -39.5 -7.906 1 93.62 329 ILE A N 1
ATOM 2545 C CA . ILE A 1 329 ? 4.465 -38.281 -7.109 1 93.62 329 ILE A CA 1
ATOM 2546 C C . ILE A 1 329 ? 3.904 -38.5 -5.707 1 93.62 329 ILE A C 1
ATOM 2548 O O . ILE A 1 329 ? 2.85 -39.125 -5.543 1 93.62 329 ILE A O 1
ATOM 2552 N N . THR A 1 330 ? 4.676 -38.125 -4.668 1 89.62 330 THR A N 1
ATOM 2553 C CA . THR A 1 330 ? 4.242 -38.25 -3.279 1 89.62 330 THR A CA 1
ATOM 2554 C C . THR A 1 330 ? 4.316 -36.875 -2.586 1 89.62 330 THR A C 1
ATOM 2556 O O . THR A 1 330 ? 4.762 -35.906 -3.182 1 89.62 330 THR A O 1
ATOM 2559 N N . GLY A 1 331 ? 3.721 -36.812 -1.479 1 89.88 331 GLY A N 1
ATOM 2560 C CA . GLY A 1 331 ? 3.791 -35.562 -0.712 1 89.88 331 GLY A CA 1
ATOM 2561 C C . GLY A 1 331 ? 2.66 -34.594 -1.023 1 89.88 331 GLY A C 1
ATOM 2562 O O . GLY A 1 331 ? 1.626 -35 -1.561 1 89.88 331 GLY A O 1
ATOM 2563 N N . GLU A 1 332 ? 2.793 -33.312 -0.699 1 91.31 332 GLU A N 1
ATOM 2564 C CA . GLU A 1 332 ? 1.744 -32.312 -0.811 1 91.31 332 GLU A CA 1
ATOM 2565 C C . GLU A 1 332 ? 1.524 -31.891 -2.264 1 91.31 332 GLU A C 1
ATOM 2567 O O . GLU A 1 332 ? 0.489 -31.312 -2.604 1 91.31 332 GLU A O 1
ATOM 2572 N N . GLU A 1 333 ? 2.49 -32.188 -3.076 1 93.62 333 GLU A N 1
ATOM 2573 C CA . GLU A 1 333 ? 2.395 -31.844 -4.488 1 93.62 333 GLU A CA 1
ATOM 2574 C C . GLU A 1 333 ? 1.407 -32.75 -5.223 1 93.62 333 GLU A C 1
ATOM 2576 O O . GLU A 1 333 ? 0.883 -32.375 -6.273 1 93.62 333 GLU A O 1
ATOM 2581 N N . TYR A 1 334 ? 1.248 -33.969 -4.719 1 94.44 334 TYR A N 1
ATOM 2582 C CA . TYR A 1 334 ? 0.359 -34.938 -5.355 1 94.44 334 TYR A CA 1
ATOM 2583 C C . TYR A 1 334 ? -1.102 -34.594 -5.094 1 94.44 334 TYR A C 1
ATOM 2585 O O . TYR A 1 334 ? -1.487 -34.312 -3.953 1 94.44 334 TYR A O 1
ATOM 2593 N N . VAL A 1 335 ? -1.887 -34.5 -6.141 1 92.88 335 VAL A N 1
ATOM 2594 C CA . VAL A 1 335 ? -3.33 -34.312 -6.031 1 92.88 335 VAL A CA 1
ATOM 2595 C C . VAL A 1 335 ? -4.031 -35.688 -6.051 1 92.88 335 VAL A C 1
ATOM 2597 O O . VAL A 1 335 ? -4.074 -36.344 -7.086 1 92.88 335 VAL A O 1
ATOM 2600 N N . PRO A 1 336 ? -4.559 -36.125 -4.926 1 87.69 336 PRO A N 1
ATOM 2601 C CA . PRO A 1 336 ? -5.234 -37.438 -4.895 1 87.69 336 PRO A CA 1
ATOM 2602 C C . PRO A 1 336 ? -6.504 -37.438 -5.746 1 87.69 336 PRO A C 1
ATOM 2604 O O . PRO A 1 336 ? -7.215 -36.438 -5.828 1 87.69 336 PRO A O 1
ATOM 2607 N N . TYR A 1 337 ? -6.719 -38.656 -6.453 1 81.62 337 TYR A N 1
ATOM 2608 C CA . TYR A 1 337 ? -7.918 -38.875 -7.258 1 81.62 337 TYR A CA 1
ATOM 2609 C C . TYR A 1 337 ? -9.172 -38.844 -6.391 1 81.62 337 TYR A C 1
ATOM 2611 O O . TYR A 1 337 ? -9.133 -39.219 -5.223 1 81.62 337 TYR A O 1
ATOM 2619 N N . GLU A 1 338 ? -10.109 -37.844 -6.27 1 63.94 338 GLU A N 1
ATOM 2620 C CA . GLU A 1 338 ? -11.281 -37.875 -5.41 1 63.94 338 GLU A CA 1
ATOM 2621 C C . GLU A 1 338 ? -11.82 -39.312 -5.277 1 63.94 338 GLU A C 1
ATOM 2623 O O . GLU A 1 338 ? -11.68 -40.094 -6.195 1 63.94 338 GLU A O 1
ATOM 2628 N N . MET B 1 1 ? -11.18 33.312 21.375 1 95.38 1 MET B N 1
ATOM 2629 C CA . MET B 1 1 ? -10.469 34.281 20.547 1 95.38 1 MET B CA 1
ATOM 2630 C C . MET B 1 1 ? -11 34.281 19.125 1 95.38 1 MET B C 1
ATOM 2632 O O . MET B 1 1 ? -11.688 33.344 18.719 1 95.38 1 MET B O 1
ATOM 2636 N N . LYS B 1 2 ? -10.766 35.406 18.453 1 97.94 2 LYS B N 1
ATOM 2637 C CA . LYS B 1 2 ? -11.047 35.469 17.031 1 97.94 2 LYS B CA 1
ATOM 2638 C C . LYS B 1 2 ? -9.828 35.062 16.203 1 97.94 2 LYS B C 1
ATOM 2640 O O . LYS B 1 2 ? -8.781 35.719 16.266 1 97.94 2 LYS B O 1
ATOM 2645 N N . ILE B 1 3 ? -9.977 33.938 15.461 1 98.56 3 ILE B N 1
ATOM 2646 C CA . ILE B 1 3 ? -8.844 33.375 14.742 1 98.56 3 ILE B CA 1
ATOM 2647 C C . ILE B 1 3 ? -9.109 33.406 13.242 1 98.56 3 ILE B C 1
ATOM 2649 O O . ILE B 1 3 ? -10.117 32.875 12.773 1 98.56 3 ILE B O 1
ATOM 2653 N N . ALA B 1 4 ? -8.258 34.062 12.469 1 98.75 4 ALA B N 1
ATOM 2654 C CA . ALA B 1 4 ? -8.305 34 11.008 1 98.75 4 ALA B CA 1
ATOM 2655 C C . ALA B 1 4 ? -7.473 32.844 10.477 1 98.75 4 ALA B C 1
ATOM 2657 O O . ALA B 1 4 ? -6.25 32.812 10.633 1 98.75 4 ALA B O 1
ATOM 2658 N N . VAL B 1 5 ? -8.117 31.859 9.859 1 98.69 5 VAL B N 1
ATOM 2659 C CA . VAL B 1 5 ? -7.453 30.672 9.344 1 98.69 5 VAL B CA 1
ATOM 2660 C C . VAL B 1 5 ? -7.184 30.828 7.852 1 98.69 5 VAL B C 1
ATOM 2662 O O . VAL B 1 5 ? -8.109 30.797 7.039 1 98.69 5 VAL B O 1
ATOM 2665 N N . PHE B 1 6 ? -5.91 30.953 7.516 1 98.19 6 PHE B N 1
ATOM 2666 C CA . PHE B 1 6 ? -5.512 31.188 6.133 1 98.19 6 PHE B CA 1
ATOM 2667 C C . PHE B 1 6 ? -5.238 29.859 5.43 1 98.19 6 PHE B C 1
ATOM 2669 O O . PHE B 1 6 ? -5.07 28.828 6.082 1 98.19 6 PHE B O 1
ATOM 2676 N N . SER B 1 7 ? -5.23 29.828 4.055 1 96.06 7 SER B N 1
ATOM 2677 C CA . SER B 1 7 ? -5.055 28.641 3.24 1 96.06 7 SER B CA 1
ATOM 2678 C C . SER B 1 7 ? -6 27.531 3.686 1 96.06 7 SER B C 1
ATOM 2680 O O . SER B 1 7 ? -5.609 26.359 3.756 1 96.06 7 SER B O 1
ATOM 2682 N N . ALA B 1 8 ? -7.195 27.938 4.109 1 96.88 8 ALA B N 1
ATOM 2683 C CA . ALA B 1 8 ? -8.164 26.984 4.648 1 96.88 8 ALA B CA 1
ATOM 2684 C C . ALA B 1 8 ? -8.773 26.141 3.539 1 96.88 8 ALA B C 1
ATOM 2686 O O . ALA B 1 8 ? -9.258 26.672 2.537 1 96.88 8 ALA B O 1
ATOM 2687 N N . LYS B 1 9 ? -8.641 24.891 3.678 1 96.25 9 LYS B N 1
ATOM 2688 C CA . LYS B 1 9 ? -9.32 23.938 2.807 1 96.25 9 LYS B CA 1
ATOM 2689 C C . LYS B 1 9 ? -10.57 23.375 3.477 1 96.25 9 LYS B C 1
ATOM 2691 O O . LYS B 1 9 ? -10.742 23.5 4.688 1 96.25 9 LYS B O 1
ATOM 2696 N N . PRO B 1 10 ? -11.469 22.703 2.684 1 96.44 10 PRO B N 1
ATOM 2697 C CA . PRO B 1 10 ? -12.719 22.188 3.26 1 96.44 10 PRO B CA 1
ATOM 2698 C C . PRO B 1 10 ? -12.477 21.266 4.453 1 96.44 10 PRO B C 1
ATOM 2700 O O . PRO B 1 10 ? -13.211 21.312 5.441 1 96.44 10 PRO B O 1
ATOM 2703 N N . TYR B 1 11 ? -11.5 20.469 4.352 1 96.75 11 TYR B N 1
ATOM 2704 C CA . TYR B 1 11 ? -11.234 19.547 5.445 1 96.75 11 TYR B CA 1
ATOM 2705 C C . TYR B 1 11 ? -10.734 20.281 6.68 1 96.75 11 TYR B C 1
ATOM 2707 O O . TYR B 1 11 ? -10.977 19.859 7.809 1 96.75 11 TYR B O 1
ATOM 2715 N N . ASP B 1 12 ? -10.023 21.422 6.535 1 97.5 12 ASP B N 1
ATOM 2716 C CA . ASP B 1 12 ? -9.617 22.25 7.672 1 97.5 12 ASP B CA 1
ATOM 2717 C C . ASP B 1 12 ? -10.836 22.797 8.414 1 97.5 12 ASP B C 1
ATOM 2719 O O . ASP B 1 12 ? -10.906 22.703 9.641 1 97.5 12 ASP B O 1
ATOM 2723 N N . GLU B 1 13 ? -11.711 23.391 7.594 1 98.19 13 GLU B N 1
ATOM 2724 C CA . GLU B 1 13 ? -12.93 23.969 8.156 1 98.19 13 GLU B CA 1
ATOM 2725 C C . GLU B 1 13 ? -13.719 22.922 8.938 1 98.19 13 GLU B C 1
ATOM 2727 O O . GLU B 1 13 ? -14.18 23.188 10.047 1 98.19 13 GLU B O 1
ATOM 2732 N N . GLU B 1 14 ? -13.812 21.781 8.352 1 98.06 14 GLU B N 1
ATOM 2733 C CA . GLU B 1 14 ? -14.586 20.703 8.961 1 98.06 14 GLU B CA 1
ATOM 2734 C C . GLU B 1 14 ? -14.008 20.312 10.32 1 98.06 14 GLU B C 1
ATOM 2736 O O . GLU B 1 14 ? -14.727 20.312 11.328 1 98.06 14 GLU B O 1
ATOM 2741 N N . PHE B 1 15 ? -12.797 20.047 10.406 1 98.19 15 PHE B N 1
ATOM 2742 C CA . PHE B 1 15 ? -12.203 19.516 11.633 1 98.19 15 PHE B CA 1
ATOM 2743 C C . PHE B 1 15 ? -12.047 20.609 12.68 1 98.19 15 PHE B C 1
ATOM 2745 O O . PHE B 1 15 ? -12.258 20.375 13.867 1 98.19 15 PHE B O 1
ATOM 2752 N N . LEU B 1 16 ? -11.648 21.844 12.281 1 98.5 16 LEU B N 1
ATOM 2753 C CA . LEU B 1 16 ? -11.531 22.938 13.234 1 98.5 16 LEU B CA 1
ATOM 2754 C C . LEU B 1 16 ? -12.891 23.297 13.82 1 98.5 16 LEU B C 1
ATOM 2756 O O . LEU B 1 16 ? -13.008 23.547 15.023 1 98.5 16 LEU B O 1
ATOM 2760 N N . ASN B 1 17 ? -13.906 23.297 12.969 1 98.38 17 ASN B N 1
ATOM 2761 C CA . ASN B 1 17 ? -15.25 23.578 13.461 1 98.38 17 ASN B CA 1
ATOM 2762 C C . ASN B 1 17 ? -15.742 22.484 14.414 1 98.38 17 ASN B C 1
ATOM 2764 O O . ASN B 1 17 ? -16.312 22.781 15.461 1 98.38 17 ASN B O 1
ATOM 2768 N N . GLN B 1 18 ? -15.578 21.25 14.031 1 97.88 18 GLN B N 1
ATOM 2769 C CA . GLN B 1 18 ? -16 20.141 14.875 1 97.88 18 GLN B CA 1
ATOM 2770 C C . GLN B 1 18 ? -15.336 20.219 16.25 1 97.88 18 GLN B C 1
ATOM 2772 O O . GLN B 1 18 ? -16 20.078 17.281 1 97.88 18 GLN B O 1
ATOM 2777 N N . CYS B 1 19 ? -14.055 20.406 16.266 1 97.44 19 CYS B N 1
ATOM 2778 C CA . CYS B 1 19 ? -13.328 20.5 17.516 1 97.44 19 CYS B CA 1
ATOM 2779 C C . CYS B 1 19 ? -13.766 21.734 18.312 1 97.44 19 CYS B C 1
ATOM 2781 O O . CYS B 1 19 ? -13.898 21.672 19.531 1 97.44 19 CYS B O 1
ATOM 2783 N N . ASN B 1 20 ? -13.953 22.828 17.609 1 97.94 20 ASN B N 1
ATOM 2784 C CA . ASN B 1 20 ? -14.391 24.062 18.234 1 97.94 20 ASN B CA 1
ATOM 2785 C C . ASN B 1 20 ? -15.734 23.906 18.938 1 97.94 20 ASN B C 1
ATOM 2787 O O . ASN B 1 20 ? -15.961 24.453 20.016 1 97.94 20 ASN B O 1
ATOM 2791 N N . GLU B 1 21 ? -16.641 23.125 18.312 1 96.88 21 GLU B N 1
ATOM 2792 C CA . GLU B 1 21 ? -17.969 22.891 18.875 1 96.88 21 GLU B CA 1
ATOM 2793 C C . GLU B 1 21 ? -17.891 22.141 20.188 1 96.88 21 GLU B C 1
ATOM 2795 O O . GLU B 1 21 ? -18.719 22.344 21.078 1 96.88 21 GLU B O 1
ATOM 2800 N N . THR B 1 22 ? -16.938 21.344 20.328 1 95.5 22 THR B N 1
ATOM 2801 C CA . THR B 1 22 ? -16.812 20.547 21.531 1 95.5 22 THR B CA 1
ATOM 2802 C C . THR B 1 22 ? -16.344 21.391 22.703 1 95.5 22 THR B C 1
ATOM 2804 O O . THR B 1 22 ? -16.453 20.984 23.859 1 95.5 22 THR B O 1
ATOM 2807 N N . LEU B 1 23 ? -15.828 22.594 22.469 1 93.94 23 LEU B N 1
ATOM 2808 C CA . LEU B 1 23 ? -15.297 23.469 23.5 1 93.94 23 LEU B CA 1
ATOM 2809 C C . LEU B 1 23 ? -16.422 24.219 24.219 1 93.94 23 LEU B C 1
ATOM 2811 O O . LEU B 1 23 ? -16.203 24.828 25.266 1 93.94 23 LEU B O 1
ATOM 2815 N N . ARG B 1 24 ? -17.609 24.203 23.797 1 91.69 24 ARG B N 1
ATOM 2816 C CA . ARG B 1 24 ? -18.797 24.75 24.422 1 91.69 24 ARG B CA 1
ATOM 2817 C C . ARG B 1 24 ? -18.625 26.25 24.719 1 91.69 24 ARG B C 1
ATOM 2819 O O . ARG B 1 24 ? -18.359 27.031 23.812 1 91.69 24 ARG B O 1
ATOM 2826 N N . GLU B 1 25 ? -18.375 26.547 25.828 1 88.81 25 GLU B N 1
ATOM 2827 C CA . GLU B 1 25 ? -18.344 27.953 26.25 1 88.81 25 GLU B CA 1
ATOM 2828 C C . GLU B 1 25 ? -16.984 28.578 25.938 1 88.81 25 GLU B C 1
ATOM 2830 O O . GLU B 1 25 ? -16.859 29.812 25.953 1 88.81 25 GLU B O 1
ATOM 2835 N N . GLN B 1 26 ? -16.094 27.766 25.672 1 91.38 26 GLN B N 1
ATOM 2836 C CA . GLN B 1 26 ? -14.742 28.266 25.391 1 91.38 26 GLN B CA 1
ATOM 2837 C C . GLN B 1 26 ? -14.453 28.266 23.891 1 91.38 26 GLN B C 1
ATOM 2839 O O . GLN B 1 26 ? -13.289 28.203 23.484 1 91.38 26 GLN B O 1
ATOM 2844 N N . LYS B 1 27 ? -15.453 28.344 23.094 1 94.94 27 LYS B N 1
ATOM 2845 C CA . LYS B 1 27 ? -15.297 28.297 21.641 1 94.94 27 LYS B CA 1
ATOM 2846 C C . LYS B 1 27 ? -14.617 29.547 21.125 1 94.94 27 LYS B C 1
ATOM 2848 O O . LYS B 1 27 ? -14.742 30.625 21.703 1 94.94 27 LYS B O 1
ATOM 2853 N N . HIS B 1 28 ? -13.898 29.328 20.078 1 98.06 28 HIS B N 1
ATOM 2854 C CA . HIS B 1 28 ? -13.289 30.438 19.359 1 98.06 28 HIS B CA 1
ATOM 2855 C C . HIS B 1 28 ? -14.156 30.859 18.188 1 98.06 28 HIS B C 1
ATOM 2857 O O . HIS B 1 28 ? -15.094 30.156 17.797 1 98.06 28 HIS B O 1
ATOM 2863 N N . THR B 1 29 ? -14 32.094 17.797 1 98 29 THR B N 1
ATOM 2864 C CA . THR B 1 29 ? -14.578 32.531 16.531 1 98 29 THR B CA 1
ATOM 2865 C C . THR B 1 29 ? -13.609 32.312 15.375 1 98 29 THR B C 1
ATOM 2867 O O . THR B 1 29 ? -12.523 32.906 15.352 1 98 29 THR B O 1
ATOM 2870 N N . LEU B 1 30 ? -13.961 31.469 14.461 1 98.56 30 LEU B N 1
ATOM 2871 C CA . LEU B 1 30 ? -13.062 31.094 13.367 1 98.56 30 LEU B CA 1
ATOM 2872 C C . LEU B 1 30 ? -13.477 31.781 12.07 1 98.56 30 LEU B C 1
ATOM 2874 O O . LEU B 1 30 ? -14.648 31.734 11.68 1 98.56 30 LEU B O 1
ATOM 2878 N N . LYS B 1 31 ? -12.578 32.5 11.477 1 98.38 31 LYS B N 1
ATOM 2879 C CA . LYS B 1 31 ? -12.734 33.062 10.148 1 98.38 31 LYS B CA 1
ATOM 2880 C C . LYS B 1 31 ? -11.852 32.344 9.133 1 98.38 31 LYS B C 1
ATOM 2882 O O . LYS B 1 31 ? -10.625 32.438 9.172 1 98.38 31 LYS B O 1
ATOM 2887 N N . PHE B 1 32 ? -12.484 31.625 8.227 1 98.44 32 PHE B N 1
ATOM 2888 C CA . PHE B 1 32 ? -11.734 30.828 7.254 1 98.44 32 PHE B CA 1
ATOM 2889 C C . PHE B 1 32 ? -11.477 31.641 5.984 1 98.44 32 PHE B C 1
ATOM 2891 O O . PHE B 1 32 ? -12.406 32.219 5.406 1 98.44 32 PHE B O 1
ATOM 2898 N N . ILE B 1 33 ? -10.242 31.703 5.625 1 98.06 33 ILE B N 1
ATOM 2899 C CA . ILE B 1 33 ? -9.789 32.438 4.441 1 98.06 33 ILE B CA 1
ATOM 2900 C C . ILE B 1 33 ? -9.102 31.453 3.482 1 98.06 33 ILE B C 1
ATOM 2902 O O . ILE B 1 33 ? -8.148 30.766 3.863 1 98.06 33 ILE B O 1
ATOM 2906 N N . LYS B 1 34 ? -9.484 31.344 2.242 1 94.88 34 LYS B N 1
ATOM 2907 C CA . LYS B 1 34 ? -8.945 30.391 1.27 1 94.88 34 LYS B CA 1
ATOM 2908 C C . LYS B 1 34 ? -7.543 30.797 0.822 1 94.88 34 LYS B C 1
ATOM 2910 O O . LYS B 1 34 ? -6.707 29.953 0.519 1 94.88 34 LYS B O 1
ATOM 2915 N N . SER B 1 35 ? -7.289 32.062 0.82 1 95.19 35 SER B N 1
ATOM 2916 C CA . SER B 1 35 ? -6.012 32.594 0.335 1 95.19 35 SER B CA 1
ATOM 2917 C C . SER B 1 35 ? -4.902 32.375 1.357 1 95.19 35 SER B C 1
ATOM 2919 O O . SER B 1 35 ? -5.16 32.344 2.562 1 95.19 35 SER B O 1
ATOM 2921 N N . ALA B 1 36 ? -3.725 32.25 0.821 1 95 36 ALA B N 1
ATOM 2922 C CA . ALA B 1 36 ? -2.557 32.156 1.693 1 95 36 ALA B CA 1
ATOM 2923 C C . ALA B 1 36 ? -2.307 33.469 2.426 1 95 36 ALA B C 1
ATOM 2925 O O . ALA B 1 36 ? -2.645 34.562 1.92 1 95 36 ALA B O 1
ATOM 2926 N N . LEU B 1 37 ? -1.811 33.375 3.648 1 97 37 LEU B N 1
ATOM 2927 C CA . LEU B 1 37 ? -1.33 34.562 4.344 1 97 37 LEU B CA 1
ATOM 2928 C C . LEU B 1 37 ? -0.048 35.062 3.703 1 97 37 LEU B C 1
ATOM 2930 O O . LEU B 1 37 ? 1.031 34.531 3.922 1 97 37 LEU B O 1
ATOM 2934 N N . ASP B 1 38 ? -0.204 36.031 2.871 1 94.69 38 ASP B N 1
ATOM 2935 C CA . ASP B 1 38 ? 0.917 36.75 2.248 1 94.69 38 ASP B CA 1
ATOM 2936 C C . ASP B 1 38 ? 0.764 38.25 2.383 1 94.69 38 ASP B C 1
ATOM 2938 O O . ASP B 1 38 ? -0.118 38.719 3.098 1 94.69 38 ASP B O 1
ATOM 2942 N N . GLU B 1 39 ? 1.625 39 1.771 1 94.06 39 GLU B N 1
ATOM 2943 C CA . GLU B 1 39 ? 1.657 40.469 1.916 1 94.06 39 GLU B CA 1
ATOM 2944 C C . GLU B 1 39 ? 0.341 41.094 1.468 1 94.06 39 GLU B C 1
ATOM 2946 O O . GLU B 1 39 ? -0.136 42.062 2.08 1 94.06 39 GLU B O 1
ATOM 2951 N N . SER B 1 40 ? -0.256 40.531 0.461 1 94.56 40 SER B N 1
ATOM 2952 C CA . SER B 1 40 ? -1.46 41.125 -0.129 1 94.56 40 SER B CA 1
ATOM 2953 C C . SER B 1 40 ? -2.699 40.75 0.687 1 94.56 40 SER B C 1
ATOM 2955 O O . SER B 1 40 ? -3.695 41.469 0.659 1 94.56 40 SER B O 1
ATOM 2957 N N . HIS B 1 41 ? -2.588 39.656 1.479 1 96.12 41 HIS B N 1
ATOM 2958 C CA . HIS B 1 41 ? -3.809 39.156 2.098 1 96.12 41 HIS B CA 1
ATOM 2959 C C . HIS B 1 41 ? -3.77 39.312 3.613 1 96.12 41 HIS B C 1
ATOM 2961 O O . HIS B 1 41 ? -4.758 39.062 4.297 1 96.12 41 HIS B O 1
ATOM 2967 N N . ALA B 1 42 ? -2.699 39.812 4.121 1 97.31 42 ALA B N 1
ATOM 2968 C CA . ALA B 1 42 ? -2.555 40 5.562 1 97.31 42 ALA B CA 1
ATOM 2969 C C . ALA B 1 42 ? -3.684 40.875 6.117 1 97.31 42 ALA B C 1
ATOM 2971 O O . ALA B 1 42 ? -4.117 40.688 7.254 1 97.31 42 ALA B O 1
ATOM 2972 N N . VAL B 1 43 ? -4.195 41.812 5.375 1 97.06 43 VAL B N 1
ATOM 2973 C CA . VAL B 1 43 ? -5.227 42.75 5.785 1 97.06 43 VAL B CA 1
ATOM 2974 C C . VAL B 1 43 ? -6.496 42 6.172 1 97.06 43 VAL B C 1
ATOM 2976 O O . VAL B 1 43 ? -7.305 42.5 6.965 1 97.06 43 VAL B O 1
ATOM 2979 N N . LEU B 1 44 ? -6.664 40.781 5.637 1 97.69 44 LEU B N 1
ATOM 2980 C CA . LEU B 1 44 ? -7.855 40 5.902 1 97.69 44 LEU B CA 1
ATOM 2981 C C . LEU B 1 44 ? -7.891 39.531 7.355 1 97.69 44 LEU B C 1
ATOM 2983 O O . LEU B 1 44 ? -8.922 39.062 7.844 1 97.69 44 LEU B O 1
ATOM 2987 N N . ALA B 1 45 ? -6.809 39.656 8.062 1 98.12 45 ALA B N 1
ATOM 2988 C CA . ALA B 1 45 ? -6.727 39.281 9.477 1 98.12 45 ALA B CA 1
ATOM 2989 C C . ALA B 1 45 ? -7.297 40.406 10.359 1 98.12 45 ALA B C 1
ATOM 2991 O O . ALA B 1 45 ? -7.371 40.25 11.586 1 98.12 45 ALA B O 1
ATOM 2992 N N . LYS B 1 46 ? -7.703 41.5 9.766 1 97.75 46 LYS B N 1
ATOM 2993 C CA . LYS B 1 46 ? -8.242 42.625 10.539 1 97.75 46 LYS B CA 1
ATOM 2994 C C . LYS B 1 46 ? -9.375 42.156 11.453 1 97.75 46 LYS B C 1
ATOM 2996 O O . LYS B 1 46 ? -10.273 41.438 11.016 1 97.75 46 LYS B O 1
ATOM 3001 N N . GLY B 1 47 ? -9.344 42.594 12.68 1 97.12 47 GLY B N 1
ATOM 3002 C CA . GLY B 1 47 ? -10.375 42.25 13.648 1 97.12 47 GLY B CA 1
ATOM 3003 C C . GLY B 1 47 ? -10.125 40.938 14.359 1 97.12 47 GLY B C 1
ATOM 3004 O O . GLY B 1 47 ? -10.883 40.562 15.266 1 97.12 47 GLY B O 1
ATOM 3005 N N . SER B 1 48 ? -9.078 40.188 14.023 1 98 48 SER B N 1
ATOM 3006 C CA . SER B 1 48 ? -8.742 38.938 14.648 1 98 48 SER B CA 1
ATOM 3007 C C . SER B 1 48 ? -7.711 39.094 15.75 1 98 48 SER B C 1
ATOM 3009 O O . SER B 1 48 ? -6.984 40.094 15.781 1 98 48 SER B O 1
ATOM 3011 N N . ASP B 1 49 ? -7.684 38.156 16.656 1 97.44 49 ASP B N 1
ATOM 3012 C CA . ASP B 1 49 ? -6.699 38.125 17.719 1 97.44 49 ASP B CA 1
ATOM 3013 C C . ASP B 1 49 ? -5.469 37.312 17.328 1 97.44 49 ASP B C 1
ATOM 3015 O O . ASP B 1 49 ? -4.371 37.562 17.828 1 97.44 49 ASP B O 1
ATOM 3019 N N . ALA B 1 50 ? -5.695 36.312 16.469 1 98.38 50 ALA B N 1
ATOM 3020 C CA . ALA B 1 50 ? -4.66 35.375 16.031 1 98.38 50 ALA B CA 1
ATOM 3021 C C . ALA B 1 50 ? -4.859 34.969 14.57 1 98.38 50 ALA B C 1
ATOM 3023 O O . ALA B 1 50 ? -5.953 35.156 14.023 1 98.38 50 ALA B O 1
ATOM 3024 N N . VAL B 1 51 ? -3.785 34.5 13.984 1 98.62 51 VAL B N 1
ATOM 3025 C CA . VAL B 1 51 ? -3.879 33.906 12.656 1 98.62 51 VAL B CA 1
ATOM 3026 C C . VAL B 1 51 ? -3.414 32.438 12.719 1 98.62 51 VAL B C 1
ATOM 3028 O O . VAL B 1 51 ? -2.566 32.094 13.539 1 98.62 51 VAL B O 1
ATOM 3031 N N . CYS B 1 52 ? -4.035 31.625 11.953 1 98.5 52 CYS B N 1
ATOM 3032 C CA . CYS B 1 52 ? -3.654 30.234 11.758 1 98.5 52 CYS B CA 1
ATOM 3033 C C . CYS B 1 52 ? -3.162 30 10.336 1 98.5 52 CYS B C 1
ATOM 3035 O O . CYS B 1 52 ? -3.865 30.297 9.375 1 98.5 52 CYS B O 1
ATOM 3037 N N . VAL B 1 53 ? -1.928 29.453 10.211 1 97.69 53 VAL B N 1
ATOM 3038 C CA . VAL B 1 53 ? -1.309 29.344 8.898 1 97.69 53 VAL B CA 1
ATOM 3039 C C . VAL B 1 53 ? -0.867 27.906 8.656 1 97.69 53 VAL B C 1
ATOM 3041 O O . VAL B 1 53 ? -0.92 27.062 9.562 1 97.69 53 VAL B O 1
ATOM 3044 N N . PHE B 1 54 ? -0.52 27.594 7.402 1 94.94 54 PHE B N 1
ATOM 3045 C CA . PHE B 1 54 ? -0.055 26.266 6.992 1 94.94 54 PHE B CA 1
ATOM 3046 C C . PHE B 1 54 ? 1.332 26.359 6.367 1 94.94 54 PHE B C 1
ATOM 3048 O O . PHE B 1 54 ? 1.907 27.438 6.262 1 94.94 54 PHE B O 1
ATOM 3055 N N . VAL B 1 55 ? 1.873 25.281 6.008 1 89.25 55 VAL B N 1
ATOM 3056 C CA . VAL B 1 55 ? 3.287 25.094 5.703 1 89.25 55 VAL B CA 1
ATOM 3057 C C . VAL B 1 55 ? 3.682 25.969 4.512 1 89.25 55 VAL B C 1
ATOM 3059 O O . VAL B 1 55 ? 4.816 26.438 4.426 1 89.25 55 VAL B O 1
ATOM 3062 N N . ASN B 1 56 ? 2.773 26.297 3.617 1 88.38 56 ASN B N 1
ATOM 3063 C CA . ASN B 1 56 ? 3.154 26.984 2.389 1 88.38 56 ASN B CA 1
ATOM 3064 C C . ASN B 1 56 ? 2.82 28.469 2.453 1 88.38 56 ASN B C 1
ATOM 3066 O O . ASN B 1 56 ? 3.07 29.203 1.498 1 88.38 56 ASN B O 1
ATOM 3070 N N . ASP B 1 57 ? 2.275 28.984 3.576 1 93.81 57 ASP B N 1
ATOM 3071 C CA . ASP B 1 57 ? 2.041 30.422 3.768 1 93.81 57 ASP B CA 1
ATOM 3072 C C . ASP B 1 57 ? 3.357 31.172 3.945 1 93.81 57 ASP B C 1
ATOM 3074 O O . ASP B 1 57 ? 4.129 30.875 4.859 1 93.81 57 ASP B O 1
ATOM 3078 N N . PRO B 1 58 ? 3.613 32.094 3.084 1 93.5 58 PRO B N 1
ATOM 3079 C CA . PRO B 1 58 ? 4.867 32.812 3.201 1 93.5 58 PRO B CA 1
ATOM 3080 C C . PRO B 1 58 ? 4.801 33.938 4.254 1 93.5 58 PRO B C 1
ATOM 3082 O O . PRO B 1 58 ? 4.598 35.094 3.914 1 93.5 58 PRO B O 1
ATOM 3085 N N . VAL B 1 59 ? 5.039 33.625 5.488 1 96.38 59 VAL B N 1
ATOM 3086 C CA . VAL B 1 59 ? 4.91 34.562 6.605 1 96.38 59 VAL B CA 1
ATOM 3087 C C . VAL B 1 59 ? 6.25 35.25 6.867 1 96.38 59 VAL B C 1
ATOM 3089 O O . VAL B 1 59 ? 6.848 35.062 7.926 1 96.38 59 VAL B O 1
ATOM 3092 N N . GLY B 1 60 ? 6.609 36.062 5.859 1 96.25 60 GLY B N 1
ATOM 3093 C CA . GLY B 1 60 ? 7.871 36.781 5.938 1 96.25 60 GLY B CA 1
ATOM 3094 C C . GLY B 1 60 ? 7.777 38.062 6.738 1 96.25 60 GLY B C 1
ATOM 3095 O O . GLY B 1 60 ? 6.77 38.312 7.402 1 96.25 60 GLY B O 1
ATOM 3096 N N . GLU B 1 61 ? 8.805 38.875 6.727 1 97.38 61 GLU B N 1
ATOM 3097 C CA . GLU B 1 61 ? 8.938 40.094 7.527 1 97.38 61 GLU B CA 1
ATOM 3098 C C . GLU B 1 61 ? 7.805 41.094 7.23 1 97.38 61 GLU B C 1
ATOM 3100 O O . GLU B 1 61 ? 7.188 41.625 8.148 1 97.38 61 GLU B O 1
ATOM 3105 N N . SER B 1 62 ? 7.578 41.312 5.977 1 97.75 62 SER B N 1
ATOM 3106 C CA . SER B 1 62 ? 6.555 42.25 5.582 1 97.75 62 SER B CA 1
ATOM 3107 C C . SER B 1 62 ? 5.18 41.844 6.086 1 97.75 62 SER B C 1
ATOM 3109 O O . SER B 1 62 ? 4.375 42.688 6.496 1 97.75 62 SER B O 1
ATOM 3111 N N . VAL B 1 63 ? 4.891 40.562 6.016 1 98.31 63 VAL B N 1
ATOM 3112 C CA . VAL B 1 63 ? 3.617 40.031 6.48 1 98.31 63 VAL B CA 1
ATOM 3113 C C . VAL B 1 63 ? 3.496 40.219 7.988 1 98.31 63 VAL B C 1
ATOM 3115 O O . VAL B 1 63 ? 2.451 40.625 8.484 1 98.31 63 VAL B O 1
ATOM 3118 N N . ILE B 1 64 ? 4.555 39.938 8.719 1 98.12 64 ILE B N 1
ATOM 3119 C CA . ILE B 1 64 ? 4.566 40.062 10.172 1 98.12 64 ILE B CA 1
ATOM 3120 C C . ILE B 1 64 ? 4.367 41.531 10.578 1 98.12 64 ILE B C 1
ATOM 3122 O O . ILE B 1 64 ? 3.645 41.812 11.531 1 98.12 64 ILE B O 1
ATOM 3126 N N . ASP B 1 65 ? 5.02 42.469 9.828 1 98 65 ASP B N 1
ATOM 3127 C CA . ASP B 1 65 ? 4.824 43.875 10.078 1 98 65 ASP B CA 1
ATOM 3128 C C . ASP B 1 65 ? 3.35 44.25 9.953 1 98 65 ASP B C 1
ATOM 3130 O O . ASP B 1 65 ? 2.816 45 10.797 1 98 65 ASP B O 1
ATOM 3134 N N . SER B 1 66 ? 2.773 43.75 8.93 1 98.06 66 SER B N 1
ATOM 3135 C CA . SER B 1 66 ? 1.357 44.031 8.695 1 98.06 66 SER B CA 1
ATOM 3136 C C . SER B 1 66 ? 0.496 43.438 9.82 1 98.06 66 SER B C 1
ATOM 3138 O O . SER B 1 66 ? -0.443 44.094 10.281 1 98.06 66 SER B O 1
ATOM 3140 N N . LEU B 1 67 ? 0.745 42.219 10.234 1 98.44 67 LEU B N 1
ATOM 3141 C CA . LEU B 1 67 ? 0.001 41.594 11.312 1 98.44 67 LEU B CA 1
ATOM 3142 C C . LEU B 1 67 ? 0.136 42.375 12.609 1 98.44 67 LEU B C 1
ATOM 3144 O O . LEU B 1 67 ? -0.838 42.531 13.352 1 98.44 67 LEU B O 1
ATOM 3148 N N . ALA B 1 68 ? 1.342 42.875 12.898 1 97.88 68 ALA B N 1
ATOM 3149 C CA . ALA B 1 68 ? 1.589 43.656 14.094 1 97.88 68 ALA B CA 1
ATOM 3150 C C . ALA B 1 68 ? 0.748 44.938 14.086 1 97.88 68 ALA B C 1
ATOM 3152 O O . ALA B 1 68 ? 0.193 45.312 15.117 1 97.88 68 ALA B O 1
ATOM 3153 N N . GLU B 1 69 ? 0.689 45.562 12.953 1 97.94 69 GLU B N 1
ATOM 3154 C CA . GLU B 1 69 ? -0.102 46.781 12.805 1 97.94 69 GLU B CA 1
ATOM 3155 C C . GLU B 1 69 ? -1.581 46.531 13.07 1 97.94 69 GLU B C 1
ATOM 3157 O O . GLU B 1 69 ? -2.297 47.406 13.562 1 97.94 69 GLU B O 1
ATOM 3162 N N . LEU B 1 70 ? -1.984 45.281 12.734 1 98 70 LEU B N 1
ATOM 3163 C CA . LEU B 1 70 ? -3.379 44.906 12.914 1 98 70 LEU B CA 1
ATOM 3164 C C . LEU B 1 70 ? -3.637 44.469 14.352 1 98 70 LEU B C 1
ATOM 3166 O O . LEU B 1 70 ? -4.777 44.156 14.719 1 98 70 LEU B O 1
ATOM 3170 N N . GLY B 1 71 ? -2.59 44.344 15.141 1 97.38 71 GLY B N 1
ATOM 3171 C CA . GLY B 1 71 ? -2.738 44 16.547 1 97.38 71 GLY B CA 1
ATOM 3172 C C . GLY B 1 71 ? -2.723 42.531 16.797 1 97.38 71 GLY B C 1
ATOM 3173 O O . GLY B 1 71 ? -3.131 42.062 17.875 1 97.38 71 GLY B O 1
ATOM 3174 N N . ILE B 1 72 ? -2.307 41.719 15.812 1 97.88 72 ILE B N 1
ATOM 3175 C CA . ILE B 1 72 ? -2.236 40.25 15.969 1 97.88 72 ILE B CA 1
ATOM 3176 C C . ILE B 1 72 ? -1.124 39.906 16.953 1 97.88 72 ILE B C 1
ATOM 3178 O O . ILE B 1 72 ? -0.008 40.406 16.844 1 97.88 72 ILE B O 1
ATOM 3182 N N . LYS B 1 73 ? -1.419 39 17.844 1 96.62 73 LYS B N 1
ATOM 3183 C CA . LYS B 1 73 ? -0.451 38.656 18.891 1 96.62 73 LYS B CA 1
ATOM 3184 C C . LYS B 1 73 ? -0.028 37.219 18.812 1 96.62 73 LYS B C 1
ATOM 3186 O O . LYS B 1 73 ? 0.955 36.812 19.438 1 96.62 73 LYS B O 1
ATOM 3191 N N . LEU B 1 74 ? -0.667 36.406 17.984 1 98.12 74 LEU B N 1
ATOM 3192 C CA . LEU B 1 74 ? -0.437 34.969 17.969 1 98.12 74 LEU B CA 1
ATOM 3193 C C . LEU B 1 74 ? -0.526 34.406 16.547 1 98.12 74 LEU B C 1
ATOM 3195 O O . LEU B 1 74 ? -1.466 34.719 15.812 1 98.12 74 LEU B O 1
ATOM 3199 N N . ILE B 1 75 ? 0.519 33.719 16.156 1 98.38 75 ILE B N 1
ATOM 3200 C CA . ILE B 1 75 ? 0.516 32.938 14.93 1 98.38 75 ILE B CA 1
ATOM 3201 C C . ILE B 1 75 ? 0.477 31.438 15.266 1 98.38 75 ILE B C 1
ATOM 3203 O O . ILE B 1 75 ? 1.354 30.938 15.969 1 98.38 75 ILE B O 1
ATOM 3207 N N . LEU B 1 76 ? -0.57 30.812 14.844 1 98.25 76 LEU B N 1
ATOM 3208 C CA . LEU B 1 76 ? -0.741 29.375 15.031 1 98.25 76 LEU B CA 1
ATOM 3209 C C . LEU B 1 76 ? -0.4 28.625 13.75 1 98.25 76 LEU B C 1
ATOM 3211 O O . LEU B 1 76 ? -1.127 28.719 12.758 1 98.25 76 LEU B O 1
ATOM 3215 N N . CYS B 1 77 ? 0.689 27.891 13.773 1 96.88 77 CYS B N 1
ATOM 3216 C CA . CYS B 1 77 ? 0.998 26.984 12.656 1 96.88 77 CYS B CA 1
ATOM 3217 C C . CYS B 1 77 ? 0.289 25.656 12.828 1 96.88 77 CYS B C 1
ATOM 3219 O O . CYS B 1 77 ? 0.527 24.938 13.797 1 96.88 77 CYS B O 1
ATOM 3221 N N . ARG B 1 78 ? -0.58 25.328 11.906 1 96.62 78 ARG B N 1
ATOM 3222 C CA . ARG B 1 78 ? -1.269 24.047 12.031 1 96.62 78 ARG B CA 1
ATOM 3223 C C . ARG B 1 78 ? -0.468 22.922 11.375 1 96.62 78 ARG B C 1
ATOM 3225 O O . ARG B 1 78 ? -1.023 22.109 10.633 1 96.62 78 ARG B O 1
ATOM 3232 N N . CYS B 1 79 ? 0.814 22.906 11.523 1 93.12 79 CYS B N 1
ATOM 3233 C CA . CYS B 1 79 ? 1.818 21.953 11.07 1 93.12 79 CYS B CA 1
ATOM 3234 C C . CYS B 1 79 ? 3 21.906 12.031 1 93.12 79 CYS B C 1
ATOM 3236 O O . CYS B 1 79 ? 3.115 22.75 12.922 1 93.12 79 CYS B O 1
ATOM 3238 N N . ALA B 1 80 ? 3.805 20.922 11.867 1 89.62 80 ALA B N 1
ATOM 3239 C CA . ALA B 1 80 ? 4.961 20.781 12.75 1 89.62 80 ALA B CA 1
ATOM 3240 C C . ALA B 1 80 ? 6.066 21.75 12.367 1 89.62 80 ALA B C 1
ATOM 3242 O O . ALA B 1 80 ? 6.77 22.281 13.234 1 89.62 80 ALA B O 1
ATOM 3243 N N . GLY B 1 81 ? 6.238 21.953 11.109 1 85.56 81 GLY B N 1
ATOM 3244 C CA . GLY B 1 81 ? 7.281 22.844 10.625 1 85.56 81 GLY B CA 1
ATOM 3245 C C . GLY B 1 81 ? 6.891 24.312 10.695 1 85.56 81 GLY B C 1
ATOM 3246 O O . GLY B 1 81 ? 5.703 24.641 10.766 1 85.56 81 GLY B O 1
ATOM 3247 N N . TYR B 1 82 ? 7.895 25.188 10.766 1 89.25 82 TYR B N 1
ATOM 3248 C CA . TYR B 1 82 ? 7.633 26.625 10.844 1 89.25 82 TYR B CA 1
ATOM 3249 C C . TYR B 1 82 ? 8.672 27.406 10.062 1 89.25 82 TYR B C 1
ATOM 3251 O O . TYR B 1 82 ? 8.984 28.562 10.406 1 89.25 82 TYR B O 1
ATOM 3259 N N . ASN B 1 83 ? 9.219 26.75 9.055 1 83.62 83 ASN B N 1
ATOM 3260 C CA . ASN B 1 83 ? 10.258 27.375 8.242 1 83.62 83 ASN B CA 1
ATOM 3261 C C . ASN B 1 83 ? 9.719 28.562 7.457 1 83.62 83 ASN B C 1
ATOM 3263 O O . ASN B 1 83 ? 10.484 29.438 7.059 1 83.62 83 ASN B O 1
ATOM 3267 N N . ASN B 1 84 ? 8.484 28.609 7.266 1 89.06 84 ASN B N 1
ATOM 3268 C CA . ASN B 1 84 ? 7.852 29.656 6.465 1 89.06 84 ASN B CA 1
ATOM 3269 C C . ASN B 1 84 ? 7.574 30.906 7.289 1 89.06 84 ASN B C 1
ATOM 3271 O O . ASN B 1 84 ? 7.094 31.906 6.762 1 89.06 84 ASN B O 1
ATOM 3275 N N . VAL B 1 85 ? 7.922 30.953 8.57 1 95.12 85 VAL B N 1
ATOM 3276 C CA . VAL B 1 85 ? 7.641 32.062 9.469 1 95.12 85 VAL B CA 1
ATOM 3277 C C . VAL B 1 85 ? 8.945 32.781 9.836 1 95.12 85 VAL B C 1
ATOM 3279 O O . VAL B 1 85 ? 9.898 32.125 10.297 1 95.12 85 VAL B O 1
ATOM 3282 N N . ASN B 1 86 ? 9.016 34.094 9.625 1 95.88 86 ASN B N 1
ATOM 3283 C CA . ASN B 1 86 ? 10.172 34.875 10.039 1 95.88 86 ASN B CA 1
ATOM 3284 C C . ASN B 1 86 ? 10.164 35.156 11.539 1 95.88 86 ASN B C 1
ATOM 3286 O O . ASN B 1 86 ? 9.586 36.125 12 1 95.88 86 ASN B O 1
ATOM 3290 N N . LEU B 1 87 ? 10.859 34.375 12.297 1 96.44 87 LEU B N 1
ATOM 3291 C CA . LEU B 1 87 ? 10.82 34.406 13.758 1 96.44 87 LEU B CA 1
ATOM 3292 C C . LEU B 1 87 ? 11.469 35.688 14.289 1 96.44 87 LEU B C 1
ATOM 3294 O O . LEU B 1 87 ? 11.055 36.219 15.32 1 96.44 87 LEU B O 1
ATOM 3298 N N . LYS B 1 88 ? 12.477 36.219 13.57 1 96.25 88 LYS B N 1
ATOM 3299 C CA . LYS B 1 88 ? 13.117 37.469 13.977 1 96.25 88 LYS B CA 1
ATOM 3300 C C . LYS B 1 88 ? 12.125 38.625 13.961 1 96.25 88 LYS B C 1
ATOM 3302 O O . LYS B 1 88 ? 12.109 39.438 14.875 1 96.25 88 LYS B O 1
ATOM 3307 N N . ALA B 1 89 ? 11.383 38.656 12.93 1 97.19 89 ALA B N 1
ATOM 3308 C CA . ALA B 1 89 ? 10.352 39.688 12.828 1 97.19 89 ALA B CA 1
ATOM 3309 C C . ALA B 1 89 ? 9.289 39.531 13.914 1 97.19 89 ALA B C 1
ATOM 3311 O O . ALA B 1 89 ? 8.797 40.5 14.461 1 97.19 89 ALA B O 1
ATOM 3312 N N . CYS B 1 90 ? 8.906 38.281 14.227 1 97.69 90 CYS B N 1
ATOM 3313 C CA . CYS B 1 90 ? 7.945 38.031 15.281 1 97.69 90 CYS B CA 1
ATOM 3314 C C . CYS B 1 90 ? 8.453 38.531 16.625 1 97.69 90 CYS B C 1
ATOM 3316 O O . CYS B 1 90 ? 7.699 39.125 17.391 1 97.69 90 CYS B O 1
ATOM 3318 N N . LYS B 1 91 ? 9.695 38.281 16.906 1 96.5 91 LYS B N 1
ATOM 3319 C CA . LYS B 1 91 ? 10.32 38.75 18.141 1 96.5 91 LYS B CA 1
ATOM 3320 C C . LYS B 1 91 ? 10.273 40.281 18.25 1 96.5 91 LYS B C 1
ATOM 3322 O O . LYS B 1 91 ? 9.922 40.812 19.297 1 96.5 91 LYS B O 1
ATOM 3327 N N . LYS B 1 92 ? 10.656 40.906 17.172 1 96.88 92 LYS B N 1
ATOM 3328 C CA . LYS B 1 92 ? 10.688 42.344 17.109 1 96.88 92 LYS B CA 1
ATOM 3329 C C . LYS B 1 92 ? 9.336 42.938 17.5 1 96.88 92 LYS B C 1
ATOM 3331 O O . LYS B 1 92 ? 9.273 43.969 18.172 1 96.88 92 LYS B O 1
ATOM 3336 N N . HIS B 1 93 ? 8.242 42.312 17.109 1 97.25 93 HIS B N 1
ATOM 3337 C CA . HIS B 1 93 ? 6.91 42.875 17.312 1 97.25 93 HIS B CA 1
ATOM 3338 C C . HIS B 1 93 ? 6.211 42.219 18.5 1 97.25 93 HIS B C 1
ATOM 3340 O O . HIS B 1 93 ? 5.07 42.531 18.812 1 97.25 93 HIS B O 1
ATOM 3346 N N . GLY B 1 94 ? 6.852 41.219 19.125 1 96 94 GLY B N 1
ATOM 3347 C CA . GLY B 1 94 ? 6.285 40.531 20.266 1 96 94 GLY B CA 1
ATOM 3348 C C . GLY B 1 94 ? 5.141 39.625 19.891 1 96 94 GLY B C 1
ATOM 3349 O O . GLY B 1 94 ? 4.168 39.5 20.641 1 96 94 GLY B O 1
ATOM 3350 N N . ILE B 1 95 ? 5.152 39.062 18.75 1 97.38 95 ILE B N 1
ATOM 3351 C CA . ILE B 1 95 ? 4.133 38.094 18.297 1 97.38 95 ILE B CA 1
ATOM 3352 C C . ILE B 1 95 ? 4.559 36.688 18.656 1 97.38 95 ILE B C 1
ATOM 3354 O O . ILE B 1 95 ? 5.652 36.25 18.281 1 97.38 95 ILE B O 1
ATOM 3358 N N . THR B 1 96 ? 3.725 35.969 19.391 1 97.56 96 THR B N 1
ATOM 3359 C CA . THR B 1 96 ? 3.994 34.594 19.781 1 97.56 96 THR B CA 1
ATOM 3360 C C . THR B 1 96 ? 3.695 33.625 18.625 1 97.56 96 THR B C 1
ATOM 3362 O O . THR B 1 96 ? 2.713 33.812 17.906 1 97.56 96 THR B O 1
ATOM 3365 N N . VAL B 1 97 ? 4.562 32.656 18.422 1 97.69 97 VAL B N 1
ATOM 3366 C CA . VAL B 1 97 ? 4.359 31.625 17.406 1 97.69 97 VAL B CA 1
ATOM 3367 C C . VAL B 1 97 ? 4.207 30.266 18.047 1 97.69 97 VAL B C 1
ATOM 3369 O O . VAL B 1 97 ? 4.98 29.906 18.953 1 97.69 97 VAL B O 1
ATOM 3372 N N . ALA B 1 98 ? 3.162 29.594 17.688 1 97.31 98 ALA B N 1
ATOM 3373 C CA . ALA B 1 98 ? 2.928 28.234 18.156 1 97.31 98 ALA B CA 1
ATOM 3374 C C . ALA B 1 98 ? 2.773 27.266 16.984 1 97.31 98 ALA B C 1
ATOM 3376 O O . ALA B 1 98 ? 2.4 27.688 15.883 1 97.31 98 ALA B O 1
ATOM 3377 N N . ARG B 1 99 ? 3.109 26.031 17.188 1 96.12 99 ARG B N 1
ATOM 3378 C CA . ARG B 1 99 ? 3.018 24.984 16.172 1 96.12 99 ARG B CA 1
ATOM 3379 C C . ARG B 1 99 ? 2.375 23.719 16.734 1 96.12 99 ARG B C 1
ATOM 3381 O O . ARG B 1 99 ? 2.027 23.672 17.906 1 96.12 99 ARG B O 1
ATOM 3388 N N . VAL B 1 100 ? 2.098 22.766 15.859 1 95.94 100 VAL B N 1
ATOM 3389 C CA . VAL B 1 100 ? 1.629 21.438 16.234 1 95.94 100 VAL B CA 1
ATOM 3390 C C . VAL B 1 100 ? 2.781 20.438 16.156 1 95.94 100 VAL B C 1
ATOM 3392 O O . VAL B 1 100 ? 3.055 19.891 15.086 1 95.94 100 VAL B O 1
ATOM 3395 N N . PRO B 1 101 ? 3.422 20.219 17.234 1 89.19 101 PRO B N 1
ATOM 3396 C CA . PRO B 1 101 ? 4.645 19.406 17.172 1 89.19 101 PRO B CA 1
ATOM 3397 C C . PRO B 1 101 ? 4.379 17.969 16.75 1 89.19 101 PRO B C 1
ATOM 3399 O O . PRO B 1 101 ? 5.211 17.359 16.062 1 89.19 101 PRO B O 1
ATOM 3402 N N . LYS B 1 102 ? 3.281 17.406 17.25 1 88.69 102 LYS B N 1
ATOM 3403 C CA . LYS B 1 102 ? 2.922 16.031 16.938 1 88.69 102 LYS B CA 1
ATOM 3404 C C . LYS B 1 102 ? 1.431 15.906 16.641 1 88.69 102 LYS B C 1
ATOM 3406 O O . LYS B 1 102 ? 0.604 16.531 17.312 1 88.69 102 LYS B O 1
ATOM 3411 N N . TYR B 1 103 ? 1.132 15.289 15.68 1 89 103 TYR B N 1
ATOM 3412 C CA . TYR B 1 103 ? -0.275 15.039 15.383 1 89 103 TYR B CA 1
ATOM 3413 C C . TYR B 1 103 ? -0.542 13.555 15.211 1 89 103 TYR B C 1
ATOM 3415 O O . TYR B 1 103 ? -1.556 13.039 15.688 1 89 103 TYR B O 1
ATOM 3423 N N . SER B 1 104 ? 0.222 12.82 14.453 1 93.5 104 SER B N 1
ATOM 3424 C CA . SER B 1 104 ? 0.143 11.367 14.367 1 93.5 104 SER B CA 1
ATOM 3425 C C . SER B 1 104 ? 1.394 10.781 13.719 1 93.5 104 SER B C 1
ATOM 3427 O O . SER B 1 104 ? 1.488 10.719 12.484 1 93.5 104 SER B O 1
ATOM 3429 N N . PRO B 1 105 ? 2.275 10.359 14.531 1 95.31 105 PRO B N 1
ATOM 3430 C CA . PRO B 1 105 ? 3.439 9.719 13.914 1 95.31 105 PRO B CA 1
ATOM 3431 C C . PRO B 1 105 ? 3.074 8.469 13.117 1 95.31 105 PRO B C 1
ATOM 3433 O O . PRO B 1 105 ? 3.828 8.047 12.234 1 95.31 105 PRO B O 1
ATOM 3436 N N . TYR B 1 106 ? 1.902 7.883 13.43 1 98.44 106 TYR B N 1
ATOM 3437 C CA . TYR B 1 106 ? 1.438 6.695 12.711 1 98.44 106 TYR B CA 1
ATOM 3438 C C . TYR B 1 106 ? 1.073 7.035 11.273 1 98.44 106 TYR B C 1
ATOM 3440 O O . TYR B 1 106 ? 1.362 6.266 10.359 1 98.44 106 TYR B O 1
ATOM 3448 N N . ALA B 1 107 ? 0.489 8.258 11.07 1 98.44 107 ALA B N 1
ATOM 3449 C CA . ALA B 1 107 ? 0.041 8.664 9.742 1 98.44 107 ALA B CA 1
ATOM 3450 C C . ALA B 1 107 ? 1.195 8.641 8.742 1 98.44 107 ALA B C 1
ATOM 3452 O O . ALA B 1 107 ? 1.106 7.988 7.699 1 98.44 107 ALA B O 1
ATOM 3453 N N . THR B 1 108 ? 2.287 9.266 9.086 1 98.12 108 THR B N 1
ATOM 3454 C CA . THR B 1 108 ? 3.414 9.383 8.164 1 98.12 108 THR B CA 1
ATOM 3455 C C . THR B 1 108 ? 4.148 8.047 8.039 1 98.12 108 THR B C 1
ATOM 3457 O O . THR B 1 108 ? 4.57 7.672 6.941 1 98.12 108 THR B O 1
ATOM 3460 N N . ALA B 1 109 ? 4.312 7.301 9.148 1 98.81 109 ALA B N 1
ATOM 3461 C CA . ALA B 1 109 ? 4.988 6.004 9.109 1 98.81 109 ALA B CA 1
ATOM 3462 C C . ALA B 1 109 ? 4.242 5.023 8.203 1 98.81 109 ALA B C 1
ATOM 3464 O O . ALA B 1 109 ? 4.84 4.398 7.328 1 98.81 109 ALA B O 1
ATOM 3465 N N . GLU B 1 110 ? 2.936 4.961 8.422 1 98.94 110 GLU B N 1
ATOM 3466 C CA . GLU B 1 110 ? 2.107 4.027 7.664 1 98.94 110 GLU B CA 1
ATOM 3467 C C . GLU B 1 110 ? 2.025 4.426 6.191 1 98.94 110 GLU B C 1
ATOM 3469 O O . GLU B 1 110 ? 1.953 3.566 5.312 1 98.94 110 GLU B O 1
ATOM 3474 N N . HIS B 1 111 ? 2.072 5.746 5.934 1 98.88 111 HIS B N 1
ATOM 3475 C CA . HIS B 1 111 ? 2.072 6.211 4.555 1 98.88 111 HIS B CA 1
ATOM 3476 C C . HIS B 1 111 ? 3.363 5.824 3.84 1 98.88 111 HIS B C 1
ATOM 3478 O O . HIS B 1 111 ? 3.344 5.488 2.652 1 98.88 111 HIS B O 1
ATOM 3484 N N . SER B 1 112 ? 4.484 5.871 4.559 1 98.94 112 SER B N 1
ATOM 3485 C CA . SER B 1 112 ? 5.746 5.434 3.973 1 98.94 112 SER B CA 1
ATOM 3486 C C . SER B 1 112 ? 5.668 3.979 3.518 1 98.94 112 SER B C 1
ATOM 3488 O O . SER B 1 112 ? 6.133 3.639 2.428 1 98.94 112 SER B O 1
ATOM 3490 N N . VAL B 1 113 ? 5.031 3.154 4.305 1 98.94 113 VAL B N 1
ATOM 3491 C CA . VAL B 1 113 ? 4.879 1.745 3.959 1 98.94 113 VAL B CA 1
ATOM 3492 C C . VAL B 1 113 ? 3.875 1.599 2.818 1 98.94 113 VAL B C 1
ATOM 3494 O O . VAL B 1 113 ? 4.031 0.734 1.952 1 98.94 113 VAL B O 1
ATOM 3497 N N . ALA B 1 114 ? 2.842 2.463 2.811 1 98.94 114 ALA B N 1
ATOM 3498 C CA . ALA B 1 114 ? 1.893 2.465 1.701 1 98.94 114 ALA B CA 1
ATOM 3499 C C . ALA B 1 114 ? 2.594 2.76 0.378 1 98.94 114 ALA B C 1
ATOM 3501 O O . ALA B 1 114 ? 2.301 2.133 -0.641 1 98.94 114 ALA B O 1
ATOM 3502 N N . LEU B 1 115 ? 3.537 3.74 0.426 1 98.94 115 LEU B N 1
ATOM 3503 C CA . LEU B 1 115 ? 4.312 4.043 -0.773 1 98.94 115 LEU B CA 1
ATOM 3504 C C . LEU B 1 115 ? 5.129 2.832 -1.214 1 98.94 115 LEU B C 1
ATOM 3506 O O . LEU B 1 115 ? 5.152 2.494 -2.398 1 98.94 115 LEU B O 1
ATOM 3510 N N . MET B 1 116 ? 5.773 2.135 -0.241 1 98.94 116 MET B N 1
ATOM 3511 C CA . MET B 1 116 ? 6.578 0.952 -0.534 1 98.94 116 MET B CA 1
ATOM 3512 C C . MET B 1 116 ? 5.746 -0.108 -1.251 1 98.94 116 MET B C 1
ATOM 3514 O O . MET B 1 116 ? 6.145 -0.607 -2.305 1 98.94 116 MET B O 1
ATOM 3518 N N . LEU B 1 117 ? 4.598 -0.39 -0.687 1 98.94 117 LEU B N 1
ATOM 3519 C CA . LEU B 1 117 ? 3.805 -1.517 -1.165 1 98.94 117 LEU B CA 1
ATOM 3520 C C . LEU B 1 117 ? 3.137 -1.186 -2.496 1 98.94 117 LEU B C 1
ATOM 3522 O O . LEU B 1 117 ? 2.992 -2.057 -3.357 1 98.94 117 LEU B O 1
ATOM 3526 N N . THR B 1 118 ? 2.672 0.107 -2.664 1 98.88 118 THR B N 1
ATOM 3527 C CA . THR B 1 118 ? 2.098 0.521 -3.939 1 98.88 118 THR B CA 1
ATOM 3528 C C . THR B 1 118 ? 3.113 0.363 -5.066 1 98.88 118 THR B C 1
ATOM 3530 O O . THR B 1 118 ? 2.793 -0.178 -6.129 1 98.88 118 THR B O 1
ATOM 3533 N N . LEU B 1 119 ? 4.336 0.78 -4.805 1 98.81 119 LEU B N 1
ATOM 3534 C CA . LEU B 1 119 ? 5.406 0.672 -5.793 1 98.81 119 LEU B CA 1
ATOM 3535 C C . LEU B 1 119 ? 5.785 -0.786 -6.027 1 98.81 119 LEU B C 1
ATOM 3537 O O . LEU B 1 119 ? 5.973 -1.206 -7.172 1 98.81 119 LEU B O 1
ATOM 3541 N N . ASN B 1 120 ? 5.875 -1.563 -4.961 1 98.81 120 ASN B N 1
ATOM 3542 C CA . ASN B 1 120 ? 6.305 -2.957 -5.016 1 98.81 120 ASN B CA 1
ATOM 3543 C C . ASN B 1 120 ? 5.289 -3.826 -5.754 1 98.81 120 ASN B C 1
ATOM 3545 O O . ASN B 1 120 ? 5.652 -4.582 -6.66 1 98.81 120 ASN B O 1
ATOM 3549 N N . ARG B 1 121 ? 4.008 -3.602 -5.43 1 98.81 121 ARG B N 1
ATOM 3550 C CA . ARG B 1 121 ? 2.986 -4.504 -5.957 1 98.81 121 ARG B CA 1
ATOM 3551 C C . ARG B 1 121 ? 2.225 -3.857 -7.109 1 98.81 121 ARG B C 1
ATOM 3553 O O . ARG B 1 121 ? 1.331 -4.473 -7.691 1 98.81 121 ARG B O 1
ATOM 3560 N N . LYS B 1 122 ? 2.576 -2.617 -7.457 1 98.62 122 LYS B N 1
ATOM 3561 C CA . LYS B 1 122 ? 2.061 -1.873 -8.602 1 98.62 122 LYS B CA 1
ATOM 3562 C C . LYS B 1 122 ? 0.536 -1.813 -8.578 1 98.62 122 LYS B C 1
ATOM 3564 O O . LYS B 1 122 ? -0.115 -1.982 -9.609 1 98.62 122 LYS B O 1
ATOM 3569 N N . THR B 1 123 ? -0.001 -1.567 -7.391 1 98.69 123 THR B N 1
ATOM 3570 C CA . THR B 1 123 ? -1.453 -1.526 -7.266 1 98.69 123 THR B CA 1
ATOM 3571 C C . THR B 1 123 ? -2.029 -0.323 -8.008 1 98.69 123 THR B C 1
ATOM 3573 O O . THR B 1 123 ? -3.15 -0.379 -8.516 1 98.69 123 THR B O 1
ATOM 3576 N N . HIS B 1 124 ? -1.247 0.802 -8.109 1 98.12 124 HIS B N 1
ATOM 3577 C CA . HIS B 1 124 ? -1.683 1.983 -8.852 1 98.12 124 HIS B CA 1
ATOM 3578 C C . HIS B 1 124 ? -1.803 1.688 -10.344 1 98.12 124 HIS B C 1
ATOM 3580 O O . HIS B 1 124 ? -2.746 2.141 -10.992 1 98.12 124 HIS B O 1
ATOM 3586 N N . ARG B 1 125 ? -0.9 0.884 -10.875 1 97.81 125 ARG B N 1
ATOM 3587 C CA . ARG B 1 125 ? -0.958 0.497 -12.281 1 97.81 125 ARG B CA 1
ATOM 3588 C C . ARG B 1 125 ? -2.088 -0.496 -12.531 1 97.81 125 ARG B C 1
ATOM 3590 O O . ARG B 1 125 ? -2.809 -0.386 -13.523 1 97.81 125 ARG B O 1
ATOM 3597 N N . ALA B 1 126 ? -2.203 -1.481 -11.641 1 98.12 126 ALA B N 1
ATOM 3598 C CA . ALA B 1 126 ? -3.291 -2.449 -11.75 1 98.12 126 ALA B CA 1
ATOM 3599 C C . ALA B 1 126 ? -4.648 -1.749 -11.758 1 98.12 126 ALA B C 1
ATOM 3601 O O . ALA B 1 126 ? -5.523 -2.094 -12.555 1 98.12 126 ALA B O 1
ATOM 3602 N N . TYR B 1 127 ? -4.816 -0.726 -10.883 1 97.94 127 TYR B N 1
ATOM 3603 C CA . TYR B 1 127 ? -6.039 0.061 -10.797 1 97.94 127 TYR B CA 1
ATOM 3604 C C . TYR B 1 127 ? -6.398 0.66 -12.148 1 97.94 127 TYR B C 1
ATOM 3606 O O . TYR B 1 127 ? -7.547 0.573 -12.594 1 97.94 127 TYR B O 1
ATOM 3614 N N . ASN B 1 128 ? -5.441 1.237 -12.797 1 96.62 128 ASN B N 1
ATOM 3615 C CA . ASN B 1 128 ? -5.664 1.888 -14.086 1 96.62 128 ASN B CA 1
ATOM 3616 C C . ASN B 1 128 ? -5.91 0.868 -15.195 1 96.62 128 ASN B C 1
ATOM 3618 O O . ASN B 1 128 ? -6.805 1.052 -16.016 1 96.62 128 ASN B O 1
ATOM 3622 N N . ARG B 1 129 ? -5.188 -0.23 -15.18 1 96.31 129 ARG B N 1
ATOM 3623 C CA . ARG B 1 129 ? -5.258 -1.222 -16.25 1 96.31 129 ARG B CA 1
ATOM 3624 C C . ARG B 1 129 ? -6.617 -1.91 -16.266 1 96.31 129 ARG B C 1
ATOM 3626 O O . ARG B 1 129 ? -7.23 -2.059 -17.328 1 96.31 129 ARG B O 1
ATOM 3633 N N . VAL B 1 130 ? -7.086 -2.32 -15.141 1 95.75 130 VAL B N 1
ATOM 3634 C CA . VAL B 1 130 ? -8.336 -3.074 -15.078 1 95.75 130 VAL B CA 1
ATOM 3635 C C . VAL B 1 130 ? -9.492 -2.197 -15.547 1 95.75 130 VAL B C 1
ATOM 3637 O O . VAL B 1 130 ? -10.43 -2.688 -16.172 1 95.75 130 VAL B O 1
ATOM 3640 N N . ARG B 1 131 ? -9.414 -0.927 -15.289 1 93.94 131 ARG B N 1
ATOM 3641 C CA . ARG B 1 131 ? -10.469 -0 -15.68 1 93.94 131 ARG B CA 1
ATOM 3642 C C . ARG B 1 131 ? -10.484 0.207 -17.188 1 93.94 131 ARG B C 1
ATOM 3644 O O . ARG B 1 131 ? -11.484 0.656 -17.75 1 93.94 131 ARG B O 1
ATOM 3651 N N . GLU B 1 132 ? -9.375 -0.129 -17.828 1 93.44 132 GLU B N 1
ATOM 3652 C CA . GLU B 1 132 ? -9.297 -0.084 -19.297 1 93.44 132 GLU B CA 1
ATOM 3653 C C . GLU B 1 132 ? -9.547 -1.461 -19.906 1 93.44 132 GLU B C 1
ATOM 3655 O O . GLU B 1 132 ? -9.375 -1.653 -21.109 1 93.44 132 GLU B O 1
ATOM 3660 N N . GLY B 1 133 ? -9.844 -2.418 -19.031 1 94.25 133 GLY B N 1
ATOM 3661 C CA . GLY B 1 133 ? -10.164 -3.76 -19.484 1 94.25 133 GLY B CA 1
ATOM 3662 C C . GLY B 1 133 ? -8.938 -4.645 -19.641 1 94.25 133 GLY B C 1
ATOM 3663 O O . GLY B 1 133 ? -9.016 -5.727 -20.219 1 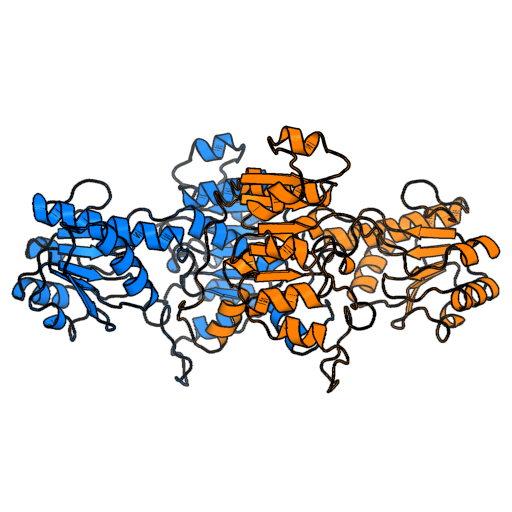94.25 133 GLY B O 1
ATOM 3664 N N . ASP B 1 134 ? -7.824 -4.164 -19.234 1 96.25 134 ASP B N 1
ATOM 3665 C CA . ASP B 1 134 ? -6.602 -4.957 -19.266 1 96.25 134 ASP B CA 1
ATOM 3666 C C . ASP B 1 134 ? -6.363 -5.652 -17.922 1 96.25 134 ASP B C 1
ATOM 3668 O O . ASP B 1 134 ? -5.887 -5.027 -16.969 1 96.25 134 ASP B O 1
ATOM 3672 N N . PHE B 1 135 ? -6.559 -6.965 -17.922 1 96.62 135 PHE B N 1
ATOM 3673 C CA . PHE B 1 135 ? -6.43 -7.758 -16.703 1 96.62 135 PHE B CA 1
ATOM 3674 C C . PHE B 1 135 ? -5.152 -8.586 -16.719 1 96.62 135 PHE B C 1
ATOM 3676 O O . PHE B 1 135 ? -4.965 -9.477 -15.891 1 96.62 135 PHE B O 1
ATOM 3683 N N . SER B 1 136 ? -4.289 -8.383 -17.703 1 96.06 136 SER B N 1
ATOM 3684 C CA . SER B 1 136 ? -2.998 -9.055 -17.719 1 96.06 136 SER B CA 1
ATOM 3685 C C . SER B 1 136 ? -2.109 -8.57 -16.578 1 96.06 136 SER B C 1
ATOM 3687 O O . SER B 1 136 ? -2.227 -7.426 -16.125 1 96.06 136 SER B O 1
ATOM 3689 N N . ILE B 1 137 ? -1.242 -9.406 -16.078 1 97.06 137 ILE B N 1
ATOM 3690 C CA . ILE B 1 137 ? -0.45 -8.992 -14.922 1 97.06 137 ILE B CA 1
ATOM 3691 C C . ILE B 1 137 ? 1.02 -8.875 -15.32 1 97.06 137 ILE B C 1
ATOM 3693 O O . ILE B 1 137 ? 1.879 -8.617 -14.469 1 97.06 137 ILE B O 1
ATOM 3697 N N . ASN B 1 138 ? 1.274 -9.078 -16.641 1 96 138 ASN B N 1
ATOM 3698 C CA . ASN B 1 138 ? 2.631 -8.836 -17.125 1 96 138 ASN B CA 1
ATOM 3699 C C . ASN B 1 138 ? 3.092 -7.414 -16.812 1 96 138 ASN B C 1
ATOM 3701 O O . ASN B 1 138 ? 2.373 -6.449 -17.078 1 96 138 ASN B O 1
ATOM 3705 N N . GLY B 1 139 ? 4.242 -7.316 -16.234 1 96.44 139 GLY B N 1
ATOM 3706 C CA . GLY B 1 139 ? 4.773 -6.012 -15.883 1 96.44 139 GLY B CA 1
ATOM 3707 C C . GLY B 1 139 ? 4.391 -5.57 -14.484 1 96.44 139 GLY B C 1
ATOM 3708 O O . GLY B 1 139 ? 4.809 -4.504 -14.023 1 96.44 139 GLY B O 1
ATOM 3709 N N . LEU B 1 140 ? 3.664 -6.406 -13.742 1 98.06 140 LEU B N 1
ATOM 3710 C CA . LEU B 1 140 ? 3.191 -6.023 -12.414 1 98.06 140 LEU B CA 1
ATOM 3711 C C . LEU B 1 140 ? 3.869 -6.859 -11.336 1 98.06 140 LEU B C 1
ATOM 3713 O O . LEU B 1 140 ? 3.414 -6.887 -10.188 1 98.06 140 LEU B O 1
ATOM 3717 N N . MET B 1 141 ? 4.941 -7.562 -11.688 1 98.19 141 MET B N 1
ATOM 3718 C CA . MET B 1 141 ? 5.625 -8.445 -10.742 1 98.19 141 MET B CA 1
ATOM 3719 C C . MET B 1 141 ? 6.273 -7.641 -9.625 1 98.19 141 MET B C 1
ATOM 3721 O O . MET B 1 141 ? 6.938 -6.633 -9.883 1 98.19 141 MET B O 1
ATOM 3725 N N . GLY B 1 142 ? 6.031 -8.023 -8.406 1 98.38 142 GLY B N 1
ATOM 3726 C CA . GLY B 1 142 ? 6.695 -7.441 -7.246 1 98.38 142 GLY B CA 1
ATOM 3727 C C . GLY B 1 142 ? 7.68 -8.391 -6.586 1 98.38 142 GLY B C 1
ATOM 3728 O O . GLY B 1 142 ? 8.25 -9.266 -7.246 1 98.38 142 GLY B O 1
ATOM 3729 N N . PHE B 1 143 ? 7.988 -8.156 -5.328 1 98.75 143 PHE B N 1
ATOM 3730 C CA . PHE B 1 143 ? 8.836 -9.031 -4.523 1 98.75 143 PHE B CA 1
ATOM 3731 C C . PHE B 1 143 ? 8.273 -9.195 -3.119 1 98.75 143 PHE B C 1
ATOM 3733 O O . PHE B 1 143 ? 7.434 -8.398 -2.686 1 98.75 143 PHE B O 1
ATOM 3740 N N . ASP B 1 144 ? 8.594 -10.234 -2.461 1 98.75 144 ASP B N 1
ATOM 3741 C CA . ASP B 1 144 ? 8.258 -10.391 -1.051 1 98.75 144 ASP B CA 1
ATOM 3742 C C . ASP B 1 144 ? 9.039 -9.406 -0.184 1 98.75 144 ASP B C 1
ATOM 3744 O O . ASP B 1 144 ? 10.258 -9.305 -0.293 1 98.75 144 ASP B O 1
ATOM 3748 N N . MET B 1 145 ? 8.344 -8.641 0.639 1 98.88 145 MET B N 1
ATOM 3749 C CA . MET B 1 145 ? 9.008 -7.793 1.625 1 98.88 145 MET B CA 1
ATOM 3750 C C . MET B 1 145 ? 9.812 -8.633 2.613 1 98.88 145 MET B C 1
ATOM 3752 O O . MET B 1 145 ? 10.898 -8.227 3.037 1 98.88 145 MET B O 1
ATOM 3756 N N . ASN B 1 146 ? 9.211 -9.773 2.979 1 98.81 146 ASN B N 1
ATOM 3757 C CA . ASN B 1 146 ? 9.859 -10.672 3.924 1 98.81 146 ASN B CA 1
ATOM 3758 C C . ASN B 1 146 ? 11.281 -11.008 3.484 1 98.81 146 ASN B C 1
ATOM 3760 O O . ASN B 1 146 ? 11.508 -11.422 2.344 1 98.81 146 ASN B O 1
ATOM 3764 N N . GLY B 1 147 ? 12.203 -10.727 4.344 1 98.56 147 GLY B N 1
ATOM 3765 C CA . GLY B 1 147 ? 13.586 -11.094 4.09 1 98.56 147 GLY B CA 1
ATOM 3766 C C . GLY B 1 147 ? 14.375 -10.016 3.365 1 98.56 147 GLY B C 1
ATOM 3767 O O . GLY B 1 147 ? 15.594 -10.109 3.238 1 98.56 147 GLY B O 1
ATOM 3768 N N . LYS B 1 148 ? 13.742 -9.008 2.807 1 98.88 148 LYS B N 1
ATOM 3769 C CA . LYS B 1 148 ? 14.453 -7.926 2.123 1 98.88 148 LYS B CA 1
ATOM 3770 C C . LYS B 1 148 ? 15.234 -7.074 3.113 1 98.88 148 LYS B C 1
ATOM 3772 O O . LYS B 1 148 ? 14.805 -6.879 4.254 1 98.88 148 LYS B O 1
ATOM 3777 N N . ASN B 1 149 ? 16.375 -6.559 2.703 1 98.94 149 ASN B N 1
ATOM 3778 C CA . ASN B 1 149 ? 17.172 -5.645 3.5 1 98.94 149 ASN B CA 1
ATOM 3779 C C . ASN B 1 149 ? 16.688 -4.207 3.379 1 98.94 149 ASN B C 1
ATOM 3781 O O . ASN B 1 149 ? 16.656 -3.643 2.285 1 98.94 149 ASN B O 1
ATOM 3785 N N . VAL B 1 150 ? 16.328 -3.635 4.508 1 98.94 150 VAL B N 1
ATOM 3786 C CA . VAL B 1 150 ? 15.797 -2.275 4.496 1 98.94 150 VAL B CA 1
ATOM 3787 C C . VAL B 1 150 ? 16.672 -1.37 5.363 1 98.94 150 VAL B C 1
ATOM 3789 O O . VAL B 1 150 ? 17 -1.715 6.5 1 98.94 150 VAL B O 1
ATOM 3792 N N . GLY B 1 151 ? 17.125 -0.249 4.812 1 98.94 151 GLY B N 1
ATOM 3793 C CA . GLY B 1 151 ? 17.844 0.774 5.551 1 98.94 151 GLY B CA 1
ATOM 3794 C C . GLY B 1 151 ? 16.984 1.957 5.938 1 98.94 151 GLY B C 1
ATOM 3795 O O . GLY B 1 151 ? 16.375 2.596 5.074 1 98.94 151 GLY B O 1
ATOM 3796 N N . ILE B 1 152 ? 16.953 2.252 7.227 1 98.94 152 ILE B N 1
ATOM 3797 C CA . ILE B 1 152 ? 16.172 3.379 7.742 1 98.94 152 ILE B CA 1
ATOM 3798 C C . ILE B 1 152 ? 17.125 4.504 8.156 1 98.94 152 ILE B C 1
ATOM 3800 O O . ILE B 1 152 ? 18.016 4.305 8.992 1 98.94 152 ILE B O 1
ATOM 3804 N N . ILE B 1 153 ? 16.953 5.648 7.543 1 98.88 153 ILE B N 1
ATOM 3805 C CA . ILE B 1 153 ? 17.734 6.82 7.922 1 98.88 153 ILE B CA 1
ATOM 3806 C C . ILE B 1 153 ? 16.875 7.762 8.766 1 98.88 153 ILE B C 1
ATOM 3808 O O . ILE B 1 153 ? 15.953 8.391 8.258 1 98.88 153 ILE B O 1
ATOM 3812 N N . GLY B 1 154 ? 17.203 7.949 9.992 1 98.56 154 GLY B N 1
ATOM 3813 C CA . GLY B 1 154 ? 16.391 8.664 10.961 1 98.56 154 GLY B CA 1
ATOM 3814 C C . GLY B 1 154 ? 15.508 7.75 11.781 1 98.56 154 GLY B C 1
ATOM 3815 O O . GLY B 1 154 ? 14.664 7.035 11.234 1 98.56 154 GLY B O 1
ATOM 3816 N N . THR B 1 155 ? 15.758 7.73 13.133 1 98.31 155 THR B N 1
ATOM 3817 C CA . THR B 1 155 ? 15.023 6.797 13.977 1 98.31 155 THR B CA 1
ATOM 3818 C C . THR B 1 155 ? 14.312 7.539 15.102 1 98.31 155 THR B C 1
ATOM 3820 O O . THR B 1 155 ? 14.25 7.051 16.234 1 98.31 155 THR B O 1
ATOM 3823 N N . GLY B 1 156 ? 13.812 8.812 14.742 1 96.31 156 GLY B N 1
ATOM 3824 C CA . GLY B 1 156 ? 12.828 9.406 15.633 1 96.31 156 GLY B CA 1
ATOM 3825 C C . GLY B 1 156 ? 11.547 8.602 15.734 1 96.31 156 GLY B C 1
ATOM 3826 O O . GLY B 1 156 ? 11.539 7.41 15.422 1 96.31 156 GLY B O 1
ATOM 3827 N N . LYS B 1 157 ? 10.484 9.219 16.203 1 95.62 157 LYS B N 1
ATOM 3828 C CA . LYS B 1 157 ? 9.242 8.492 16.422 1 95.62 157 LYS B CA 1
ATOM 3829 C C . LYS B 1 157 ? 8.75 7.836 15.141 1 95.62 157 LYS B C 1
ATOM 3831 O O . LYS B 1 157 ? 8.367 6.664 15.141 1 95.62 157 LYS B O 1
ATOM 3836 N N . ILE B 1 158 ? 8.742 8.617 14.031 1 97.38 158 ILE B N 1
ATOM 3837 C CA . ILE B 1 158 ? 8.234 8.109 12.766 1 97.38 158 ILE B CA 1
ATOM 3838 C C . ILE B 1 158 ? 9.133 6.977 12.266 1 97.38 158 ILE B C 1
ATOM 3840 O O . ILE B 1 158 ? 8.648 5.902 11.906 1 97.38 158 ILE B O 1
ATOM 3844 N N . GLY B 1 159 ? 10.461 7.191 12.234 1 98.5 159 GLY B N 1
ATOM 3845 C CA . GLY B 1 159 ? 11.406 6.172 11.805 1 98.5 159 GLY B CA 1
ATOM 3846 C C . GLY B 1 159 ? 11.312 4.895 12.617 1 98.5 159 GLY B C 1
ATOM 3847 O O . GLY B 1 159 ? 11.398 3.793 12.07 1 98.5 159 GLY B O 1
ATOM 3848 N N . MET B 1 160 ? 11.148 5.066 13.922 1 98.5 160 MET B N 1
ATOM 3849 C CA . MET B 1 160 ? 11.016 3.922 14.82 1 98.5 160 MET B CA 1
ATOM 3850 C C . MET B 1 160 ? 9.773 3.1 14.477 1 98.5 160 MET B C 1
ATOM 3852 O O . MET B 1 160 ? 9.828 1.869 14.453 1 98.5 160 MET B O 1
ATOM 3856 N N . LEU B 1 161 ? 8.688 3.754 14.195 1 98.69 161 LEU B N 1
ATOM 3857 C CA . LEU B 1 161 ? 7.453 3.057 13.836 1 98.69 161 LEU B CA 1
ATOM 3858 C C . LEU B 1 161 ? 7.613 2.312 12.516 1 98.69 161 LEU B C 1
ATOM 3860 O O . LEU B 1 161 ? 7.105 1.198 12.359 1 98.69 161 LEU B O 1
ATOM 3864 N N . VAL B 1 162 ? 8.305 2.906 11.523 1 98.88 162 VAL B N 1
ATOM 3865 C CA . VAL B 1 162 ? 8.57 2.229 10.258 1 98.88 162 VAL B CA 1
ATOM 3866 C C . VAL B 1 162 ? 9.422 0.986 10.508 1 98.88 162 VAL B C 1
ATOM 3868 O O . VAL B 1 162 ? 9.156 -0.081 9.953 1 98.88 162 VAL B O 1
ATOM 3871 N N . CYS B 1 163 ? 10.43 1.123 11.391 1 98.88 163 CYS B N 1
ATOM 3872 C CA . CYS B 1 163 ? 11.25 -0.016 11.789 1 98.88 163 CYS B CA 1
ATOM 3873 C C . CYS B 1 163 ? 10.391 -1.147 12.328 1 98.88 163 CYS B C 1
ATOM 3875 O O . CYS B 1 163 ? 10.547 -2.303 11.93 1 98.88 163 CYS B O 1
ATOM 3877 N N . LYS B 1 164 ? 9.5 -0.791 13.164 1 98.81 164 LYS B N 1
ATOM 3878 C CA . LYS B 1 164 ? 8.633 -1.777 13.812 1 98.81 164 LYS B CA 1
ATOM 3879 C C . LYS B 1 164 ? 7.77 -2.504 12.781 1 98.81 164 LYS B C 1
ATOM 3881 O O . LYS B 1 164 ? 7.691 -3.734 12.789 1 98.81 164 LYS B O 1
ATOM 3886 N N . ILE B 1 165 ? 7.156 -1.769 11.898 1 98.94 165 ILE B N 1
ATOM 3887 C CA . ILE B 1 165 ? 6.273 -2.346 10.891 1 98.94 165 ILE B CA 1
ATOM 3888 C C . ILE B 1 165 ? 7.062 -3.309 10 1 98.94 165 ILE B C 1
ATOM 3890 O O . ILE B 1 165 ? 6.633 -4.438 9.766 1 98.94 165 ILE B O 1
ATOM 3894 N N . LEU B 1 166 ? 8.234 -2.859 9.555 1 98.94 166 LEU B N 1
ATOM 3895 C CA . LEU B 1 166 ? 9 -3.619 8.57 1 98.94 166 LEU B CA 1
ATOM 3896 C C . LEU B 1 166 ? 9.664 -4.832 9.219 1 98.94 166 LEU B C 1
ATOM 3898 O O . LEU B 1 166 ? 9.688 -5.918 8.633 1 98.94 166 LEU B O 1
ATOM 3902 N N . LYS B 1 167 ? 10.188 -4.699 10.414 1 98.81 167 LYS B N 1
ATOM 3903 C CA . LYS B 1 167 ? 10.891 -5.797 11.07 1 98.81 167 LYS B CA 1
ATOM 3904 C C . LYS B 1 167 ? 9.906 -6.766 11.727 1 98.81 167 LYS B C 1
ATOM 3906 O O . LYS B 1 167 ? 9.922 -7.961 11.422 1 98.81 167 LYS B O 1
ATOM 3911 N N . CYS B 1 168 ? 9 -6.266 12.547 1 98.62 168 CYS B N 1
ATOM 3912 C CA . CYS B 1 168 ? 8.141 -7.125 13.352 1 98.62 168 CYS B CA 1
ATOM 3913 C C . CYS B 1 168 ? 6.941 -7.609 12.539 1 98.62 168 CYS B C 1
ATOM 3915 O O . CYS B 1 168 ? 6.41 -8.688 12.797 1 98.62 168 CYS B O 1
ATOM 3917 N N . GLY B 1 169 ? 6.496 -6.848 11.609 1 98.75 169 GLY B N 1
ATOM 3918 C CA . GLY B 1 169 ? 5.352 -7.211 10.789 1 98.75 169 GLY B CA 1
ATOM 3919 C C . GLY B 1 169 ? 5.734 -7.98 9.539 1 98.75 169 GLY B C 1
ATOM 3920 O O . GLY B 1 169 ? 5.516 -9.188 9.461 1 98.75 169 GLY B O 1
ATOM 3921 N N . PHE B 1 170 ? 6.52 -7.344 8.695 1 98.88 170 PHE B N 1
ATOM 3922 C CA . PHE B 1 170 ? 6.777 -7.883 7.367 1 98.88 170 PHE B CA 1
ATOM 3923 C C . PHE B 1 170 ? 7.961 -8.844 7.395 1 98.88 170 PHE B C 1
ATOM 3925 O O . PHE B 1 170 ? 8.172 -9.602 6.445 1 98.88 170 PHE B O 1
ATOM 3932 N N . GLY B 1 171 ? 8.758 -8.844 8.5 1 98.75 171 GLY B N 1
ATOM 3933 C CA . GLY B 1 171 ? 9.875 -9.766 8.609 1 98.75 171 GLY B CA 1
ATOM 3934 C C . GLY B 1 171 ? 11.07 -9.359 7.766 1 98.75 171 GLY B C 1
ATOM 3935 O O . GLY B 1 171 ? 11.836 -10.211 7.316 1 98.75 171 GLY B O 1
ATOM 3936 N N . CYS B 1 172 ? 11.25 -8.07 7.52 1 98.88 172 CYS B N 1
ATOM 3937 C CA . CYS B 1 172 ? 12.406 -7.555 6.801 1 98.88 172 CYS B CA 1
ATOM 3938 C C . CYS B 1 172 ? 13.656 -7.59 7.676 1 98.88 172 CYS B C 1
ATOM 3940 O O . CYS B 1 172 ? 13.555 -7.656 8.898 1 98.88 172 CYS B O 1
ATOM 3942 N N . ASN B 1 173 ? 14.805 -7.652 7.027 1 98.88 173 ASN B N 1
ATOM 3943 C CA . ASN B 1 173 ? 16.062 -7.367 7.688 1 98.88 173 ASN B CA 1
ATOM 3944 C C . ASN B 1 173 ? 16.359 -5.867 7.727 1 98.88 173 ASN B C 1
ATOM 3946 O O . ASN B 1 173 ? 16.812 -5.293 6.738 1 98.88 173 ASN B O 1
ATOM 3950 N N . VAL B 1 174 ? 16.172 -5.234 8.914 1 98.94 174 VAL B N 1
ATOM 3951 C CA . VAL B 1 174 ? 16.203 -3.777 8.992 1 98.94 174 VAL B CA 1
ATOM 3952 C C . VAL B 1 174 ? 17.5 -3.33 9.68 1 98.94 174 VAL B C 1
ATOM 3954 O O . VAL B 1 174 ? 17.891 -3.885 10.711 1 98.94 174 VAL B O 1
ATOM 3957 N N . VAL B 1 175 ? 18.219 -2.445 9.086 1 98.88 175 VAL B N 1
ATOM 3958 C CA . VAL B 1 175 ? 19.312 -1.71 9.719 1 98.88 175 VAL B CA 1
ATOM 3959 C C . VAL B 1 175 ? 18.984 -0.219 9.742 1 98.88 175 VAL B C 1
ATOM 3961 O O . VAL B 1 175 ? 18.109 0.245 9 1 98.88 175 VAL B O 1
ATOM 3964 N N . ALA B 1 176 ? 19.641 0.53 10.617 1 98.88 176 ALA B N 1
ATOM 3965 C CA . ALA B 1 176 ? 19.281 1.938 10.773 1 98.88 176 ALA B CA 1
ATOM 3966 C C . ALA B 1 176 ? 20.531 2.814 10.859 1 98.88 176 ALA B C 1
ATOM 3968 O O . ALA B 1 176 ? 21.625 2.324 11.164 1 98.88 176 ALA B O 1
ATOM 3969 N N . TYR B 1 177 ? 20.359 4.043 10.523 1 98.81 177 TYR B N 1
ATOM 3970 C CA . TYR B 1 177 ? 21.344 5.094 10.75 1 98.81 177 TYR B CA 1
ATOM 3971 C C . TYR B 1 177 ? 20.703 6.312 11.398 1 98.81 177 TYR B C 1
ATOM 3973 O O . TYR B 1 177 ? 19.641 6.762 10.969 1 98.81 177 TYR B O 1
ATOM 3981 N N . ASP B 1 178 ? 21.281 6.793 12.328 1 98.19 178 ASP B N 1
ATOM 3982 C CA . ASP B 1 178 ? 20.938 8.047 13 1 98.19 178 ASP B CA 1
ATOM 3983 C C . ASP B 1 178 ? 22.109 8.547 13.844 1 98.19 178 ASP B C 1
ATOM 3985 O O . ASP B 1 178 ? 22.859 7.75 14.414 1 98.19 178 ASP B O 1
ATOM 3989 N N . VAL B 1 179 ? 22.312 9.836 13.906 1 96.94 179 VAL B N 1
ATOM 3990 C CA . VAL B 1 179 ? 23.344 10.391 14.766 1 96.94 179 VAL B CA 1
ATOM 3991 C C . VAL B 1 179 ? 23 10.156 16.234 1 96.94 179 VAL B C 1
ATOM 3993 O O . VAL B 1 179 ? 23.875 10 17.078 1 96.94 179 VAL B O 1
ATOM 3996 N N . TYR B 1 180 ? 21.719 10.062 16.547 1 96.06 180 TYR B N 1
ATOM 3997 C CA . TYR B 1 180 ? 21.219 9.688 17.859 1 96.06 180 TYR B CA 1
ATOM 3998 C C . TYR B 1 180 ? 20.516 8.336 17.812 1 96.06 180 TYR B C 1
ATOM 4000 O O . TYR B 1 180 ? 19.422 8.227 17.234 1 96.06 180 TYR B O 1
ATOM 4008 N N . GLN B 1 181 ? 21.031 7.418 18.531 1 96.25 181 GLN B N 1
ATOM 4009 C CA . GLN B 1 181 ? 20.484 6.066 18.453 1 96.25 181 GLN B CA 1
ATOM 4010 C C . GLN B 1 181 ? 19.375 5.852 19.453 1 96.25 181 GLN B C 1
ATOM 4012 O O . GLN B 1 181 ? 19.484 6.27 20.609 1 96.25 181 GLN B O 1
ATOM 4017 N N . SER B 1 182 ? 18.297 5.363 19.031 1 96.81 182 SER B N 1
ATOM 4018 C CA . SER B 1 182 ? 17.125 5.113 19.844 1 96.81 182 SER B CA 1
ATOM 4019 C C . SER B 1 182 ? 17.203 3.752 20.531 1 96.81 182 SER B C 1
ATOM 4021 O O . SER B 1 182 ? 17.422 2.73 19.875 1 96.81 182 SER B O 1
ATOM 4023 N N . GLN B 1 183 ? 17 3.717 21.812 1 97.19 183 GLN B N 1
ATOM 4024 C CA . GLN B 1 183 ? 16.969 2.453 22.547 1 97.19 183 GLN B CA 1
ATOM 4025 C C . GLN B 1 183 ? 15.797 1.586 22.109 1 97.19 183 GLN B C 1
ATOM 4027 O O . GLN B 1 183 ? 15.914 0.36 22.047 1 97.19 183 GLN B O 1
ATOM 4032 N N . GLU B 1 184 ? 14.703 2.229 21.812 1 97.44 184 GLU B N 1
ATOM 4033 C CA . GLU B 1 184 ? 13.523 1.503 21.344 1 97.44 184 GLU B CA 1
ATOM 4034 C C . GLU B 1 184 ? 13.836 0.719 20.078 1 97.44 184 GLU B C 1
ATOM 4036 O O . GLU B 1 184 ? 13.383 -0.418 19.906 1 97.44 184 GLU B O 1
ATOM 4041 N N . VAL B 1 185 ? 14.562 1.336 19.188 1 98.19 185 VAL B N 1
ATOM 4042 C CA . VAL B 1 185 ? 14.938 0.701 17.938 1 98.19 185 VAL B CA 1
ATOM 4043 C C . VAL B 1 185 ? 15.898 -0.45 18.203 1 98.19 185 VAL B C 1
ATOM 4045 O O . VAL B 1 185 ? 15.766 -1.531 17.625 1 98.19 185 VAL B O 1
ATOM 4048 N N . LYS B 1 186 ? 16.828 -0.237 19.094 1 98.25 186 LYS B N 1
ATOM 4049 C CA . LYS B 1 186 ? 17.766 -1.296 19.469 1 98.25 186 LYS B CA 1
ATOM 4050 C C . LYS B 1 186 ? 17.016 -2.477 20.094 1 98.25 186 LYS B C 1
ATOM 4052 O O . LYS B 1 186 ? 17.375 -3.633 19.844 1 98.25 186 LYS B O 1
ATOM 4057 N N . ASP B 1 187 ? 16.016 -2.184 20.844 1 98.06 187 ASP B N 1
ATOM 4058 C CA . ASP B 1 187 ? 15.234 -3.219 21.531 1 98.06 187 ASP B CA 1
ATOM 4059 C C . ASP B 1 187 ? 14.484 -4.09 20.531 1 98.06 187 ASP B C 1
ATOM 4061 O O . ASP B 1 187 ? 14.109 -5.223 20.844 1 98.06 187 ASP B O 1
ATOM 4065 N N . LEU B 1 188 ? 14.258 -3.6 19.375 1 97.81 188 LEU B N 1
ATOM 4066 C CA . LEU B 1 188 ? 13.625 -4.379 18.312 1 97.81 188 LEU B CA 1
ATOM 4067 C C . LEU B 1 188 ? 14.617 -5.332 17.656 1 97.81 188 LEU B C 1
ATOM 4069 O O . LEU B 1 188 ? 14.25 -6.125 16.797 1 97.81 188 LEU B O 1
ATOM 4073 N N . GLY B 1 189 ? 15.875 -5.18 18.016 1 98.19 189 GLY B N 1
ATOM 4074 C CA . GLY B 1 189 ? 16.922 -6.008 17.422 1 98.19 189 GLY B CA 1
ATOM 4075 C C . GLY B 1 189 ? 17.516 -5.41 16.172 1 98.19 189 GLY B C 1
ATOM 4076 O O . GLY B 1 189 ? 18.109 -6.125 15.352 1 98.19 189 GLY B O 1
ATOM 4077 N N . ILE B 1 190 ? 17.375 -4.129 15.992 1 98.69 190 ILE B N 1
ATOM 4078 C CA . ILE B 1 190 ? 17.859 -3.459 14.789 1 98.69 190 ILE B CA 1
ATOM 4079 C C . ILE B 1 190 ? 19.25 -2.877 15.055 1 98.69 190 ILE B C 1
ATOM 4081 O O . ILE B 1 190 ? 19.469 -2.201 16.062 1 98.69 190 ILE B O 1
ATOM 4085 N N . GLU B 1 191 ? 20.156 -3.15 14.195 1 98.62 191 GLU B N 1
ATOM 4086 C CA . GLU B 1 191 ? 21.531 -2.678 14.305 1 98.62 191 GLU B CA 1
ATOM 4087 C C . GLU B 1 191 ? 21.703 -1.32 13.633 1 98.62 191 GLU B C 1
ATOM 4089 O O . GLU B 1 191 ? 21.156 -1.079 12.555 1 98.62 191 GLU B O 1
ATOM 4094 N N . TYR B 1 192 ? 22.438 -0.461 14.312 1 98.75 192 TYR B N 1
ATOM 4095 C CA . TYR B 1 192 ? 22.844 0.788 13.688 1 98.75 192 TYR B CA 1
ATOM 4096 C C . TYR B 1 192 ? 24.141 0.598 12.906 1 98.75 192 TYR B C 1
ATOM 4098 O O . TYR B 1 192 ? 25.078 -0.03 13.391 1 98.75 192 TYR B O 1
ATOM 4106 N N . VAL B 1 193 ? 24.156 1.079 11.711 1 98.75 193 VAL B N 1
ATOM 4107 C CA . VAL B 1 193 ? 25.312 0.979 10.844 1 98.75 193 VAL B CA 1
ATOM 4108 C C . VAL B 1 193 ? 25.641 2.352 10.25 1 98.75 193 VAL B C 1
ATOM 4110 O O . VAL B 1 193 ? 24.875 3.299 10.406 1 98.75 193 VAL B O 1
ATOM 4113 N N . ASP B 1 194 ? 26.844 2.486 9.617 1 98.44 194 ASP B N 1
ATOM 4114 C CA . ASP B 1 194 ? 27.172 3.74 8.945 1 98.44 194 ASP B CA 1
ATOM 4115 C C . ASP B 1 194 ? 26.453 3.846 7.602 1 98.44 194 ASP B C 1
ATOM 4117 O O . ASP B 1 194 ? 25.891 2.863 7.113 1 98.44 194 ASP B O 1
ATOM 4121 N N . LEU B 1 195 ? 26.406 4.961 7.043 1 98.56 195 LEU B N 1
ATOM 4122 C CA . LEU B 1 195 ? 25.656 5.227 5.816 1 98.56 195 LEU B CA 1
ATOM 4123 C C . LEU B 1 195 ? 26.203 4.383 4.664 1 98.56 195 LEU B C 1
ATOM 4125 O O . LEU B 1 195 ? 25.438 3.885 3.84 1 98.56 195 LEU B O 1
ATOM 4129 N N . ASP B 1 196 ? 27.484 4.258 4.574 1 98.62 196 ASP B N 1
ATOM 4130 C CA . ASP B 1 196 ? 28.078 3.48 3.494 1 98.62 196 ASP B CA 1
ATOM 4131 C C . ASP B 1 196 ? 27.562 2.041 3.508 1 98.62 196 ASP B C 1
ATOM 4133 O O . ASP B 1 196 ? 27.172 1.506 2.471 1 98.62 196 ASP B O 1
ATOM 4137 N N . THR B 1 197 ? 27.609 1.46 4.668 1 98.81 197 THR B N 1
ATOM 4138 C CA . THR B 1 197 ? 27.094 0.101 4.828 1 98.81 197 THR B CA 1
ATOM 4139 C C . THR B 1 197 ? 25.609 0.033 4.48 1 98.81 197 THR B C 1
ATOM 4141 O O . THR B 1 197 ? 25.172 -0.876 3.773 1 98.81 197 THR B O 1
ATOM 4144 N N . LEU B 1 198 ? 24.891 0.966 4.953 1 98.88 198 LEU B N 1
ATOM 4145 C CA . LEU B 1 198 ? 23.453 1.013 4.703 1 98.88 198 LEU B CA 1
ATOM 4146 C C . LEU B 1 198 ? 23.156 1.097 3.207 1 98.88 198 LEU B C 1
ATOM 4148 O O . LEU B 1 198 ? 22.344 0.335 2.684 1 98.88 198 LEU B O 1
ATOM 4152 N N . PHE B 1 199 ? 23.828 1.979 2.516 1 98.88 199 PHE B N 1
ATOM 4153 C CA . PHE B 1 199 ? 23.625 2.182 1.085 1 98.88 199 PHE B CA 1
ATOM 4154 C C . PHE B 1 199 ? 23.969 0.916 0.308 1 98.88 199 PHE B C 1
ATOM 4156 O O . PHE B 1 199 ? 23.219 0.512 -0.589 1 98.88 199 PHE B O 1
ATOM 4163 N N . LYS B 1 200 ? 24.969 0.193 0.682 1 98.69 200 LYS B N 1
ATOM 4164 C CA . LYS B 1 200 ? 25.5 -0.926 -0.089 1 98.69 200 LYS B CA 1
ATOM 4165 C C . LYS B 1 200 ? 24.656 -2.18 0.101 1 98.69 200 LYS B C 1
ATOM 4167 O O . LYS B 1 200 ? 24.656 -3.064 -0.757 1 98.69 200 LYS B O 1
ATOM 4172 N N . THR B 1 201 ? 23.906 -2.229 1.158 1 98.69 201 THR B N 1
ATOM 4173 C CA . THR B 1 201 ? 23.312 -3.52 1.5 1 98.69 201 THR B CA 1
ATOM 4174 C C . THR B 1 201 ? 21.797 -3.473 1.371 1 98.69 201 THR B C 1
ATOM 4176 O O . THR B 1 201 ? 21.141 -4.516 1.337 1 98.69 201 THR B O 1
ATOM 4179 N N . SER B 1 202 ? 21.219 -2.316 1.276 1 98.94 202 SER B N 1
ATOM 4180 C CA . SER B 1 202 ? 19.766 -2.186 1.38 1 98.94 202 SER B CA 1
ATOM 4181 C C . SER B 1 202 ? 19.094 -2.381 0.024 1 98.94 202 SER B C 1
ATOM 4183 O O . SER B 1 202 ? 19.578 -1.86 -0.989 1 98.94 202 SER B O 1
ATOM 4185 N N . ASP B 1 203 ? 18.016 -3.172 0.025 1 98.88 203 ASP B N 1
ATOM 4186 C CA . ASP B 1 203 ? 17.109 -3.264 -1.125 1 98.88 203 ASP B CA 1
ATOM 4187 C C . ASP B 1 203 ? 16.141 -2.094 -1.151 1 98.88 203 ASP B C 1
ATOM 4189 O O . ASP B 1 203 ? 15.664 -1.697 -2.219 1 98.88 203 ASP B O 1
ATOM 4193 N N . ILE B 1 204 ? 15.773 -1.565 -0.001 1 98.94 204 ILE B N 1
ATOM 4194 C CA . ILE B 1 204 ? 14.883 -0.428 0.214 1 98.94 204 ILE B CA 1
ATOM 4195 C C . ILE B 1 204 ? 15.523 0.547 1.2 1 98.94 204 ILE B C 1
ATOM 4197 O O . ILE B 1 204 ? 16.094 0.132 2.209 1 98.94 204 ILE B O 1
ATOM 4201 N N . ILE B 1 205 ? 15.453 1.814 0.906 1 98.94 205 ILE B N 1
ATOM 4202 C CA . ILE B 1 205 ? 15.93 2.854 1.812 1 98.94 205 ILE B CA 1
ATOM 4203 C C . ILE B 1 205 ? 14.812 3.859 2.078 1 98.94 205 ILE B C 1
ATOM 4205 O O . ILE B 1 205 ? 14.18 4.348 1.144 1 98.94 205 ILE B O 1
ATOM 4209 N N . SER B 1 206 ? 14.539 4.148 3.301 1 98.94 206 SER B N 1
ATOM 4210 C CA . SER B 1 206 ? 13.484 5.07 3.705 1 98.94 206 SER B CA 1
ATOM 4211 C C . SER B 1 206 ? 14.039 6.203 4.562 1 98.94 206 SER B C 1
ATOM 4213 O O . SER B 1 206 ? 14.805 5.961 5.5 1 98.94 206 SER B O 1
ATOM 4215 N N . LEU B 1 207 ? 13.664 7.426 4.266 1 98.88 207 LEU B N 1
ATOM 4216 C CA . LEU B 1 207 ? 14.219 8.609 4.906 1 98.88 207 LEU B CA 1
ATOM 4217 C C . LEU B 1 207 ? 13.234 9.195 5.918 1 98.88 207 LEU B C 1
ATOM 4219 O O . LEU B 1 207 ? 12.086 9.469 5.578 1 98.88 207 LEU B O 1
ATOM 4223 N N . HIS B 1 208 ? 13.672 9.438 7.145 1 98.19 208 HIS B N 1
ATOM 4224 C CA . HIS B 1 208 ? 12.852 9.961 8.227 1 98.19 208 HIS B CA 1
ATOM 4225 C C . HIS B 1 208 ? 13.656 10.906 9.117 1 98.19 208 HIS B C 1
ATOM 4227 O O . HIS B 1 208 ? 13.469 10.922 10.336 1 98.19 208 HIS B O 1
ATOM 4233 N N . CYS B 1 209 ? 14.562 11.625 8.578 1 96.62 209 CYS B N 1
ATOM 4234 C CA . CYS B 1 209 ? 15.406 12.539 9.336 1 96.62 209 CYS B CA 1
ATOM 4235 C C . CYS B 1 209 ? 15.117 13.992 8.961 1 96.62 209 CYS B C 1
ATOM 4237 O O . CYS B 1 209 ? 14.539 14.258 7.902 1 96.62 209 CYS B O 1
ATOM 4239 N N . PRO B 1 210 ? 15.445 14.977 9.828 1 93.44 210 PRO B N 1
ATOM 4240 C CA . PRO B 1 210 ? 15.211 16.391 9.516 1 93.44 210 PRO B CA 1
ATOM 4241 C C . PRO B 1 210 ? 16.141 16.906 8.422 1 93.44 210 PRO B C 1
ATOM 4243 O O . PRO B 1 210 ? 17.141 16.25 8.086 1 93.44 210 PRO B O 1
ATOM 4246 N N . LEU B 1 211 ? 15.727 17.969 7.809 1 93.5 211 LEU B N 1
ATOM 4247 C CA . LEU B 1 211 ? 16.578 18.641 6.84 1 93.5 211 LEU B CA 1
ATOM 4248 C C . LEU B 1 211 ? 17.516 19.641 7.535 1 93.5 211 LEU B C 1
ATOM 4250 O O . LEU B 1 211 ? 17.062 20.656 8.07 1 93.5 211 LEU B O 1
ATOM 4254 N N . LEU B 1 212 ? 18.656 19.344 7.684 1 93.75 212 LEU B N 1
ATOM 4255 C CA . LEU B 1 212 ? 19.766 20.125 8.227 1 93.75 212 LEU B CA 1
ATOM 4256 C C . LEU B 1 212 ? 20.859 20.297 7.188 1 93.75 212 LEU B C 1
ATOM 4258 O O . LEU B 1 212 ? 20.891 19.594 6.18 1 93.75 212 LEU B O 1
ATOM 4262 N N . PRO B 1 213 ? 21.734 21.297 7.406 1 95.38 213 PRO B N 1
ATOM 4263 C CA . PRO B 1 213 ? 22.859 21.375 6.477 1 95.38 213 PRO B CA 1
ATOM 4264 C C . PRO B 1 213 ? 23.594 20.047 6.316 1 95.38 213 PRO B C 1
ATOM 4266 O O . PRO B 1 213 ? 24.031 19.719 5.215 1 95.38 213 PRO B O 1
ATOM 4269 N N . SER B 1 214 ? 23.641 19.266 7.363 1 96 214 SER B N 1
ATOM 4270 C CA . SER B 1 214 ? 24.375 18.016 7.367 1 96 214 SER B CA 1
ATOM 4271 C C . SER B 1 214 ? 23.578 16.906 6.656 1 96 214 SER B C 1
ATOM 4273 O O . SER B 1 214 ? 24.141 15.891 6.262 1 96 214 SER B O 1
ATOM 4275 N N . THR B 1 215 ? 22.281 17.078 6.488 1 97.38 215 THR B N 1
ATOM 4276 C CA . THR B 1 215 ? 21.469 16.031 5.891 1 97.38 215 THR B CA 1
ATOM 4277 C C . THR B 1 215 ? 20.938 16.453 4.527 1 97.38 215 THR B C 1
ATOM 4279 O O . THR B 1 215 ? 20.297 15.672 3.83 1 97.38 215 THR B O 1
ATOM 4282 N N . LYS B 1 216 ? 21.172 17.734 4.191 1 97.88 216 LYS B N 1
ATOM 4283 C CA . LYS B 1 216 ? 20.766 18.188 2.863 1 97.88 216 LYS B CA 1
ATOM 4284 C C . LYS B 1 216 ? 21.406 17.312 1.773 1 97.88 216 LYS B C 1
ATOM 4286 O O . LYS B 1 216 ? 22.609 17.109 1.759 1 97.88 216 LYS B O 1
ATOM 4291 N N . TYR B 1 217 ? 20.609 16.781 0.88 1 98.44 217 TYR B N 1
ATOM 4292 C CA . TYR B 1 217 ? 21.047 15.922 -0.218 1 98.44 217 TYR B CA 1
ATOM 4293 C C . TYR B 1 217 ? 21.859 14.742 0.299 1 98.44 217 TYR B C 1
ATOM 4295 O O . TYR B 1 217 ? 22.875 14.367 -0.295 1 98.44 217 TYR B O 1
ATOM 4303 N N . ILE B 1 218 ? 21.375 14.219 1.497 1 98.56 218 ILE B N 1
ATOM 4304 C CA . ILE B 1 218 ? 21.984 12.992 2.002 1 98.56 218 ILE B CA 1
ATOM 4305 C C . ILE B 1 218 ? 21.906 11.906 0.935 1 98.56 218 ILE B C 1
ATOM 4307 O O . ILE B 1 218 ? 22.766 11.031 0.871 1 98.56 218 ILE B O 1
ATOM 4311 N N . ILE B 1 219 ? 20.922 11.961 0.113 1 98.75 219 ILE B N 1
ATOM 4312 C CA . ILE B 1 219 ? 20.844 11.148 -1.096 1 98.75 219 ILE B CA 1
ATOM 4313 C C . ILE B 1 219 ? 21.312 11.969 -2.299 1 98.75 219 ILE B C 1
ATOM 4315 O O . ILE B 1 219 ? 20.5 12.602 -2.975 1 98.75 219 ILE B O 1
ATOM 4319 N N . ASN B 1 220 ? 22.547 12.047 -2.518 1 98.56 220 ASN B N 1
ATOM 4320 C CA . ASN B 1 220 ? 23.156 12.703 -3.66 1 98.56 220 ASN B CA 1
ATOM 4321 C C . ASN B 1 220 ? 23.734 11.695 -4.652 1 98.56 220 ASN B C 1
ATOM 4323 O O . ASN B 1 220 ? 23.484 10.492 -4.523 1 98.56 220 ASN B O 1
ATOM 4327 N N . ASP B 1 221 ? 24.391 12.172 -5.652 1 98.62 221 ASP B N 1
ATOM 4328 C CA . ASP B 1 221 ? 24.922 11.336 -6.723 1 98.62 221 ASP B CA 1
ATOM 4329 C C . ASP B 1 221 ? 25.859 10.266 -6.176 1 98.62 221 ASP B C 1
ATOM 4331 O O . ASP B 1 221 ? 25.766 9.094 -6.547 1 98.62 221 ASP B O 1
ATOM 4335 N N . ASP B 1 222 ? 26.719 10.625 -5.27 1 98.56 222 ASP B N 1
ATOM 4336 C CA . ASP B 1 222 ? 27.688 9.703 -4.688 1 98.56 222 ASP B CA 1
ATOM 4337 C C . ASP B 1 222 ? 26.984 8.609 -3.881 1 98.56 222 ASP B C 1
ATOM 4339 O O . ASP B 1 222 ? 27.359 7.441 -3.963 1 98.56 222 ASP B O 1
ATOM 4343 N N . ALA B 1 223 ? 26.047 8.992 -3.074 1 98.81 223 ALA B N 1
ATOM 4344 C CA . ALA B 1 223 ? 25.281 8.023 -2.289 1 98.81 223 ALA B CA 1
ATOM 4345 C C . ALA B 1 223 ? 24.578 7.016 -3.193 1 98.81 223 ALA B C 1
ATOM 4347 O O . ALA B 1 223 ? 24.609 5.812 -2.938 1 98.81 223 ALA B O 1
ATOM 4348 N N . LEU B 1 224 ? 23.969 7.484 -4.219 1 98.81 224 LEU B N 1
ATOM 4349 C CA . LEU B 1 224 ? 23.203 6.652 -5.141 1 98.81 224 LEU B CA 1
ATOM 4350 C C . LEU B 1 224 ? 24.109 5.648 -5.848 1 98.81 224 LEU B C 1
ATOM 4352 O O . LEU B 1 224 ? 23.703 4.504 -6.074 1 98.81 224 LEU B O 1
ATOM 4356 N N . GLU B 1 225 ? 25.281 6.047 -6.176 1 98.38 225 GLU B N 1
ATOM 4357 C CA . GLU B 1 225 ? 26.234 5.172 -6.848 1 98.38 225 GLU B CA 1
ATOM 4358 C C . GLU B 1 225 ? 26.594 3.971 -5.973 1 98.38 225 GLU B C 1
ATOM 4360 O O . GLU B 1 225 ? 26.859 2.879 -6.484 1 98.38 225 GLU B O 1
ATOM 4365 N N . LYS B 1 226 ? 26.562 4.148 -4.73 1 98.56 226 LYS B N 1
ATOM 4366 C CA . LYS B 1 226 ? 26.953 3.109 -3.787 1 98.56 226 LYS B CA 1
ATOM 4367 C C . LYS B 1 226 ? 25.844 2.096 -3.572 1 98.56 226 LYS B C 1
ATOM 4369 O O . LYS B 1 226 ? 26.078 1.005 -3.049 1 98.56 226 LYS B O 1
ATOM 4374 N N . MET B 1 227 ? 24.625 2.4 -3.959 1 98.81 227 MET B N 1
ATOM 4375 C CA . MET B 1 227 ? 23.453 1.592 -3.627 1 98.81 227 MET B CA 1
ATOM 4376 C C . MET B 1 227 ? 23.344 0.389 -4.555 1 98.81 227 MET B C 1
ATOM 4378 O O . MET B 1 227 ? 24.031 0.326 -5.582 1 98.81 227 MET B O 1
ATOM 4382 N N . LYS B 1 228 ? 22.562 -0.603 -4.16 1 98.56 228 LYS B N 1
ATOM 4383 C CA . LYS B 1 228 ? 22.266 -1.766 -4.992 1 98.56 228 LYS B CA 1
ATOM 4384 C C . LYS B 1 228 ? 21.531 -1.359 -6.266 1 98.56 228 LYS B C 1
ATOM 4386 O O . LYS B 1 228 ? 20.703 -0.441 -6.242 1 98.56 228 LYS B O 1
ATOM 4391 N N . LYS B 1 229 ? 21.828 -2.031 -7.359 1 98.38 229 LYS B N 1
ATOM 4392 C CA . LYS B 1 229 ? 21.016 -1.841 -8.555 1 98.38 229 LYS B CA 1
ATOM 4393 C C . LYS B 1 229 ? 19.562 -2.199 -8.289 1 98.38 229 LYS B C 1
ATOM 4395 O O . LYS B 1 229 ? 19.266 -3.254 -7.719 1 98.38 229 LYS B O 1
ATOM 4400 N N . GLY B 1 230 ? 18.625 -1.291 -8.648 1 98.44 230 GLY B N 1
ATOM 4401 C CA . GLY B 1 230 ? 17.203 -1.556 -8.477 1 98.44 230 GLY B CA 1
ATOM 4402 C C . GLY B 1 230 ? 16.672 -1.128 -7.121 1 98.44 230 GLY B C 1
ATOM 4403 O O . GLY B 1 230 ? 15.547 -1.466 -6.754 1 98.44 230 GLY B O 1
ATOM 4404 N N . VAL B 1 231 ? 17.438 -0.325 -6.379 1 98.88 231 VAL B N 1
ATOM 4405 C CA . VAL B 1 231 ? 17.062 0.076 -5.023 1 98.88 231 VAL B CA 1
ATOM 4406 C C . VAL B 1 231 ? 15.75 0.864 -5.059 1 98.88 231 VAL B C 1
ATOM 4408 O O . VAL B 1 231 ? 15.5 1.624 -5.996 1 98.88 231 VAL B O 1
ATOM 4411 N N . MET B 1 232 ? 14.906 0.609 -4.062 1 98.88 232 MET B N 1
ATOM 4412 C CA . MET B 1 232 ? 13.727 1.437 -3.82 1 98.88 232 MET B CA 1
ATOM 4413 C C . MET B 1 232 ? 14.023 2.518 -2.787 1 98.88 232 MET B C 1
ATOM 4415 O O . MET B 1 232 ? 14.57 2.227 -1.719 1 98.88 232 MET B O 1
ATOM 4419 N N . ILE B 1 233 ? 13.664 3.77 -3.084 1 98.94 233 ILE B N 1
ATOM 4420 C CA . ILE B 1 233 ? 13.883 4.875 -2.156 1 98.94 233 ILE B CA 1
ATOM 4421 C C . ILE B 1 233 ? 12.547 5.523 -1.804 1 98.94 233 ILE B C 1
ATOM 4423 O O . ILE B 1 233 ? 11.727 5.801 -2.686 1 98.94 233 ILE B O 1
ATOM 4427 N N . ILE B 1 234 ? 12.328 5.734 -0.496 1 98.94 234 ILE B N 1
ATOM 4428 C CA . ILE B 1 234 ? 11.109 6.336 0.015 1 98.94 234 ILE B CA 1
ATOM 4429 C C . ILE B 1 234 ? 11.445 7.594 0.812 1 98.94 234 ILE B C 1
ATOM 4431 O O . ILE B 1 234 ? 12.32 7.57 1.68 1 98.94 234 ILE B O 1
ATOM 4435 N N . ASN B 1 235 ? 10.781 8.711 0.488 1 98.75 235 ASN B N 1
ATOM 4436 C CA . ASN B 1 235 ? 10.961 9.945 1.24 1 98.75 235 ASN B CA 1
ATOM 4437 C C . ASN B 1 235 ? 9.617 10.602 1.567 1 98.75 235 ASN B C 1
ATOM 4439 O O . ASN B 1 235 ? 9 11.227 0.704 1 98.75 235 ASN B O 1
ATOM 4443 N N . ALA B 1 236 ? 9.18 10.422 2.773 1 97.12 236 ALA B N 1
ATOM 4444 C CA . ALA B 1 236 ? 8 11.117 3.279 1 97.12 236 ALA B CA 1
ATOM 4445 C C . ALA B 1 236 ? 8.383 12.117 4.371 1 97.12 236 ALA B C 1
ATOM 4447 O O . ALA B 1 236 ? 7.594 12.375 5.285 1 97.12 236 ALA B O 1
ATOM 4448 N N . SER B 1 237 ? 9.633 12.523 4.336 1 95.44 237 SER B N 1
ATOM 4449 C CA . SER B 1 237 ? 10.164 13.484 5.301 1 95.44 237 SER B CA 1
ATOM 4450 C C . SER B 1 237 ? 10.32 14.867 4.676 1 95.44 237 SER B C 1
ATOM 4452 O O . SER B 1 237 ? 9.328 15.539 4.387 1 95.44 237 SER B O 1
ATOM 4454 N N . ARG B 1 238 ? 11.562 15.289 4.352 1 94.38 238 ARG B N 1
ATOM 4455 C CA . ARG B 1 238 ? 11.812 16.578 3.73 1 94.38 238 ARG B CA 1
ATOM 4456 C C . ARG B 1 238 ? 12.367 16.422 2.32 1 94.38 238 ARG B C 1
ATOM 4458 O O . ARG B 1 238 ? 13.227 15.57 2.08 1 94.38 238 ARG B O 1
ATOM 4465 N N . GLY B 1 239 ? 11.82 17.219 1.379 1 96.12 239 GLY B N 1
ATOM 4466 C CA . GLY B 1 239 ? 12.195 17.078 -0.021 1 96.12 239 GLY B CA 1
ATOM 4467 C C . GLY B 1 239 ? 13.68 17.266 -0.267 1 96.12 239 GLY B C 1
ATOM 4468 O O . GLY B 1 239 ? 14.273 16.547 -1.078 1 96.12 239 GLY B O 1
ATOM 4469 N N . GLY B 1 240 ? 14.297 18.188 0.51 1 96.69 240 GLY B N 1
ATOM 4470 C CA . GLY B 1 240 ? 15.688 18.562 0.298 1 96.69 240 GLY B CA 1
ATOM 4471 C C . GLY B 1 240 ? 16.656 17.484 0.734 1 96.69 240 GLY B C 1
ATOM 4472 O O . GLY B 1 240 ? 17.875 17.625 0.566 1 96.69 240 GLY B O 1
ATOM 4473 N N . LEU B 1 241 ? 16.172 16.359 1.198 1 98.25 241 LEU B N 1
ATOM 4474 C CA . LEU B 1 241 ? 17.031 15.227 1.548 1 98.25 241 LEU B CA 1
ATOM 4475 C C . LEU B 1 241 ? 17.516 14.516 0.295 1 98.25 241 LEU B C 1
ATOM 4477 O O . LEU B 1 241 ? 18.547 13.828 0.328 1 98.25 241 LEU B O 1
ATOM 4481 N N . LEU B 1 242 ? 16.766 14.664 -0.766 1 98.25 242 LEU B N 1
ATOM 4482 C CA . LEU B 1 242 ? 17.094 14.055 -2.053 1 98.25 242 LEU B CA 1
ATOM 4483 C C . LEU B 1 242 ? 17.547 15.102 -3.053 1 98.25 242 LEU B C 1
ATOM 4485 O O . LEU B 1 242 ? 16.891 16.125 -3.234 1 98.25 242 LEU B O 1
ATOM 4489 N N . ASP B 1 243 ? 18.688 14.906 -3.654 1 98.44 243 ASP B N 1
ATOM 4490 C CA . ASP B 1 243 ? 19.047 15.656 -4.855 1 98.44 243 ASP B CA 1
ATOM 4491 C C . ASP B 1 243 ? 18.266 15.148 -6.07 1 98.44 243 ASP B C 1
ATOM 4493 O O . ASP B 1 243 ? 18.625 14.141 -6.672 1 98.44 243 ASP B O 1
ATOM 4497 N N . THR B 1 244 ? 17.266 15.875 -6.445 1 98.12 244 THR B N 1
ATOM 4498 C CA . THR B 1 244 ? 16.312 15.414 -7.441 1 98.12 244 THR B CA 1
ATOM 4499 C C . THR B 1 244 ? 17 15.148 -8.773 1 98.12 244 THR B C 1
ATOM 4501 O O . THR B 1 244 ? 16.703 14.148 -9.445 1 98.12 244 THR B O 1
ATOM 4504 N N . LYS B 1 245 ? 17.875 16.047 -9.172 1 98.25 245 LYS B N 1
ATOM 4505 C CA . LYS B 1 245 ? 18.594 15.844 -10.422 1 98.25 245 LYS B CA 1
ATOM 4506 C C . LYS B 1 245 ? 19.375 14.531 -10.414 1 98.25 245 LYS B C 1
ATOM 4508 O O . LYS B 1 245 ? 19.359 13.789 -11.398 1 98.25 245 LYS B O 1
ATOM 4513 N N . ALA B 1 246 ? 20.047 14.289 -9.328 1 98.56 246 ALA B N 1
ATOM 4514 C CA . ALA B 1 246 ? 20.812 13.055 -9.195 1 98.56 246 ALA B CA 1
ATOM 4515 C C . ALA B 1 246 ? 19.906 11.836 -9.242 1 98.56 246 ALA B C 1
ATOM 4517 O O . ALA B 1 246 ? 20.203 10.844 -9.906 1 98.56 246 ALA B O 1
ATOM 4518 N N . VAL B 1 247 ? 18.828 11.852 -8.555 1 98.62 247 VAL B N 1
ATOM 4519 C CA . VAL B 1 247 ? 17.906 10.727 -8.484 1 98.62 247 VAL B CA 1
ATOM 4520 C C . VAL B 1 247 ? 17.344 10.422 -9.875 1 98.62 247 VAL B C 1
ATOM 4522 O O . VAL B 1 247 ? 17.219 9.25 -10.25 1 98.62 247 VAL B O 1
ATOM 4525 N N . ILE B 1 248 ? 16.984 11.469 -10.633 1 98.56 248 ILE B N 1
ATOM 4526 C CA . ILE B 1 248 ? 16.453 11.289 -11.984 1 98.56 248 ILE B CA 1
ATOM 4527 C C . ILE B 1 248 ? 17.5 10.578 -12.852 1 98.56 248 ILE B C 1
ATOM 4529 O O . ILE B 1 248 ? 17.156 9.664 -13.609 1 98.56 248 ILE B O 1
ATOM 4533 N N . LYS B 1 249 ? 18.75 11.062 -12.695 1 98.38 249 LYS B N 1
ATOM 4534 C CA . LYS B 1 249 ? 19.844 10.422 -13.422 1 98.38 249 LYS B CA 1
ATOM 4535 C C . LYS B 1 249 ? 19.891 8.922 -13.133 1 98.38 249 LYS B C 1
ATOM 4537 O O . LYS B 1 249 ? 20 8.109 -14.055 1 98.38 249 LYS B O 1
ATOM 4542 N N . HIS B 1 250 ? 19.688 8.523 -11.953 1 98.62 250 HIS B N 1
ATOM 4543 C CA . HIS B 1 250 ? 19.844 7.133 -11.539 1 98.62 250 HIS B CA 1
ATOM 4544 C C . HIS B 1 250 ? 18.547 6.352 -11.734 1 98.62 250 HIS B C 1
ATOM 4546 O O . HIS B 1 250 ? 18.547 5.117 -11.742 1 98.62 250 HIS B O 1
ATOM 4552 N N . LEU B 1 251 ? 17.422 7.02 -11.867 1 98.56 251 LEU B N 1
ATOM 4553 C CA . LEU B 1 251 ? 16.203 6.383 -12.352 1 98.56 251 LEU B CA 1
ATOM 4554 C C . LEU B 1 251 ? 16.344 5.961 -13.805 1 98.56 251 LEU B C 1
ATOM 4556 O O . LEU B 1 251 ? 15.961 4.855 -14.18 1 98.56 251 LEU B O 1
ATOM 4560 N N . LYS B 1 252 ? 16.953 6.789 -14.609 1 97.5 252 LYS B N 1
ATOM 4561 C CA . LYS B 1 252 ? 17.109 6.562 -16.047 1 97.5 252 LYS B CA 1
ATOM 4562 C C . LYS B 1 252 ? 18.031 5.371 -16.312 1 97.5 252 LYS B C 1
ATOM 4564 O O . LYS B 1 252 ? 17.797 4.609 -17.25 1 97.5 252 LYS B O 1
ATOM 4569 N N . ASN B 1 253 ? 19.031 5.184 -15.453 1 96.94 253 ASN B N 1
ATOM 4570 C CA . ASN B 1 253 ? 19.984 4.117 -15.727 1 96.94 253 ASN B CA 1
ATOM 4571 C C . ASN B 1 253 ? 19.641 2.84 -14.961 1 96.94 253 ASN B C 1
ATOM 4573 O O . ASN B 1 253 ? 20.391 1.858 -15.023 1 96.94 253 ASN B O 1
ATOM 4577 N N . GLY B 1 254 ? 18.594 2.852 -14.148 1 96.88 254 GLY B N 1
ATOM 4578 C CA . GLY B 1 254 ? 18.078 1.643 -13.531 1 96.88 254 GLY B CA 1
ATOM 4579 C C . GLY B 1 254 ? 18.656 1.378 -12.156 1 96.88 254 GLY B C 1
ATOM 4580 O O . GLY B 1 254 ? 18.266 0.427 -11.484 1 96.88 254 GLY B O 1
ATOM 4581 N N . LYS B 1 255 ? 19.641 2.211 -11.742 1 97.88 255 LYS B N 1
ATOM 4582 C CA . LYS B 1 255 ? 20.156 2.072 -10.383 1 97.88 255 LYS B CA 1
ATOM 4583 C C . LYS B 1 255 ? 19.031 2.203 -9.352 1 97.88 255 LYS B C 1
ATOM 4585 O O . LYS B 1 255 ? 18.891 1.361 -8.461 1 97.88 255 LYS B O 1
ATOM 4590 N N . VAL B 1 256 ? 18.312 3.277 -9.516 1 98.75 256 VAL B N 1
ATOM 4591 C CA . VAL B 1 256 ? 17.109 3.418 -8.719 1 98.75 256 VAL B CA 1
ATOM 4592 C C . VAL B 1 256 ? 15.945 2.693 -9.406 1 98.75 256 VAL B C 1
ATOM 4594 O O . VAL B 1 256 ? 15.469 3.131 -10.453 1 98.75 256 VAL B O 1
ATOM 4597 N N . GLY B 1 257 ? 15.484 1.627 -8.773 1 98.56 257 GLY B N 1
ATOM 4598 C CA . GLY B 1 257 ? 14.422 0.82 -9.359 1 98.56 257 GLY B CA 1
ATOM 4599 C C . GLY B 1 257 ? 13.039 1.412 -9.156 1 98.56 257 GLY B C 1
ATOM 4600 O O . GLY B 1 257 ? 12.141 1.173 -9.961 1 98.56 257 GLY B O 1
ATOM 4601 N N . SER B 1 258 ? 12.844 2.115 -8.039 1 98.69 258 SER B N 1
ATOM 4602 C CA . SER B 1 258 ? 11.586 2.803 -7.766 1 98.69 258 SER B CA 1
ATOM 4603 C C . SER B 1 258 ? 11.781 3.912 -6.734 1 98.69 258 SER B C 1
ATOM 4605 O O . SER B 1 258 ? 12.672 3.836 -5.891 1 98.69 258 SER B O 1
ATOM 4607 N N . LEU B 1 259 ? 10.961 4.941 -6.844 1 98.94 259 LEU B N 1
ATOM 4608 C CA . LEU B 1 259 ? 11.008 6.109 -5.969 1 98.94 259 LEU B CA 1
ATOM 4609 C C . LEU B 1 259 ? 9.617 6.5 -5.496 1 98.94 259 LEU B C 1
ATOM 4611 O O . LEU B 1 259 ? 8.711 6.684 -6.312 1 98.94 259 LEU B O 1
ATOM 4615 N N . GLY B 1 260 ? 9.398 6.523 -4.195 1 98.88 260 GLY B N 1
ATOM 4616 C CA . GLY B 1 260 ? 8.195 7.074 -3.584 1 98.88 260 GLY B CA 1
ATOM 4617 C C . GLY B 1 260 ? 8.461 8.32 -2.76 1 98.88 260 GLY B C 1
ATOM 4618 O O . GLY B 1 260 ? 9.234 8.281 -1.801 1 98.88 260 GLY B O 1
ATOM 4619 N N . ILE B 1 261 ? 7.836 9.453 -3.141 1 98.75 261 ILE B N 1
ATOM 4620 C CA . ILE B 1 261 ? 8.086 10.688 -2.412 1 98.75 261 ILE B CA 1
ATOM 4621 C C . ILE B 1 261 ? 6.75 11.344 -2.041 1 98.75 261 ILE B C 1
ATOM 4623 O O . ILE B 1 261 ? 5.797 11.305 -2.818 1 98.75 261 ILE B O 1
ATOM 4627 N N . ASP B 1 262 ? 6.719 11.883 -0.844 1 98.44 262 ASP B N 1
ATOM 4628 C CA . ASP B 1 262 ? 5.59 12.688 -0.387 1 98.44 262 ASP B CA 1
ATOM 4629 C C . ASP B 1 262 ? 5.977 14.156 -0.248 1 98.44 262 ASP B C 1
ATOM 4631 O O . ASP B 1 262 ? 5.117 15.008 -0.022 1 98.44 262 ASP B O 1
ATOM 4635 N N . THR B 1 263 ? 7.242 14.414 -0.301 1 96.5 263 THR B N 1
ATOM 4636 C CA . THR B 1 263 ? 7.805 15.766 -0.278 1 96.5 263 THR B CA 1
ATOM 4637 C C . THR B 1 263 ? 8.773 15.961 -1.438 1 96.5 263 THR B C 1
ATOM 4639 O O . THR B 1 263 ? 9.297 14.992 -1.991 1 96.5 263 THR B O 1
ATOM 4642 N N . TYR B 1 264 ? 8.922 17.109 -1.848 1 95.81 264 TYR B N 1
ATOM 4643 C CA . TYR B 1 264 ? 9.727 17.516 -2.99 1 95.81 264 TYR B CA 1
ATOM 4644 C C . TYR B 1 264 ? 10.445 18.828 -2.711 1 95.81 264 TYR B C 1
ATOM 4646 O O . TYR B 1 264 ? 9.891 19.719 -2.062 1 95.81 264 TYR B O 1
ATOM 4654 N N . GLU B 1 265 ? 11.641 18.922 -3.1 1 93.5 265 GLU B N 1
ATOM 4655 C CA . GLU B 1 265 ? 12.477 20.047 -2.689 1 93.5 265 GLU B CA 1
ATOM 4656 C C . GLU B 1 265 ? 11.914 21.375 -3.188 1 93.5 265 GLU B C 1
ATOM 4658 O O . GLU B 1 265 ? 12.141 22.422 -2.576 1 93.5 265 GLU B O 1
ATOM 4663 N N . HIS B 1 266 ? 11.125 21.406 -4.266 1 91.31 266 HIS B N 1
ATOM 4664 C CA . HIS B 1 266 ? 10.547 22.641 -4.781 1 91.31 266 HIS B CA 1
ATOM 4665 C C . HIS B 1 266 ? 9.023 22.578 -4.77 1 91.31 266 HIS B C 1
ATOM 4667 O O . HIS B 1 266 ? 8.367 23.031 -5.715 1 91.31 266 HIS B O 1
ATOM 4673 N N . GLU B 1 267 ? 8.484 22.094 -3.615 1 90.44 267 GLU B N 1
ATOM 4674 C CA . GLU B 1 267 ? 7.055 21.797 -3.582 1 90.44 267 GLU B CA 1
ATOM 4675 C C . GLU B 1 267 ? 6.234 23.031 -3.236 1 90.44 267 GLU B C 1
ATOM 4677 O O . GLU B 1 267 ? 5.02 23.047 -3.443 1 90.44 267 GLU B O 1
ATOM 4682 N N . ALA B 1 268 ? 6.719 24.109 -2.709 1 84.06 268 ALA B N 1
ATOM 4683 C CA . ALA B 1 268 ? 6.023 25.219 -2.062 1 84.06 268 ALA B CA 1
ATOM 4684 C C . ALA B 1 268 ? 4.945 25.797 -2.975 1 84.06 268 ALA B C 1
ATOM 4686 O O . ALA B 1 268 ? 3.828 26.078 -2.529 1 84.06 268 ALA B O 1
ATOM 4687 N N . ASN B 1 269 ? 5.125 25.906 -4.246 1 83 269 ASN B N 1
ATOM 4688 C CA . ASN B 1 269 ? 4.141 26.562 -5.105 1 83 269 ASN B CA 1
ATOM 4689 C C . ASN B 1 269 ? 3.33 25.547 -5.906 1 83 269 ASN B C 1
ATOM 4691 O O . ASN B 1 269 ? 2.51 25.922 -6.742 1 83 269 ASN B O 1
ATOM 4695 N N . THR B 1 270 ? 3.449 24.344 -5.547 1 91.25 270 THR B N 1
ATOM 4696 C CA . THR B 1 270 ? 2.812 23.344 -6.391 1 91.25 270 THR B CA 1
ATOM 4697 C C . THR B 1 270 ? 1.946 22.406 -5.559 1 91.25 270 THR B C 1
ATOM 4699 O O . THR B 1 270 ? 0.761 22.219 -5.848 1 91.25 270 THR B O 1
ATOM 4702 N N . PHE B 1 271 ? 2.408 21.859 -4.504 1 92.75 271 PHE B N 1
ATOM 4703 C CA . PHE B 1 271 ? 1.696 20.875 -3.697 1 92.75 271 PHE B CA 1
ATOM 4704 C C . PHE B 1 271 ? 0.478 21.5 -3.029 1 92.75 271 PHE B C 1
ATOM 4706 O O . PHE B 1 271 ? 0.453 22.703 -2.779 1 92.75 271 PHE B O 1
ATOM 4713 N N . TYR B 1 272 ? -0.555 20.844 -2.809 1 92.69 272 TYR B N 1
ATOM 4714 C CA . TYR B 1 272 ? -1.811 21.188 -2.152 1 92.69 272 TYR B CA 1
ATOM 4715 C C . TYR B 1 272 ? -2.721 21.969 -3.094 1 92.69 272 TYR B C 1
ATOM 4717 O O . TYR B 1 272 ? -3.857 22.297 -2.74 1 92.69 272 TYR B O 1
ATOM 4725 N N . GLU B 1 273 ? -2.23 22.219 -4.281 1 92.12 273 GLU B N 1
ATOM 4726 C CA . GLU B 1 273 ? -3.002 23.031 -5.227 1 92.12 273 GLU B CA 1
ATOM 4727 C C . GLU B 1 273 ? -3.316 22.234 -6.492 1 92.12 273 GLU B C 1
ATOM 4729 O O . GLU B 1 273 ? -2.584 21.312 -6.848 1 92.12 273 GLU B O 1
ATOM 4734 N N . ASN B 1 274 ? -4.418 22.625 -7.133 1 93.88 274 ASN B N 1
ATOM 4735 C CA . ASN B 1 274 ? -4.82 22.016 -8.391 1 93.88 274 ASN B CA 1
ATOM 4736 C C . ASN B 1 274 ? -4.371 22.844 -9.594 1 93.88 274 ASN B C 1
ATOM 4738 O O . ASN B 1 274 ? -4.922 23.922 -9.852 1 93.88 274 ASN B O 1
ATOM 4742 N N . HIS B 1 275 ? -3.439 22.344 -10.281 1 94.06 275 HIS B N 1
ATOM 4743 C CA . HIS B 1 275 ? -2.9 23.047 -11.438 1 94.06 275 HIS B CA 1
ATOM 4744 C C . HIS B 1 275 ? -3.355 22.391 -12.742 1 94.06 275 HIS B C 1
ATOM 4746 O O . HIS B 1 275 ? -2.744 22.594 -13.789 1 94.06 275 HIS B O 1
ATOM 4752 N N . SER B 1 276 ? -4.367 21.578 -12.688 1 91.56 276 SER B N 1
ATOM 4753 C CA . SER B 1 276 ? -4.777 20.766 -13.828 1 91.56 276 SER B CA 1
ATOM 4754 C C . SER B 1 276 ? -5.277 21.625 -14.977 1 91.56 276 SER B C 1
ATOM 4756 O O . SER B 1 276 ? -5.281 21.203 -16.125 1 91.56 276 SER B O 1
ATOM 4758 N N . ALA B 1 277 ? -5.723 22.844 -14.656 1 91.12 277 ALA B N 1
ATOM 4759 C CA . ALA B 1 277 ? -6.254 23.75 -15.688 1 91.12 277 ALA B CA 1
ATOM 4760 C C . ALA B 1 277 ? -5.137 24.531 -16.359 1 91.12 277 ALA B C 1
ATOM 4762 O O . ALA B 1 277 ? -5.363 25.203 -17.359 1 91.12 277 ALA B O 1
ATOM 4763 N N . GLU B 1 278 ? -4.039 24.391 -15.719 1 84.5 278 GLU B N 1
ATOM 4764 C CA . GLU B 1 278 ? -2.896 25.125 -16.25 1 84.5 278 GLU B CA 1
ATOM 4765 C C . GLU B 1 278 ? -2.145 24.297 -17.281 1 84.5 278 GLU B C 1
ATOM 4767 O O . GLU B 1 278 ? -2.084 23.062 -17.172 1 84.5 278 GLU B O 1
ATOM 4772 N N . ASN B 1 279 ? -1.66 24.938 -18.312 1 74.56 279 ASN B N 1
ATOM 4773 C CA . ASN B 1 279 ? -0.995 24.203 -19.375 1 74.56 279 ASN B CA 1
ATOM 4774 C C . ASN B 1 279 ? 0.415 23.781 -18.984 1 74.56 279 ASN B C 1
ATOM 4776 O O . ASN B 1 279 ? 0.947 22.797 -19.5 1 74.56 279 ASN B O 1
ATOM 4780 N N . ASP B 1 280 ? 0.984 24.609 -18.203 1 75.19 280 ASP B N 1
ATOM 4781 C CA . ASP B 1 280 ? 2.371 24.25 -17.938 1 75.19 280 ASP B CA 1
ATOM 4782 C C . ASP B 1 280 ? 2.713 24.422 -16.453 1 75.19 280 ASP B C 1
ATOM 4784 O O . ASP B 1 280 ? 2.471 25.484 -15.883 1 75.19 280 ASP B O 1
ATOM 4788 N N . LEU B 1 281 ? 3.102 23.219 -15.867 1 83.75 281 LEU B N 1
ATOM 4789 C CA . LEU B 1 281 ? 3.805 23.297 -14.594 1 83.75 281 LEU B CA 1
ATOM 4790 C C . LEU B 1 281 ? 5.246 23.766 -14.797 1 83.75 281 LEU B C 1
ATOM 4792 O O . LEU B 1 281 ? 5.926 23.297 -15.711 1 83.75 281 LEU B O 1
ATOM 4796 N N . ASN B 1 282 ? 5.676 24.891 -14.375 1 84.88 282 ASN B N 1
ATOM 4797 C CA . ASN B 1 282 ? 7.016 25.438 -14.562 1 84.88 282 ASN B CA 1
ATOM 4798 C C . ASN B 1 282 ? 8.031 24.734 -13.664 1 84.88 282 ASN B C 1
ATOM 4800 O O . ASN B 1 282 ? 8.727 25.391 -12.875 1 84.88 282 ASN B O 1
ATOM 4804 N N . ASP B 1 283 ? 8.055 23.422 -13.703 1 93.25 283 ASP B N 1
ATOM 4805 C CA . ASP B 1 283 ? 9.023 22.625 -12.953 1 93.25 283 ASP B CA 1
ATOM 4806 C C . ASP B 1 283 ? 9.406 21.359 -13.727 1 93.25 283 ASP B C 1
ATOM 4808 O O . ASP B 1 283 ? 8.773 20.328 -13.57 1 93.25 283 ASP B O 1
ATOM 4812 N N . GLU B 1 284 ? 10.453 21.438 -14.453 1 94.25 284 GLU B N 1
ATOM 4813 C CA . GLU B 1 284 ? 10.875 20.359 -15.352 1 94.25 284 GLU B CA 1
ATOM 4814 C C . GLU B 1 284 ? 11.289 19.125 -14.57 1 94.25 284 GLU B C 1
ATOM 4816 O O . GLU B 1 284 ? 11.086 18 -15.039 1 94.25 284 GLU B O 1
ATOM 4821 N N . LEU B 1 285 ? 11.844 19.344 -13.453 1 96.06 285 LEU B N 1
ATOM 4822 C CA . LEU B 1 285 ? 12.281 18.203 -12.641 1 96.06 285 LEU B CA 1
ATOM 4823 C C . LEU B 1 285 ? 11.078 17.422 -12.117 1 96.06 285 LEU B C 1
ATOM 4825 O O . LEU B 1 285 ? 11.062 16.188 -12.172 1 96.06 285 LEU B O 1
ATOM 4829 N N . LEU B 1 286 ? 10.102 18.125 -11.633 1 95.75 286 LEU B N 1
ATOM 4830 C CA . LEU B 1 286 ? 8.898 17.469 -11.141 1 95.75 286 LEU B CA 1
ATOM 4831 C C . LEU B 1 286 ? 8.164 16.75 -12.266 1 95.75 286 LEU B C 1
ATOM 4833 O O . LEU B 1 286 ? 7.695 15.625 -12.086 1 95.75 286 LEU B O 1
ATOM 4837 N N . LEU B 1 287 ? 8.086 17.391 -13.391 1 94.62 287 LEU B N 1
ATOM 4838 C CA . LEU B 1 287 ? 7.441 16.797 -14.555 1 94.62 287 LEU B CA 1
ATOM 4839 C C . LEU B 1 287 ? 8.156 15.516 -14.969 1 94.62 287 LEU B C 1
ATOM 4841 O O . LEU B 1 287 ? 7.516 14.523 -15.32 1 94.62 287 LEU B O 1
ATOM 4845 N N . ARG B 1 288 ? 9.445 15.594 -14.945 1 96 288 ARG B N 1
ATOM 4846 C CA . ARG B 1 288 ? 10.219 14.406 -15.297 1 96 288 ARG B CA 1
ATOM 4847 C C . ARG B 1 288 ? 9.984 13.281 -14.305 1 96 288 ARG B C 1
ATOM 4849 O O . ARG B 1 288 ? 9.789 12.125 -14.695 1 96 288 ARG B O 1
A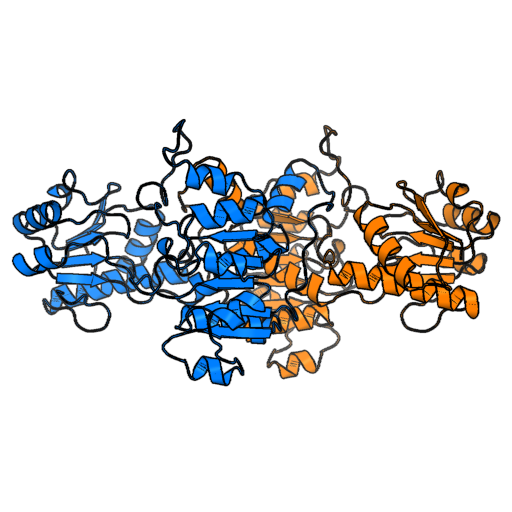TOM 4856 N N . LEU B 1 289 ? 9.992 13.562 -12.992 1 97.25 289 LEU B N 1
ATOM 4857 C CA . LEU B 1 289 ? 9.719 12.562 -11.961 1 97.25 289 LEU B CA 1
ATOM 4858 C C . LEU B 1 289 ? 8.375 11.883 -12.211 1 97.25 289 LEU B C 1
ATOM 4860 O O . LEU B 1 289 ? 8.281 10.656 -12.148 1 97.25 289 LEU B O 1
ATOM 4864 N N . MET B 1 290 ? 7.383 12.648 -12.539 1 95.62 290 MET B N 1
ATOM 4865 C CA . MET B 1 290 ? 6.02 12.148 -12.695 1 95.62 290 MET B CA 1
ATOM 4866 C C . MET B 1 290 ? 5.891 11.297 -13.953 1 95.62 290 MET B C 1
ATOM 4868 O O . MET B 1 290 ? 4.922 10.547 -14.102 1 95.62 290 MET B O 1
ATOM 4872 N N . SER B 1 291 ? 6.828 11.438 -14.875 1 95.06 291 SER B N 1
ATOM 4873 C CA . SER B 1 291 ? 6.746 10.711 -16.141 1 95.06 291 SER B CA 1
ATOM 4874 C C . SER B 1 291 ? 7.211 9.273 -15.984 1 95.06 291 SER B C 1
ATOM 4876 O O . SER B 1 291 ? 6.934 8.43 -16.844 1 95.06 291 SER B O 1
ATOM 4878 N N . PHE B 1 292 ? 7.984 9 -14.938 1 96.25 292 PHE B N 1
ATOM 4879 C CA . PHE B 1 292 ? 8.469 7.641 -14.703 1 96.25 292 PHE B CA 1
ATOM 4880 C C . PHE B 1 292 ? 7.344 6.754 -14.172 1 96.25 292 PHE B C 1
ATOM 4882 O O . PHE B 1 292 ? 6.613 7.145 -13.258 1 96.25 292 PHE B O 1
ATOM 4889 N N . LYS B 1 293 ? 7.168 5.508 -14.617 1 92.75 293 LYS B N 1
ATOM 4890 C CA . LYS B 1 293 ? 6.141 4.574 -14.156 1 92.75 293 LYS B CA 1
ATOM 4891 C C . LYS B 1 293 ? 6.484 4.02 -12.781 1 92.75 293 LYS B C 1
ATOM 4893 O O . LYS B 1 293 ? 5.598 3.549 -12.055 1 92.75 293 LYS B O 1
ATOM 4898 N N . ASN B 1 294 ? 7.781 4.023 -12.492 1 97.44 294 ASN B N 1
ATOM 4899 C CA . ASN B 1 294 ? 8.242 3.459 -11.219 1 97.44 294 ASN B CA 1
ATOM 4900 C C . ASN B 1 294 ? 8.484 4.547 -10.18 1 97.44 294 ASN B C 1
ATOM 4902 O O . ASN B 1 294 ? 9.234 4.344 -9.227 1 97.44 294 ASN B O 1
ATOM 4906 N N . VAL B 1 295 ? 7.883 5.75 -10.398 1 98.69 295 VAL B N 1
ATOM 4907 C CA . VAL B 1 295 ? 7.914 6.84 -9.43 1 98.69 295 VAL B CA 1
ATOM 4908 C C . VAL B 1 295 ? 6.496 7.16 -8.961 1 98.69 295 VAL B C 1
ATOM 4910 O O . VAL B 1 295 ? 5.574 7.258 -9.773 1 98.69 295 VAL B O 1
ATOM 4913 N N . LEU B 1 296 ? 6.297 7.219 -7.68 1 98.75 296 LEU B N 1
ATOM 4914 C CA . LEU B 1 296 ? 5.039 7.582 -7.039 1 98.75 296 LEU B CA 1
ATOM 4915 C C . LEU B 1 296 ? 5.191 8.867 -6.234 1 98.75 296 LEU B C 1
ATOM 4917 O O . LEU B 1 296 ? 5.949 8.914 -5.262 1 98.75 296 LEU B O 1
ATOM 4921 N N . VAL B 1 297 ? 4.547 9.938 -6.684 1 98.44 297 VAL B N 1
ATOM 4922 C CA . VAL B 1 297 ? 4.555 11.234 -6.012 1 98.44 297 VAL B CA 1
ATOM 4923 C C . VAL B 1 297 ? 3.201 11.477 -5.344 1 98.44 297 VAL B C 1
ATOM 4925 O O . VAL B 1 297 ? 2.162 11.461 -6.008 1 98.44 297 VAL B O 1
ATOM 4928 N N . THR B 1 298 ? 3.191 11.594 -4.055 1 98.38 298 THR B N 1
ATOM 4929 C CA . THR B 1 298 ? 2.037 12.117 -3.338 1 98.38 298 THR B CA 1
ATOM 4930 C C . THR B 1 298 ? 2.307 13.547 -2.857 1 98.38 298 THR B C 1
ATOM 4932 O O . THR B 1 298 ? 3.461 13.938 -2.676 1 98.38 298 THR B O 1
ATOM 4935 N N . SER B 1 299 ? 1.338 14.312 -2.725 1 97.12 299 SER B N 1
ATOM 4936 C CA . SER B 1 299 ? 1.462 15.75 -2.545 1 97.12 299 SER B CA 1
ATOM 4937 C C . SER B 1 299 ? 1.445 16.125 -1.066 1 97.12 299 SER B C 1
ATOM 4939 O O . SER B 1 299 ? 0.57 16.875 -0.62 1 97.12 299 SER B O 1
ATOM 4941 N N . HIS B 1 300 ? 2.434 15.672 -0.381 1 96.44 300 HIS B N 1
ATOM 4942 C CA . HIS B 1 300 ? 2.584 15.969 1.038 1 96.44 300 HIS B CA 1
ATOM 4943 C C . HIS B 1 300 ? 1.337 15.578 1.821 1 96.44 300 HIS B C 1
ATOM 4945 O O . HIS B 1 300 ? 0.833 16.359 2.629 1 96.44 300 HIS B O 1
ATOM 4951 N N . GLN B 1 301 ? 0.828 14.453 1.608 1 97.44 301 GLN B N 1
ATOM 4952 C CA . GLN B 1 301 ? -0.426 14.008 2.209 1 97.44 301 GLN B CA 1
ATOM 4953 C C . GLN B 1 301 ? -0.179 12.961 3.293 1 97.44 301 GLN B C 1
ATOM 4955 O O . GLN B 1 301 ? -1.125 12.422 3.869 1 97.44 301 GLN B O 1
ATOM 4960 N N . ALA B 1 302 ? 1.084 12.656 3.625 1 97.69 302 ALA B N 1
ATOM 4961 C CA . ALA B 1 302 ? 1.421 11.594 4.574 1 97.69 302 ALA B CA 1
ATOM 4962 C C . ALA B 1 302 ? 0.722 11.812 5.91 1 97.69 302 ALA B C 1
ATOM 4964 O O . ALA B 1 302 ? 0.32 10.852 6.574 1 97.69 302 ALA B O 1
ATOM 4965 N N . PHE B 1 303 ? 0.539 13.07 6.32 1 96.31 303 PHE B N 1
ATOM 4966 C CA . PHE B 1 303 ? -0.063 13.375 7.613 1 96.31 303 PHE B CA 1
ATOM 4967 C C . PHE B 1 303 ? -1.574 13.188 7.566 1 96.31 303 PHE B C 1
ATOM 4969 O O . PHE B 1 303 ? -2.229 13.094 8.609 1 96.31 303 PHE B O 1
ATOM 4976 N N . PHE B 1 304 ? -2.188 13.07 6.391 1 97.88 304 PHE B N 1
ATOM 4977 C CA . PHE B 1 304 ? -3.584 13.383 6.117 1 97.88 304 PHE B CA 1
ATOM 4978 C C . PHE B 1 304 ? -4.48 12.203 6.461 1 97.88 304 PHE B C 1
ATOM 4980 O O . PHE B 1 304 ? -5.059 11.57 5.574 1 97.88 304 PHE B O 1
ATOM 4987 N N . THR B 1 305 ? -4.688 11.961 7.766 1 98.5 305 THR B N 1
ATOM 4988 C CA . THR B 1 305 ? -5.613 10.977 8.312 1 98.5 305 THR B CA 1
ATOM 4989 C C . THR B 1 305 ? -6.648 11.648 9.211 1 98.5 305 THR B C 1
ATOM 4991 O O . THR B 1 305 ? -6.434 12.766 9.688 1 98.5 305 THR B O 1
ATOM 4994 N N . GLN B 1 306 ? -7.723 10.953 9.422 1 98.06 306 GLN B N 1
ATOM 4995 C CA . GLN B 1 306 ? -8.758 11.445 10.32 1 98.06 306 GLN B CA 1
ATOM 4996 C C . GLN B 1 306 ? -8.195 11.742 11.703 1 98.06 306 GLN B C 1
ATOM 4998 O O . GLN B 1 306 ? -8.5 12.773 12.305 1 98.06 306 GLN B O 1
ATOM 5003 N N . GLU B 1 307 ? -7.391 10.844 12.195 1 98.12 307 GLU B N 1
ATOM 5004 C CA . GLU B 1 307 ? -6.785 10.977 13.516 1 98.12 307 GLU B CA 1
ATOM 5005 C C . GLU B 1 307 ? -5.848 12.18 13.578 1 98.12 307 GLU B C 1
ATOM 5007 O O . GLU B 1 307 ? -5.91 12.977 14.523 1 98.12 307 GLU B O 1
ATOM 5012 N N . ALA B 1 308 ? -5.023 12.344 12.57 1 97.94 308 ALA B N 1
ATOM 5013 C CA . ALA B 1 308 ? -4.07 13.453 12.531 1 97.94 308 ALA B CA 1
ATOM 5014 C C . ALA B 1 308 ? -4.797 14.789 12.461 1 97.94 308 ALA B C 1
ATOM 5016 O O . ALA B 1 308 ? -4.441 15.734 13.172 1 97.94 308 ALA B O 1
ATOM 5017 N N . MET B 1 309 ? -5.809 14.867 11.609 1 97.88 309 MET B N 1
ATOM 5018 C CA . MET B 1 309 ? -6.539 16.109 11.43 1 97.88 309 MET B CA 1
ATOM 5019 C C . MET B 1 309 ? -7.242 16.531 12.719 1 97.88 309 MET B C 1
ATOM 5021 O O . MET B 1 309 ? -7.266 17.703 13.07 1 97.88 309 MET B O 1
ATOM 5025 N N . LYS B 1 310 ? -7.84 15.547 13.391 1 97.88 310 LYS B N 1
ATOM 5026 C CA . LYS B 1 310 ? -8.469 15.82 14.68 1 97.88 310 LYS B CA 1
ATOM 5027 C C . LYS B 1 310 ? -7.449 16.328 15.695 1 97.88 310 LYS B C 1
ATOM 5029 O O . LYS B 1 310 ? -7.715 17.297 16.422 1 97.88 310 LYS B O 1
ATOM 5034 N N . ASN B 1 311 ? -6.301 15.695 15.727 1 97.56 311 ASN B N 1
ATOM 5035 C CA . ASN B 1 311 ? -5.246 16.094 16.656 1 97.56 311 ASN B CA 1
ATOM 5036 C C . ASN B 1 311 ? -4.73 17.5 16.344 1 97.56 311 ASN B C 1
ATOM 5038 O O . ASN B 1 311 ? -4.426 18.266 17.266 1 97.56 311 ASN B O 1
ATOM 5042 N N . ILE B 1 312 ? -4.559 17.812 15.086 1 97.56 312 ILE B N 1
ATOM 5043 C CA . ILE B 1 312 ? -4.102 19.125 14.68 1 97.56 312 ILE B CA 1
ATOM 5044 C C . ILE B 1 312 ? -5.105 20.188 15.133 1 97.56 312 ILE B C 1
ATOM 5046 O O . ILE B 1 312 ? -4.727 21.188 15.75 1 97.56 312 ILE B O 1
ATOM 5050 N N . ALA B 1 313 ? -6.41 19.953 14.875 1 98 313 ALA B N 1
ATOM 5051 C CA . ALA B 1 313 ? -7.457 20.891 15.273 1 98 313 ALA B CA 1
ATOM 5052 C C . ALA B 1 313 ? -7.473 21.078 16.781 1 98 313 ALA B C 1
ATOM 5054 O O . ALA B 1 313 ? -7.535 22.219 17.266 1 98 313 ALA B O 1
ATOM 5055 N N . ASP B 1 314 ? -7.363 19.984 17.5 1 97.19 314 ASP B N 1
ATOM 5056 C CA . ASP B 1 314 ? -7.355 20.031 18.953 1 97.19 314 ASP B CA 1
ATOM 5057 C C . ASP B 1 314 ? -6.164 20.844 19.469 1 97.19 314 ASP B C 1
ATOM 5059 O O . ASP B 1 314 ? -6.305 21.656 20.375 1 97.19 314 ASP B O 1
ATOM 5063 N N . SER B 1 315 ? -5.02 20.578 18.891 1 96.69 315 SER B N 1
ATOM 5064 C CA . SER B 1 315 ? -3.799 21.25 19.312 1 96.69 315 SER B CA 1
ATOM 5065 C C . SER B 1 315 ? -3.883 22.75 19.047 1 96.69 315 SER B C 1
ATOM 5067 O O . SER B 1 315 ? -3.543 23.562 19.906 1 96.69 315 SER B O 1
ATOM 5069 N N . VAL B 1 316 ? -4.328 23.109 17.859 1 97.44 316 VAL B N 1
ATOM 5070 C CA . VAL B 1 316 ? -4.426 24.5 17.453 1 97.44 316 VAL B CA 1
ATOM 5071 C C . VAL B 1 316 ? -5.371 25.25 18.406 1 97.44 316 VAL B C 1
ATOM 5073 O O . VAL B 1 316 ? -5.016 26.297 18.953 1 97.44 316 VAL B O 1
ATOM 5076 N N . LEU B 1 317 ? -6.539 24.703 18.688 1 97.69 317 LEU B N 1
ATOM 5077 C CA . LEU B 1 317 ? -7.566 25.391 19.469 1 97.69 317 LEU B CA 1
ATOM 5078 C C . LEU B 1 317 ? -7.215 25.391 20.953 1 97.69 317 LEU B C 1
ATOM 5080 O O . LEU B 1 317 ? -7.496 26.359 21.656 1 97.69 317 LEU B O 1
ATOM 5084 N N . SER B 1 318 ? -6.629 24.266 21.375 1 96 318 SER B N 1
ATOM 5085 C CA . SER B 1 318 ? -6.191 24.234 22.766 1 96 318 SER B CA 1
ATOM 5086 C C . SER B 1 318 ? -5.094 25.25 23.016 1 96 318 SER B C 1
ATOM 5088 O O . SER B 1 318 ? -5.086 25.906 24.062 1 96 318 SER B O 1
ATOM 5090 N N . THR B 1 319 ? -4.145 25.375 22.109 1 96.69 319 THR B N 1
ATOM 5091 C CA . THR B 1 319 ? -3.066 26.344 22.219 1 96.69 319 THR B CA 1
ATOM 5092 C C . THR B 1 319 ? -3.621 27.766 22.219 1 96.69 319 THR B C 1
ATOM 5094 O O . THR B 1 319 ? -3.174 28.625 23 1 96.69 319 THR B O 1
ATOM 5097 N N . ALA B 1 320 ? -4.574 28.031 21.344 1 97.19 320 ALA B N 1
ATOM 5098 C CA . ALA B 1 320 ? -5.238 29.328 21.312 1 97.19 320 ALA B CA 1
ATOM 5099 C C . ALA B 1 320 ? -5.91 29.641 22.641 1 97.19 320 ALA B C 1
ATOM 5101 O O . ALA B 1 320 ? -5.832 30.781 23.125 1 97.19 320 ALA B O 1
ATOM 5102 N N . GLY B 1 321 ? -6.586 28.656 23.188 1 96.31 321 GLY B N 1
ATOM 5103 C CA . GLY B 1 321 ? -7.234 28.828 24.469 1 96.31 321 GLY B CA 1
ATOM 5104 C C . GLY B 1 321 ? -6.262 29.141 25.594 1 96.31 321 GLY B C 1
ATOM 5105 O O . GLY B 1 321 ? -6.535 30 26.438 1 96.31 321 GLY B O 1
ATOM 5106 N N . LYS B 1 322 ? -5.191 28.422 25.578 1 95.44 322 LYS B N 1
ATOM 5107 C CA . LYS B 1 322 ? -4.156 28.672 26.578 1 95.44 322 LYS B CA 1
ATOM 5108 C C . LYS B 1 322 ? -3.613 30.094 26.469 1 95.44 322 LYS B C 1
ATOM 5110 O O . LYS B 1 322 ? -3.414 30.781 27.469 1 95.44 322 LYS B O 1
ATOM 5115 N N . PHE B 1 323 ? -3.355 30.5 25.281 1 96.94 323 PHE B N 1
ATOM 5116 C CA . PHE B 1 323 ? -2.84 31.859 25.062 1 96.94 323 PHE B CA 1
ATOM 5117 C C . PHE B 1 323 ? -3.857 32.906 25.484 1 96.94 323 PHE B C 1
ATOM 5119 O O . PHE B 1 323 ? -3.49 33.969 26.016 1 96.94 323 PHE B O 1
ATOM 5126 N N . GLN B 1 324 ? -5.109 32.656 25.141 1 94.81 324 GLN B N 1
ATOM 5127 C CA . GLN B 1 324 ? -6.176 33.594 25.531 1 94.81 324 GLN B CA 1
ATOM 5128 C C . GLN B 1 324 ? -6.211 33.781 27.047 1 94.81 324 GLN B C 1
ATOM 5130 O O . GLN B 1 324 ? -6.441 34.906 27.531 1 94.81 324 GLN B O 1
ATOM 5135 N N . LYS B 1 325 ? -5.941 32.75 27.734 1 93.81 325 LYS B N 1
ATOM 5136 C CA . LYS B 1 325 ? -6.027 32.781 29.188 1 93.81 325 LYS B CA 1
ATOM 5137 C C . LYS B 1 325 ? -4.738 33.312 29.797 1 93.81 325 LYS B C 1
ATOM 5139 O O . LYS B 1 325 ? -4.773 34.188 30.688 1 93.81 325 LYS B O 1
ATOM 5144 N N . ASP B 1 326 ? -3.566 32.844 29.297 1 94.56 326 ASP B N 1
ATOM 5145 C CA . ASP B 1 326 ? -2.305 33.062 30 1 94.56 326 ASP B CA 1
ATOM 5146 C C . ASP B 1 326 ? -1.448 34.094 29.266 1 94.56 326 ASP B C 1
ATOM 5148 O O . ASP B 1 326 ? -0.459 34.594 29.812 1 94.56 326 ASP B O 1
ATOM 5152 N N . HIS B 1 327 ? -1.759 34.406 28.078 1 92.94 327 HIS B N 1
ATOM 5153 C CA . HIS B 1 327 ? -0.999 35.312 27.219 1 92.94 327 HIS B CA 1
ATOM 5154 C C . HIS B 1 327 ? 0.425 34.812 27.016 1 92.94 327 HIS B C 1
ATOM 5156 O O . HIS B 1 327 ? 1.355 35.594 26.859 1 92.94 327 HIS B O 1
ATOM 5162 N N . LYS B 1 328 ? 0.506 33.469 27.156 1 92.5 328 LYS B N 1
ATOM 5163 C CA . LYS B 1 328 ? 1.781 32.812 26.906 1 92.5 328 LYS B CA 1
ATOM 5164 C C . LYS B 1 328 ? 1.57 31.344 26.516 1 92.5 328 LYS B C 1
ATOM 5166 O O . LYS B 1 328 ? 0.553 30.75 26.875 1 92.5 328 LYS B O 1
ATOM 5171 N N . ILE B 1 329 ? 2.422 30.891 25.719 1 93.56 329 ILE B N 1
ATOM 5172 C CA . ILE B 1 329 ? 2.42 29.469 25.344 1 93.56 329 ILE B CA 1
ATOM 5173 C C . ILE B 1 329 ? 3.691 28.797 25.859 1 93.56 329 ILE B C 1
ATOM 5175 O O . ILE B 1 329 ? 4.777 29.375 25.812 1 93.56 329 ILE B O 1
ATOM 5179 N N . THR B 1 330 ? 3.545 27.641 26.516 1 89.5 330 THR B N 1
ATOM 5180 C CA . THR B 1 330 ? 4.676 26.859 27.016 1 89.5 330 THR B CA 1
ATOM 5181 C C . THR B 1 330 ? 4.656 25.453 26.438 1 89.5 330 THR B C 1
ATOM 5183 O O . THR B 1 330 ? 3.74 25.094 25.703 1 89.5 330 THR B O 1
ATOM 5186 N N . GLY B 1 331 ? 5.727 24.781 26.594 1 89.88 331 GLY B N 1
ATOM 5187 C CA . GLY B 1 331 ? 5.781 23.406 26.141 1 89.88 331 GLY B CA 1
ATOM 5188 C C . GLY B 1 331 ? 6.277 23.266 24.719 1 89.88 331 GLY B C 1
ATOM 5189 O O . GLY B 1 331 ? 6.91 24.188 24.188 1 89.88 331 GLY B O 1
ATOM 5190 N N . GLU B 1 332 ? 6.02 22.141 24.047 1 91.19 332 GLU B N 1
ATOM 5191 C CA . GLU B 1 332 ? 6.543 21.797 22.719 1 91.19 332 GLU B CA 1
ATOM 5192 C C . GLU B 1 332 ? 5.824 22.594 21.625 1 91.19 332 GLU B C 1
ATOM 5194 O O . GLU B 1 332 ? 6.324 22.703 20.5 1 91.19 332 GLU B O 1
ATOM 5199 N N . GLU B 1 333 ? 4.68 23.109 21.984 1 93.56 333 GLU B N 1
ATOM 5200 C CA . GLU B 1 333 ? 3.896 23.859 21.016 1 93.56 333 GLU B CA 1
ATOM 5201 C C . GLU B 1 333 ? 4.508 25.234 20.766 1 93.56 333 GLU B C 1
ATOM 5203 O O . GLU B 1 333 ? 4.266 25.844 19.719 1 93.56 333 GLU B O 1
ATOM 5208 N N . TYR B 1 334 ? 5.219 25.75 21.781 1 94.38 334 TYR B N 1
ATOM 5209 C CA . TYR B 1 334 ? 5.824 27.078 21.656 1 94.38 334 TYR B CA 1
ATOM 5210 C C . TYR B 1 334 ? 7.047 27.047 20.75 1 94.38 334 TYR B C 1
ATOM 5212 O O . TYR B 1 334 ? 7.914 26.172 20.906 1 94.38 334 TYR B O 1
ATOM 5220 N N . VAL B 1 335 ? 7.078 27.906 19.766 1 92.81 335 VAL B N 1
ATOM 5221 C CA . VAL B 1 335 ? 8.242 28.078 18.891 1 92.81 335 VAL B CA 1
ATOM 5222 C C . VAL B 1 335 ? 9.133 29.188 19.453 1 92.81 335 VAL B C 1
ATOM 5224 O O . VAL B 1 335 ? 8.773 30.359 19.391 1 92.81 335 VAL B O 1
ATOM 5227 N N . PRO B 1 336 ? 10.289 28.859 20.016 1 87.25 336 PRO B N 1
ATOM 5228 C CA . PRO B 1 336 ? 11.172 29.891 20.562 1 87.25 336 PRO B CA 1
ATOM 5229 C C . PRO B 1 336 ? 11.719 30.828 19.484 1 87.25 336 PRO B C 1
ATOM 5231 O O . PRO B 1 336 ? 11.992 30.391 18.359 1 87.25 336 PRO B O 1
ATOM 5234 N N . TYR B 1 337 ? 11.797 32.188 19.875 1 80.81 337 TYR B N 1
ATOM 5235 C CA . TYR B 1 337 ? 12.367 33.188 18.984 1 80.81 337 TYR B CA 1
ATOM 5236 C C . TYR B 1 337 ? 13.828 32.875 18.672 1 80.81 337 TYR B C 1
ATOM 5238 O O . TYR B 1 337 ? 14.539 32.312 19.516 1 80.81 337 TYR B O 1
ATOM 5246 N N . GLU B 1 338 ? 14.352 32.406 17.516 1 63.62 338 GLU B N 1
ATOM 5247 C CA . GLU B 1 338 ? 15.773 32.156 17.297 1 63.62 338 GLU B CA 1
ATOM 5248 C C . GLU B 1 338 ? 16.641 33.188 18.016 1 63.62 338 GLU B C 1
ATOM 5250 O O . GLU B 1 338 ? 16.219 34.312 18.219 1 63.62 338 GLU B O 1
#

Secondary structure (DSSP, 8-state):
-EEEE-S--HHHHHHHHHHHHHTGGG--EEEE-SS--STTTGGGGTT-SEEEE-TT--B-HHHHHHHHHTT--EEEESSS--TTB-HHHHHHHT-EEE----S-HHHHHHHHHHHHHHHHHTHHHHHHHHHTTB---TT--B--STT-EEEEE--SHHHHHHHHIIIIIT--EEEEE-SS--HHHHHTTPEE--HHHHHHH-SEEEE-----TTTTTSB-HHHHHHSPTTEEEEE-S-GGGB-HHHHHHHHHTTSEEEEEES--TT-TTTTTSB-TT-S--S-HHHHHHHH-TTEEE--S-TT-BHHHHHHHHHHHHHHHHHHHHHS---STTB----/-EEEE-S--HHHHHHHHHHHHHTGGG--EEEE-SS--STTTGGGGTT-SEEEE-TT--B-HHHHHHHHHTT--EEEESSS--TTB-HHHHHHHT-EEE----S-HHHHHHHHHHHHHHHHHTHHHHHHHHHTTB---TT--B--STT-EEEEE--SHHHHHHHHIIIIIT--EEEEE-SS--HHHHHTTPEE--HHHHHHH-SEEEE-----TTTTTSB-HHHHHHSPTTEEEEE-S-GGGB-HHHHHHHHHTTSEEEEEES--TT-TTTTTSB-TTSS--S-HHHHHHHH-TTEEE--S-TT-BHHHHHHHHHHHHHHHHHHHHHS---GGGB----

Solvent-accessible surface area (backbone atoms only — not comparable to full-atom values): 33841 Å² total; per-residue (Å²): 92,36,34,28,29,27,53,41,45,74,69,51,53,51,36,40,47,55,48,36,59,73,42,61,87,72,38,58,47,78,42,80,33,64,56,52,43,27,73,89,43,40,70,74,44,59,88,23,45,27,37,33,40,48,74,66,26,55,34,37,54,70,26,46,53,50,34,44,74,53,59,35,41,36,38,37,29,67,31,61,65,61,85,38,47,41,43,68,48,25,53,76,68,63,34,47,43,34,37,30,67,71,46,41,56,57,27,38,24,52,38,49,51,32,41,52,35,34,64,39,50,29,52,43,56,36,46,55,32,41,69,52,37,28,20,44,54,83,92,40,65,22,61,49,58,51,64,37,31,34,25,33,37,20,48,48,74,35,26,37,47,39,48,37,27,39,35,60,20,48,43,24,44,51,37,33,32,52,98,64,78,43,66,72,45,43,71,71,70,37,48,76,51,56,67,69,59,38,35,51,62,19,49,31,38,40,45,38,44,76,75,40,89,89,32,46,32,60,42,29,58,69,47,57,68,50,31,34,78,43,21,31,41,37,33,66,46,47,22,50,30,46,31,61,71,41,50,52,57,31,43,75,72,42,37,36,48,29,40,28,30,23,40,48,65,80,34,70,89,44,48,58,34,71,42,50,87,49,91,68,79,96,42,69,67,60,53,52,49,60,68,39,88,52,37,44,53,41,46,61,49,43,54,45,17,56,57,20,47,48,38,35,28,46,46,51,54,50,51,50,51,43,28,72,74,65,74,50,71,72,69,78,32,35,53,77,64,123,92,34,33,28,29,28,52,41,44,74,69,51,54,51,35,40,49,55,49,36,61,72,44,59,90,70,41,58,48,76,43,80,33,66,54,53,44,27,74,89,43,38,71,73,44,58,88,24,45,27,38,33,40,48,76,66,25,55,34,38,52,70,25,45,54,50,33,47,75,53,58,36,42,36,40,37,29,68,31,59,65,61,85,38,47,41,43,68,48,25,54,76,67,64,33,47,41,34,34,32,69,73,47,41,58,57,26,39,25,52,38,49,51,33,42,50,35,35,65,39,50,30,50,45,56,36,46,56,32,42,67,51,37,28,21,45,54,83,91,39,64,22,61,50,59,52,65,38,31,33,23,33,36,20,48,49,74,37,26,37,47,39,48,36,28,39,36,60,20,48,43,25,45,50,36,32,33,52,98,64,80,43,66,71,45,44,72,72,70,38,49,76,50,56,68,68,59,38,34,49,61,20,50,31,38,38,44,39,45,77,76,39,88,88,33,46,33,60,44,27,58,70,48,56,68,51,32,34,77,45,21,31,40,38,33,67,47,50,22,50,29,44,30,61,71,41,50,52,56,32,42,76,72,42,38,37,47,30,38,27,29,23,41,46,68,80,34,70,88,45,48,59,34,71,43,50,88,50,92,68,80,96,43,68,66,60,54,53,50,59,68,39,88,52,38,43,57,42,47,61,48,44,54,44,16,57,58,20,46,48,37,36,28,46,46,52,52,52,51,50,51,43,27,73,73,65,74,50,71,70,71,78,33,36,53,76,64,120

Nearest PDB structures (foldseek):
  8grv-assembly1_A  TM=9.763E-01  e=7.798E-42  Dictyostelium discoideum
  3kb6-assembly1_A  TM=8.588E-01  e=4.011E-30  Aquifex aeolicus
  1wwk-assembly1_B  TM=8.120E-01  e=3.179E-29  Pyrococcus horikoshii OT3
  7dkm-assembly1_A  TM=8.557E-01  e=6.836E-27  Homo sapiens
  6cwa-assembly1_B  TM=9.074E-01  e=7.512E-25  Homo sapiens